Protein AF-A0A651I5I5-F1 (afdb_monomer)

pLDDT: mean 87.03, std 14.28, range [27.17, 98.88]

Radius of gyration: 25.23 Å; Cα contacts (8 Å, |Δi|>4): 1442; chains: 1; bounding box: 56×84×70 Å

Solvent-accessible surface area (backbone atoms only — not comparable to full-atom values): 28636 Å² total; per-residue (Å²): 108,66,67,58,49,50,50,58,52,54,73,71,49,80,84,72,81,80,72,78,75,54,71,68,60,30,55,72,47,46,43,66,74,49,54,73,90,77,51,68,95,52,66,62,60,86,76,62,66,43,42,27,32,42,32,29,16,33,82,76,9,19,38,38,35,28,38,54,90,81,66,43,77,73,48,77,45,76,47,84,31,33,46,69,39,75,24,24,18,21,82,50,47,35,38,41,36,25,10,43,55,8,28,35,21,34,30,37,60,30,40,68,72,58,42,70,29,20,35,28,39,75,33,60,26,20,65,21,43,22,31,28,13,12,81,95,33,57,37,48,24,27,42,37,36,13,52,30,45,28,29,39,36,41,22,35,45,79,56,53,48,77,75,48,78,44,67,40,48,88,47,96,87,55,67,77,32,43,64,26,45,41,41,45,29,55,70,65,41,26,36,38,34,33,24,13,66,72,10,33,34,35,39,29,38,65,54,88,81,56,48,80,48,71,44,85,68,51,52,41,34,41,40,45,33,59,34,91,80,69,38,41,36,40,32,24,10,70,79,16,34,35,37,32,33,33,47,72,80,69,40,72,75,49,71,37,76,45,100,50,36,52,23,49,46,32,37,63,50,71,32,83,87,71,40,35,29,39,38,30,38,8,54,87,35,31,42,33,40,35,24,26,50,31,60,88,87,38,56,90,47,33,66,33,73,76,45,75,44,84,49,91,40,33,14,16,53,35,45,33,68,41,94,76,40,65,43,34,38,41,27,10,41,63,29,91,52,78,59,51,5,19,22,35,34,40,23,40,53,78,44,56,87,79,40,65,49,78,39,62,51,47,65,70,53,70,64,79,94,72,76,57,28,21,40,46,60,31,52,44,70,81,29,53,39,35,37,28,34,33,28,25,49,87,93,44,81,25,37,36,36,32,28,31,59,90,77,73,40,85,71,49,66,51,72,52,92,83,44,38,30,46,76,44,67,40,30,39,32,58,38,20,65,76,16,30,39,78,93,65,63,91,85,52,84,53,46,21,59,55,46,35,54,76,73,40,16,56,43,24,17,92,79,28,61,17,69,8,88,43,33,90,78,47,97,60,87,56,65,46,51,26,41,47,21,50,76,42,87,66,41,68,57,56,73,60,53,49,44,60,72,54,16,57,89,40,93,58,99,61,68,62,90,76,42,28,74,54,13,85,79,42,39,57,51,101,81,51,47,77,69,30,55,50,53,29,50,52,50,51,50,33,35,50,54,40,48,59,70,49,46,48,78,77,127

Secondary structure (DSSP, 8-state):
-HHHHHHHHHTTSPPPPP----HHHHHHH-EESS-GGGS-SS-SSSS-STTEEEEEETTTTEEEEEETTT--EEEEEE-SS-EEEEEE-TTSSEEEEEETTSEEEEEETTSSS-EEEEEEE--SEEEEEEE--SGGGTTTEEEEEEEETTEEEEEETTT--EEEEEESSSSTTS----B---EE-TTTSEEEEEETTTTEEEEEESSSSPPEEEEE--TTB---EE-TTSSEEEEEBTTSEEEEEETTTTEEEEEEE-SS---TT-EEEEETTTEEEEEE--SS-SEEEEEE--TTT-TTTBTSEEEEEE-S-S----EE--TT-SEEEE--TT-SSTTTTT-EEEEETT-GGG-EEEE-HHHHTTPPSS-EEEEEEEE-TTSSEEEEEEEE-TTS--EEEEEETTT--EEEEE--TT-SSEEEEEEHHHHHHTTSSS---TT-SS-HHHHHHHHTHHHH-TTSSS--TTGGG-SS----GGGTTGGGTTS--HHHHHHHHH-SSS--SSS-TTS-TTHHHHT-STT--HHHHHHHHHHHHHHHHHHHHTPPP--

Structure (mmCIF, N/CA/C/O backbone):
data_AF-A0A651I5I5-F1
#
_entry.id   AF-A0A651I5I5-F1
#
loop_
_atom_site.group_PDB
_atom_site.id
_atom_site.type_symbol
_atom_site.label_atom_id
_atom_site.label_alt_id
_atom_site.label_comp_id
_atom_site.label_asym_id
_atom_site.label_entity_id
_atom_site.label_seq_id
_atom_site.pdbx_PDB_ins_code
_atom_site.Cartn_x
_atom_site.Cartn_y
_atom_site.Cartn_z
_atom_site.occupancy
_atom_site.B_iso_or_equiv
_atom_site.auth_seq_id
_atom_site.auth_comp_id
_atom_site.auth_asym_id
_atom_site.auth_atom_id
_atom_site.pdbx_PDB_model_num
ATOM 1 N N . PRO A 1 1 ? -11.342 37.974 -9.182 1.00 88.44 1 PRO A N 1
ATOM 2 C CA . PRO A 1 1 ? -11.133 39.191 -8.349 1.00 88.44 1 PRO A CA 1
ATOM 3 C C . PRO A 1 1 ? -11.972 39.191 -7.072 1.00 88.44 1 PRO A C 1
ATOM 5 O O . PRO A 1 1 ? -11.430 39.433 -6.002 1.00 88.44 1 PRO A O 1
ATOM 8 N N . GLU A 1 2 ? -13.267 38.886 -7.187 1.00 95.38 2 GLU A N 1
ATOM 9 C CA . GLU A 1 2 ? -14.175 38.775 -6.040 1.00 95.38 2 GLU A CA 1
ATOM 10 C C . GLU A 1 2 ? -13.770 37.646 -5.084 1.00 95.38 2 GLU A C 1
ATOM 12 O O . GLU A 1 2 ? -13.607 37.911 -3.902 1.00 95.38 2 GLU A O 1
ATOM 17 N N . ASP A 1 3 ? -13.451 36.447 -5.588 1.00 94.25 3 ASP A N 1
ATOM 18 C CA . ASP A 1 3 ? -12.967 35.338 -4.744 1.00 94.25 3 ASP A CA 1
ATOM 19 C C . ASP A 1 3 ? -11.672 35.671 -3.998 1.00 94.25 3 ASP A C 1
ATOM 21 O O . ASP A 1 3 ? -11.522 35.342 -2.826 1.00 94.25 3 ASP A O 1
ATOM 25 N N . ILE A 1 4 ? -10.749 36.386 -4.652 1.00 95.19 4 ILE A N 1
ATOM 26 C CA . ILE A 1 4 ? -9.499 36.851 -4.031 1.00 95.19 4 ILE A CA 1
ATOM 27 C C . ILE A 1 4 ? -9.814 37.824 -2.894 1.00 95.19 4 ILE A C 1
ATOM 29 O O . ILE A 1 4 ? -9.236 37.723 -1.816 1.00 95.19 4 ILE A O 1
ATOM 33 N N . ASN A 1 5 ? -10.743 38.754 -3.123 1.00 96.38 5 ASN A N 1
ATOM 34 C CA . ASN A 1 5 ? -11.174 39.700 -2.104 1.00 96.38 5 ASN A CA 1
ATOM 35 C C . ASN A 1 5 ? -11.906 38.991 -0.954 1.00 96.38 5 ASN A C 1
ATOM 37 O O . ASN A 1 5 ? -11.638 39.287 0.203 1.00 96.38 5 ASN A O 1
ATOM 41 N N . ASN A 1 6 ? -12.769 38.019 -1.251 1.00 95.19 6 ASN A N 1
ATOM 42 C CA . ASN A 1 6 ? -13.471 37.220 -0.249 1.00 95.19 6 ASN A CA 1
ATOM 43 C C . ASN A 1 6 ? -12.498 36.386 0.590 1.00 95.19 6 ASN A C 1
ATOM 45 O O . ASN A 1 6 ? -12.630 36.365 1.808 1.00 95.19 6 ASN A O 1
ATOM 49 N N . LEU A 1 7 ? -11.486 35.768 -0.026 1.00 94.56 7 LEU A N 1
ATOM 50 C CA . LEU A 1 7 ? -10.430 35.055 0.692 1.00 94.56 7 LEU A CA 1
ATOM 51 C C . LEU A 1 7 ? -9.600 36.015 1.555 1.00 94.56 7 LEU A C 1
ATOM 53 O O . LEU A 1 7 ? -9.348 35.730 2.721 1.00 94.56 7 LEU A O 1
ATOM 57 N N . ALA A 1 8 ? -9.221 37.178 1.020 1.00 95.38 8 ALA A N 1
ATOM 58 C CA . ALA A 1 8 ? -8.484 38.191 1.772 1.00 95.38 8 ALA A CA 1
ATOM 59 C C . ALA A 1 8 ? -9.290 38.739 2.960 1.00 95.38 8 ALA A C 1
ATOM 61 O O . ALA A 1 8 ? -8.716 39.003 4.014 1.00 95.38 8 ALA A O 1
ATOM 62 N N . LEU A 1 9 ? -10.607 38.906 2.810 1.00 95.44 9 LEU A N 1
ATOM 63 C CA . LEU A 1 9 ? -11.511 39.276 3.898 1.00 95.44 9 LEU A CA 1
ATOM 64 C C . LEU A 1 9 ? -11.644 38.138 4.911 1.00 95.44 9 LEU A C 1
ATOM 66 O O . LEU A 1 9 ? -11.508 38.378 6.105 1.00 95.44 9 LEU A O 1
ATOM 70 N N . PHE A 1 10 ? -11.837 36.902 4.450 1.00 90.69 10 PHE A N 1
ATOM 71 C CA . PHE A 1 10 ? -11.938 35.718 5.303 1.00 90.69 10 PHE A CA 1
ATOM 72 C C . PHE A 1 10 ? -10.706 35.548 6.200 1.00 90.69 10 PHE A C 1
ATOM 74 O O . PHE A 1 10 ? -10.855 35.368 7.404 1.00 90.69 10 PHE A O 1
ATOM 81 N N . LEU A 1 11 ? -9.498 35.698 5.645 1.00 92.62 11 LEU A N 1
ATOM 82 C CA . LEU A 1 11 ? -8.233 35.595 6.386 1.00 92.62 11 LEU A CA 1
ATOM 83 C C . LEU A 1 11 ? -8.044 36.688 7.459 1.00 92.62 11 LEU A C 1
ATOM 85 O O . LEU A 1 11 ? -7.141 36.573 8.283 1.00 92.62 11 LEU A O 1
ATOM 89 N N . GLN A 1 12 ? -8.870 37.743 7.464 1.00 94.38 12 GLN A N 1
ATOM 90 C CA . GLN A 1 12 ? -8.881 38.773 8.513 1.00 94.38 12 GLN A CA 1
ATOM 91 C C . GLN A 1 12 ? -9.812 38.425 9.685 1.00 94.38 12 GLN A C 1
ATOM 93 O O . GLN A 1 12 ? -9.748 39.081 10.727 1.00 94.38 12 GLN A O 1
ATOM 98 N N . HIS A 1 13 ? -10.686 37.424 9.541 1.00 92.94 13 HIS A N 1
ATOM 99 C CA . HIS A 1 13 ? -11.515 36.949 10.643 1.00 92.94 13 HIS A CA 1
ATOM 100 C C . HIS A 1 13 ? -10.697 36.069 11.602 1.00 92.94 13 HIS A C 1
ATOM 102 O O . HIS A 1 13 ? -9.757 35.393 11.179 1.00 92.94 13 HIS A O 1
ATOM 108 N N . PRO A 1 14 ? -11.059 36.024 12.898 1.00 88.75 14 PRO A N 1
ATOM 109 C CA . PRO A 1 14 ? -10.526 35.019 13.807 1.00 88.75 14 PRO A CA 1
ATOM 110 C C . PRO A 1 14 ? -10.772 33.612 13.256 1.00 88.75 14 PRO A C 1
ATOM 112 O O . PRO A 1 14 ? -11.863 33.328 12.754 1.00 88.75 14 PRO A O 1
ATOM 115 N N . VAL A 1 15 ? -9.780 32.730 13.390 1.00 81.38 15 VAL A N 1
ATOM 116 C CA . VAL A 1 15 ? -9.932 31.315 13.032 1.00 81.38 15 VAL A CA 1
ATOM 117 C C . VAL A 1 15 ? -11.074 30.731 13.877 1.00 81.38 15 VAL A C 1
ATOM 119 O O . VAL A 1 15 ? -11.026 30.848 15.107 1.00 81.38 15 VAL A O 1
ATOM 122 N N . PRO A 1 16 ? -12.128 30.159 13.263 1.00 79.38 16 PRO A N 1
ATOM 123 C CA . PRO A 1 16 ? -13.215 29.555 14.020 1.00 79.38 16 PRO A CA 1
ATOM 124 C C . PRO A 1 16 ? -12.693 28.365 14.840 1.00 79.38 16 PRO A C 1
ATOM 126 O O . PRO A 1 16 ? -11.691 27.754 14.460 1.00 79.38 16 PRO A O 1
ATOM 129 N N . PRO A 1 17 ? -13.363 27.997 15.947 1.00 75.88 17 PRO A N 1
ATOM 130 C CA . PRO A 1 17 ? -13.001 26.806 16.702 1.00 75.88 17 PRO A CA 1
ATOM 131 C C . PRO A 1 17 ? -12.969 25.575 15.799 1.00 75.88 17 PRO A C 1
ATOM 133 O O . PRO A 1 17 ? -13.830 25.410 14.929 1.00 75.88 17 PRO A O 1
ATOM 136 N N . ALA A 1 18 ? -11.990 24.708 16.034 1.00 72.69 18 ALA A N 1
ATOM 137 C CA . ALA A 1 18 ? -11.855 23.472 15.292 1.00 72.69 18 ALA A CA 1
ATOM 138 C C . ALA A 1 18 ? -13.122 22.613 15.411 1.00 72.69 18 ALA A C 1
ATOM 140 O O . ALA A 1 18 ? -13.629 22.383 16.511 1.00 72.69 18 ALA A O 1
ATOM 141 N N . ALA A 1 19 ? -13.636 22.131 14.277 1.00 78.69 19 ALA A N 1
ATOM 142 C CA . ALA A 1 19 ? -14.751 21.194 14.275 1.00 78.69 19 ALA A CA 1
ATOM 143 C C . ALA A 1 19 ? -14.288 19.847 14.852 1.00 78.69 19 ALA A C 1
ATOM 145 O O . ALA A 1 19 ? -13.552 19.110 14.199 1.00 78.69 19 ALA A O 1
ATOM 146 N N . ALA A 1 20 ? -14.722 19.535 16.071 1.00 84.62 20 ALA A N 1
ATOM 147 C CA . ALA A 1 20 ? -14.492 18.237 16.691 1.00 84.62 20 ALA A CA 1
ATOM 148 C C . ALA A 1 20 ? -15.469 17.181 16.149 1.00 84.62 20 ALA A C 1
ATOM 150 O O . ALA A 1 20 ? -16.553 17.502 15.655 1.00 84.62 20 ALA A O 1
ATOM 151 N N . MET A 1 21 ? -15.100 15.908 16.283 1.00 91.06 21 MET A N 1
ATOM 152 C CA . MET A 1 21 ? -15.973 14.776 15.991 1.00 91.06 21 MET A CA 1
ATOM 153 C C . MET A 1 21 ? -15.849 13.754 17.118 1.00 91.06 21 MET A C 1
ATOM 155 O O . MET A 1 21 ? -14.896 12.983 17.179 1.00 91.06 21 MET A O 1
ATOM 159 N N . ASP A 1 22 ? -16.808 13.784 18.039 1.00 92.88 22 ASP A N 1
ATOM 160 C CA . ASP A 1 22 ? -16.825 12.890 19.190 1.00 92.88 22 ASP A CA 1
ATOM 161 C C . ASP A 1 22 ? -17.286 11.466 18.825 1.00 92.88 22 ASP A C 1
ATOM 163 O O . ASP A 1 22 ? -17.812 11.197 17.740 1.00 92.88 22 ASP A O 1
ATOM 167 N N . MET A 1 23 ? -17.110 10.531 19.764 1.00 95.25 23 MET A N 1
ATOM 168 C CA . MET A 1 23 ? -17.514 9.132 19.575 1.00 95.25 23 MET A CA 1
ATOM 169 C C . MET A 1 23 ? -19.011 8.964 19.300 1.00 95.25 23 MET A C 1
ATOM 171 O O . MET A 1 23 ? -19.392 8.034 18.591 1.00 95.25 23 MET A O 1
ATOM 175 N N . ALA A 1 24 ? -19.863 9.845 19.831 1.00 96.50 24 ALA A N 1
ATOM 176 C CA . ALA A 1 24 ? -21.299 9.804 19.571 1.00 96.50 24 ALA A CA 1
ATOM 177 C C . ALA A 1 24 ? -21.605 10.136 18.102 1.00 96.50 24 ALA A C 1
ATOM 179 O O . ALA A 1 24 ? -22.373 9.422 17.456 1.00 96.50 24 ALA A O 1
ATOM 180 N N . THR A 1 25 ? -20.953 11.162 17.554 1.00 96.06 25 THR A N 1
ATOM 181 C CA . THR A 1 25 ? -21.064 11.556 16.144 1.00 96.06 25 THR A CA 1
ATOM 182 C C . THR A 1 25 ? -20.509 10.474 15.219 1.00 96.06 25 THR A C 1
ATOM 184 O O . THR A 1 25 ? -21.167 10.103 14.245 1.00 96.06 25 THR A O 1
ATOM 187 N N . ILE A 1 26 ? -19.338 9.916 15.550 1.00 97.69 26 ILE A N 1
ATOM 188 C CA . ILE A 1 26 ? -18.728 8.789 14.825 1.00 97.69 26 ILE A CA 1
ATOM 189 C C . ILE A 1 26 ? -19.693 7.599 14.793 1.00 97.69 26 ILE A C 1
ATOM 191 O O . ILE A 1 26 ? -20.063 7.129 13.715 1.00 97.69 26 ILE A O 1
ATOM 195 N N . ARG A 1 27 ? -20.169 7.144 15.960 1.00 98.19 27 ARG A N 1
ATOM 196 C CA . ARG A 1 27 ? -21.081 5.995 16.077 1.00 98.19 27 ARG A CA 1
ATOM 197 C C . ARG A 1 27 ? -22.421 6.253 15.385 1.00 98.19 27 ARG A C 1
ATOM 199 O O . ARG A 1 27 ? -22.962 5.339 14.779 1.00 98.19 27 ARG A O 1
ATOM 206 N N . GLY A 1 28 ? -22.923 7.488 15.394 1.00 98.25 28 GLY A N 1
ATOM 207 C CA . GLY A 1 28 ? -24.129 7.881 14.655 1.00 98.25 28 GLY A CA 1
ATOM 208 C C . GLY A 1 28 ? -23.982 7.834 13.128 1.00 98.25 28 GLY A C 1
ATOM 209 O O . GLY A 1 28 ? -24.985 7.796 12.420 1.00 98.25 28 GLY A O 1
ATOM 210 N N . SER A 1 29 ? -22.749 7.820 12.611 1.00 98.19 29 SER A N 1
ATOM 211 C CA . SER A 1 29 ? -22.460 7.662 11.179 1.00 98.19 29 SER A CA 1
ATOM 212 C C . SER A 1 29 ? -22.243 6.207 10.745 1.00 98.19 29 SER A C 1
ATOM 214 O O . SER A 1 29 ? -22.216 5.925 9.545 1.00 98.19 29 SER A O 1
ATOM 216 N N . TRP A 1 30 ? -22.062 5.295 11.704 1.00 98.62 30 TRP A N 1
ATOM 217 C CA . TRP A 1 30 ? -21.812 3.884 11.443 1.00 98.62 30 TRP A CA 1
ATOM 218 C C . TRP A 1 30 ? -23.058 3.218 10.864 1.00 98.62 30 TRP A C 1
ATOM 220 O O . TRP A 1 30 ? -24.165 3.350 11.380 1.00 98.62 30 TRP A O 1
ATOM 230 N N . THR A 1 31 ? -22.881 2.515 9.753 1.00 98.44 31 THR A N 1
ATOM 231 C CA . THR A 1 31 ? -23.941 1.781 9.070 1.00 98.44 31 THR A CA 1
ATOM 232 C C . THR A 1 31 ? -23.422 0.404 8.698 1.00 98.44 31 THR A C 1
ATOM 234 O O . THR A 1 31 ? -22.400 0.293 8.026 1.00 98.44 31 THR A O 1
ATOM 237 N N . VAL A 1 32 ? -24.165 -0.633 9.076 1.00 98.06 32 VAL A N 1
ATOM 238 C CA . VAL A 1 32 ? -23.950 -2.006 8.615 1.00 98.06 32 VAL A CA 1
ATOM 239 C C . VAL A 1 32 ? -25.004 -2.295 7.553 1.00 98.06 32 VAL A C 1
ATOM 241 O O . VAL A 1 32 ? -26.186 -2.403 7.872 1.00 98.06 32 VAL A O 1
ATOM 244 N N . GLN A 1 33 ? -24.596 -2.361 6.284 1.00 97.75 33 GLN A N 1
ATOM 245 C CA . GLN A 1 33 ? -25.504 -2.691 5.181 1.00 97.75 33 GLN A CA 1
ATOM 246 C C . GLN A 1 33 ? -25.806 -4.191 5.124 1.00 97.75 33 GLN A C 1
ATOM 248 O O . GLN A 1 33 ? -26.945 -4.563 4.855 1.00 97.75 33 GLN A O 1
ATOM 253 N N . ARG A 1 34 ? -24.811 -5.039 5.420 1.00 97.50 34 ARG A N 1
ATOM 254 C CA . ARG A 1 34 ? -24.972 -6.495 5.503 1.00 97.50 34 ARG A CA 1
ATOM 255 C C . ARG A 1 34 ? -24.354 -7.028 6.802 1.00 97.50 34 ARG A C 1
ATOM 257 O O . ARG A 1 34 ? -23.120 -7.027 6.936 1.00 97.50 34 ARG A O 1
ATOM 264 N N . PRO A 1 35 ? -25.181 -7.456 7.774 1.00 94.75 35 PRO A N 1
ATOM 265 C CA . PRO A 1 35 ? -24.714 -8.056 9.021 1.00 94.75 35 PRO A CA 1
ATOM 266 C C . PRO A 1 35 ? -23.822 -9.269 8.772 1.00 94.75 35 PRO A C 1
ATOM 268 O O . PRO A 1 35 ? -24.025 -9.992 7.802 1.00 94.75 35 PRO A O 1
ATOM 271 N N . LEU A 1 36 ? -22.860 -9.520 9.665 1.00 91.50 36 LEU A N 1
ATOM 272 C CA . LEU A 1 36 ? -21.905 -10.625 9.521 1.00 91.50 36 LEU A CA 1
ATOM 273 C C . LEU A 1 36 ? -22.594 -11.991 9.358 1.00 91.50 36 LEU A C 1
ATOM 275 O O . LEU A 1 36 ? -22.172 -12.783 8.523 1.00 91.50 36 LEU A O 1
ATOM 279 N N . ALA A 1 37 ? -23.682 -12.230 10.097 1.00 93.69 37 ALA A N 1
ATOM 280 C CA . ALA A 1 37 ? -24.461 -13.469 10.029 1.00 93.69 37 ALA A CA 1
ATOM 281 C C . ALA A 1 37 ? -25.106 -13.726 8.653 1.00 93.69 37 ALA A C 1
ATOM 283 O O . ALA A 1 37 ? -25.391 -14.874 8.325 1.00 93.69 37 ALA A O 1
ATOM 284 N N . ASP A 1 38 ? -25.306 -12.678 7.850 1.00 96.19 38 ASP A N 1
ATOM 285 C CA . ASP A 1 38 ? -25.933 -12.773 6.531 1.00 96.19 38 ASP A CA 1
ATOM 286 C C . ASP A 1 38 ? -24.901 -12.878 5.401 1.00 96.19 38 ASP A C 1
ATOM 288 O O . ASP A 1 38 ? -25.280 -12.954 4.230 1.00 96.19 38 ASP A O 1
ATOM 292 N N . ARG A 1 39 ? -23.597 -12.819 5.704 1.00 95.56 39 ARG A N 1
ATOM 293 C CA . ARG A 1 39 ? -22.527 -12.853 4.698 1.00 95.56 39 ARG A CA 1
ATOM 294 C C . ARG A 1 39 ? -22.180 -14.289 4.300 1.00 95.56 39 ARG A C 1
ATOM 296 O O . ARG A 1 39 ? -22.334 -15.199 5.114 1.00 95.56 39 ARG A O 1
ATOM 303 N N . PRO A 1 40 ? -21.672 -14.515 3.075 1.00 93.44 40 PRO A N 1
ATOM 304 C CA . PRO A 1 40 ? -21.204 -15.836 2.670 1.00 93.44 40 PRO A CA 1
ATOM 305 C C . PRO A 1 40 ? -20.096 -16.346 3.601 1.00 93.44 40 PRO A C 1
ATOM 307 O O . PRO A 1 40 ? -19.234 -15.581 4.037 1.00 93.44 40 PRO A O 1
ATOM 310 N N . THR A 1 41 ? -20.096 -17.640 3.907 1.00 89.88 41 THR A N 1
ATOM 311 C CA . THR A 1 41 ? -19.028 -18.281 4.696 1.00 89.88 41 THR A CA 1
ATOM 312 C C . THR A 1 41 ? -17.836 -18.713 3.838 1.00 89.88 41 THR A C 1
ATOM 314 O O . THR A 1 41 ? -16.780 -19.018 4.378 1.00 89.88 41 THR A O 1
ATOM 317 N N . ALA A 1 42 ? -18.002 -18.717 2.516 1.00 91.50 42 ALA A N 1
ATOM 318 C CA . ALA A 1 42 ? -16.997 -18.993 1.493 1.00 91.50 42 ALA A CA 1
ATOM 319 C C . ALA A 1 42 ? -17.273 -18.087 0.273 1.00 91.50 42 ALA A C 1
ATOM 321 O O . ALA A 1 42 ? -18.382 -17.538 0.197 1.00 91.50 42 ALA A O 1
ATOM 322 N N . PRO A 1 43 ? -16.322 -17.919 -0.666 1.00 95.44 43 PRO A N 1
ATOM 323 C CA . PRO A 1 43 ? -16.560 -17.161 -1.892 1.00 95.44 43 PRO A CA 1
ATOM 324 C C . PRO A 1 43 ? -17.828 -17.630 -2.623 1.00 95.44 43 PRO A C 1
ATOM 326 O O . PRO A 1 43 ? -18.017 -18.821 -2.864 1.00 95.44 43 PRO A O 1
ATOM 329 N N . ALA A 1 44 ? -18.719 -16.694 -2.959 1.00 96.56 44 ALA A N 1
ATOM 330 C CA . ALA A 1 44 ? -19.960 -16.947 -3.700 1.00 96.56 44 ALA A CA 1
ATOM 331 C C . ALA A 1 44 ? -19.783 -16.796 -5.227 1.00 96.56 44 ALA A C 1
ATOM 333 O O . ALA A 1 44 ? -20.751 -16.594 -5.963 1.00 96.56 44 ALA A O 1
ATOM 334 N N . HIS A 1 45 ? -18.540 -16.838 -5.693 1.00 95.44 45 HIS A N 1
ATOM 335 C CA . HIS A 1 45 ? -18.101 -16.688 -7.077 1.00 95.44 45 HIS A CA 1
ATOM 336 C C . HIS A 1 45 ? -16.924 -17.645 -7.332 1.00 95.44 45 HIS A C 1
ATOM 338 O O . HIS A 1 45 ? -16.471 -18.324 -6.410 1.00 95.44 45 HIS A O 1
ATOM 344 N N . GLU A 1 46 ? -16.477 -17.741 -8.585 1.00 92.81 46 GLU A N 1
ATOM 345 C CA . GLU A 1 46 ? -15.456 -18.715 -9.006 1.00 92.81 46 GLU A CA 1
ATOM 346 C C . GLU A 1 46 ? -14.061 -18.113 -9.230 1.00 92.81 46 GLU A C 1
ATOM 348 O O . GLU A 1 46 ? -13.115 -18.867 -9.454 1.00 92.81 46 GLU A O 1
ATOM 353 N N . TYR A 1 47 ? -13.904 -16.786 -9.199 1.00 92.44 47 TYR A N 1
ATOM 354 C CA . TYR A 1 47 ? -12.587 -16.179 -9.393 1.00 92.44 47 TYR A CA 1
ATOM 355 C C . TYR A 1 47 ? -11.762 -16.224 -8.103 1.00 92.44 47 TYR A C 1
ATOM 357 O O . TYR A 1 47 ? -12.273 -16.036 -6.997 1.00 92.44 47 TYR A O 1
ATOM 365 N N . ALA A 1 48 ? -10.460 -16.452 -8.259 1.00 93.62 48 ALA A N 1
ATOM 366 C CA . ALA A 1 48 ? -9.502 -16.388 -7.167 1.00 93.62 48 ALA A CA 1
ATOM 367 C C . ALA A 1 48 ? -9.365 -14.933 -6.680 1.00 93.62 48 ALA A C 1
ATOM 369 O O . ALA A 1 48 ? -9.395 -14.000 -7.488 1.00 93.62 48 ALA A O 1
ATOM 370 N N . LEU A 1 49 ? -9.259 -14.711 -5.366 1.00 94.94 49 LEU A N 1
ATOM 371 C CA . LEU A 1 49 ? -9.211 -13.345 -4.831 1.00 94.94 49 LEU A CA 1
ATOM 372 C C . LEU A 1 49 ? -7.903 -12.650 -5.191 1.00 94.94 49 LEU A C 1
ATOM 374 O O . LEU A 1 49 ? -7.913 -11.465 -5.502 1.00 94.94 49 LEU A O 1
ATOM 378 N N . GLU A 1 50 ? -6.801 -13.391 -5.189 1.00 93.50 50 GLU A N 1
ATOM 379 C CA . GLU A 1 50 ? -5.468 -12.948 -5.584 1.00 93.50 50 GLU A CA 1
ATOM 380 C C . GLU A 1 50 ? -5.434 -12.362 -7.004 1.00 93.50 50 GLU A C 1
ATOM 382 O O . GLU A 1 50 ? -4.699 -11.410 -7.262 1.00 93.50 50 GLU A O 1
ATOM 387 N N . ASP A 1 51 ? -6.284 -12.866 -7.899 1.00 96.00 51 ASP A N 1
ATOM 388 C CA . ASP A 1 51 ? -6.375 -12.441 -9.295 1.00 96.00 51 ASP A CA 1
ATOM 389 C C . ASP A 1 51 ? -7.176 -11.144 -9.487 1.00 96.00 51 ASP A C 1
ATOM 391 O O . ASP A 1 51 ? -7.289 -10.633 -10.605 1.00 96.00 51 ASP A O 1
ATOM 395 N N . LEU A 1 52 ? -7.750 -10.587 -8.420 1.00 97.88 52 LEU A N 1
ATOM 396 C CA . LEU A 1 52 ? -8.513 -9.350 -8.490 1.00 97.88 52 LEU A CA 1
ATOM 397 C C . LEU A 1 52 ? -7.608 -8.120 -8.476 1.00 97.88 52 LEU A C 1
ATOM 399 O O . LEU A 1 52 ? -6.663 -8.006 -7.696 1.00 97.88 52 LEU A O 1
ATOM 403 N N . PHE A 1 53 ? -7.994 -7.132 -9.275 1.00 98.44 53 PHE A N 1
ATOM 404 C CA . PHE A 1 53 ? -7.485 -5.772 -9.187 1.00 98.44 53 PHE A CA 1
ATOM 405 C C . PHE A 1 53 ? -8.554 -4.832 -8.642 1.00 98.44 53 PHE A C 1
ATOM 407 O O . PHE A 1 53 ? -9.742 -4.966 -8.939 1.00 98.44 53 PHE A O 1
ATOM 414 N N . VAL A 1 54 ? -8.113 -3.839 -7.874 1.00 98.31 54 VAL A N 1
ATOM 415 C CA . VAL A 1 54 ? -8.950 -2.778 -7.319 1.00 98.31 54 VAL A CA 1
ATOM 416 C C . VAL A 1 54 ? -8.441 -1.434 -7.817 1.00 98.31 54 VAL A C 1
ATOM 418 O O . VAL A 1 54 ? -7.319 -1.025 -7.510 1.00 98.31 54 VAL A O 1
ATOM 421 N N . VAL A 1 55 ? -9.282 -0.722 -8.560 1.00 98.50 55 VAL A N 1
ATOM 422 C CA . VAL A 1 55 ? -8.989 0.619 -9.073 1.00 98.50 55 VAL A CA 1
ATOM 423 C C . VAL A 1 55 ? -9.714 1.650 -8.219 1.00 98.50 55 VAL A C 1
ATOM 425 O O . VAL A 1 55 ? -10.937 1.617 -8.103 1.00 98.50 55 VAL A O 1
ATOM 428 N N . ALA A 1 56 ? -8.984 2.589 -7.627 1.00 97.88 56 ALA A N 1
ATOM 429 C CA . ALA A 1 56 ? -9.563 3.719 -6.914 1.00 97.88 56 ALA A CA 1
ATOM 430 C C . ALA A 1 56 ? -9.925 4.831 -7.908 1.00 97.88 56 ALA A C 1
ATOM 432 O O . ALA A 1 56 ? -9.042 5.447 -8.513 1.00 97.88 56 ALA A O 1
ATOM 433 N N . LEU A 1 57 ? -11.223 5.099 -8.048 1.00 97.75 57 LEU A N 1
ATOM 434 C CA . LEU A 1 57 ? -11.769 6.098 -8.962 1.00 97.75 57 LEU A CA 1
ATOM 435 C C . LEU A 1 57 ? -12.087 7.371 -8.181 1.00 97.75 57 LEU A C 1
ATOM 437 O O . LEU A 1 57 ? -13.008 7.392 -7.357 1.00 97.75 57 LEU A O 1
ATOM 441 N N . HIS A 1 58 ? -11.301 8.422 -8.410 1.00 95.19 58 HIS A N 1
ATOM 442 C CA . HIS A 1 58 ? -11.309 9.611 -7.561 1.00 95.19 58 HIS A CA 1
ATOM 443 C C . HIS A 1 58 ? -12.642 10.363 -7.608 1.00 95.19 58 HIS A C 1
ATOM 445 O O . HIS A 1 58 ? -13.315 10.491 -6.583 1.00 95.19 58 HIS A O 1
ATOM 451 N N . ASP A 1 59 ? -13.045 10.823 -8.788 1.00 94.31 59 ASP A N 1
ATOM 452 C CA . ASP A 1 59 ? -14.231 11.663 -8.953 1.00 94.31 59 ASP A CA 1
ATOM 453 C C . ASP A 1 59 ? -15.548 10.891 -8.784 1.00 94.31 59 ASP A C 1
ATOM 455 O O . ASP A 1 59 ? -16.458 11.418 -8.136 1.00 94.31 59 ASP A O 1
ATOM 459 N N . PRO A 1 60 ? -15.669 9.623 -9.236 1.00 96.25 60 PRO A N 1
ATOM 460 C CA . PRO A 1 60 ? -16.831 8.797 -8.908 1.00 96.25 60 PRO A CA 1
ATOM 461 C C . PRO A 1 60 ? -17.002 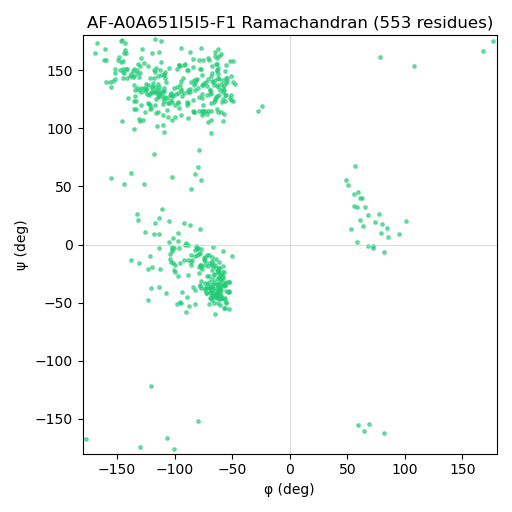8.515 -7.409 1.00 96.25 60 PRO A C 1
ATOM 463 O O . PRO A 1 60 ? -18.097 8.163 -6.968 1.00 96.25 60 PRO A O 1
ATOM 466 N N . GLY A 1 61 ? -15.935 8.624 -6.609 1.00 97.56 61 GLY A N 1
ATOM 467 C CA . GLY A 1 61 ? -15.971 8.268 -5.192 1.00 97.56 61 GLY A CA 1
ATOM 468 C C . GLY A 1 61 ? -16.266 6.782 -4.960 1.00 97.56 61 GLY A C 1
ATOM 469 O O . GLY A 1 61 ? -17.052 6.417 -4.072 1.00 97.56 61 GLY A O 1
ATOM 470 N N . ALA A 1 62 ? -15.667 5.933 -5.796 1.00 98.31 62 ALA A N 1
ATOM 471 C CA . ALA A 1 62 ? -15.921 4.501 -5.879 1.00 98.31 62 ALA A CA 1
ATOM 472 C C . ALA A 1 62 ? -14.629 3.717 -6.139 1.00 98.31 62 ALA A C 1
ATOM 474 O O . ALA A 1 62 ? -13.620 4.278 -6.561 1.00 98.31 62 ALA A O 1
ATOM 475 N N . VAL A 1 63 ? -14.678 2.407 -5.917 1.00 98.69 63 VAL A N 1
ATOM 476 C CA . VAL A 1 63 ? -13.654 1.477 -6.406 1.00 98.69 63 VAL A CA 1
ATOM 477 C C . VAL A 1 63 ? -14.228 0.612 -7.524 1.00 98.69 63 VAL A C 1
ATOM 479 O O . VAL A 1 63 ? -15.415 0.296 -7.490 1.00 98.69 63 VAL A O 1
ATOM 482 N N . LEU A 1 64 ? -13.410 0.239 -8.504 1.00 98.62 64 LEU A N 1
ATOM 483 C CA . LEU A 1 64 ? -13.760 -0.726 -9.548 1.00 98.62 64 LEU A CA 1
ATOM 484 C C . LEU A 1 64 ? -12.966 -2.012 -9.334 1.00 98.62 64 LEU A C 1
ATOM 486 O O . LEU A 1 64 ? -11.742 -1.965 -9.243 1.00 98.62 64 LEU A O 1
ATOM 490 N N . LEU A 1 65 ? -13.669 -3.138 -9.253 1.00 98.38 65 LEU A N 1
ATOM 491 C CA . LEU A 1 65 ? -13.073 -4.469 -9.190 1.00 98.38 65 LEU A CA 1
ATOM 492 C C . LEU A 1 65 ? -12.960 -5.019 -10.609 1.00 98.38 65 LEU A C 1
ATOM 494 O O . LEU A 1 65 ? -13.946 -4.999 -11.346 1.00 98.38 65 LEU A O 1
ATOM 498 N N . ILE A 1 66 ? -11.780 -5.511 -10.976 1.00 98.25 66 ILE A N 1
ATOM 499 C CA . ILE A 1 66 ? -11.494 -6.114 -12.282 1.00 98.25 66 ILE A CA 1
ATOM 500 C C . ILE A 1 66 ? -10.921 -7.509 -12.042 1.00 98.25 66 ILE A C 1
ATOM 502 O O . ILE A 1 66 ? -10.040 -7.678 -11.199 1.00 98.25 66 ILE A O 1
ATOM 506 N N . HIS A 1 67 ? -11.405 -8.504 -12.779 1.00 97.31 67 HIS A N 1
ATOM 507 C CA . HIS A 1 67 ? -10.798 -9.829 -12.789 1.00 97.31 67 HIS A CA 1
ATOM 508 C C . HIS A 1 67 ? -9.553 -9.805 -13.681 1.00 97.31 67 HIS A C 1
ATOM 510 O O . HIS A 1 67 ? -9.674 -9.597 -14.884 1.00 97.31 67 HIS A O 1
ATOM 516 N N . GLY A 1 68 ? -8.361 -10.002 -13.119 1.00 96.94 68 GLY A N 1
ATOM 517 C CA . GLY A 1 68 ? -7.090 -9.890 -13.841 1.00 96.94 68 GLY A CA 1
ATOM 518 C C . GLY A 1 68 ? -6.996 -10.800 -15.075 1.00 96.94 68 GLY A C 1
ATOM 519 O O . GLY A 1 68 ? -6.790 -10.283 -16.173 1.00 96.94 68 GLY A O 1
ATOM 520 N N . PRO A 1 69 ? -7.207 -12.126 -14.948 1.00 95.56 69 PRO A N 1
ATOM 521 C CA . PRO A 1 69 ? -7.084 -13.063 -16.065 1.00 95.56 69 PRO A CA 1
ATOM 522 C C . PRO A 1 69 ? -8.043 -12.814 -17.237 1.00 95.56 69 PRO A C 1
ATOM 524 O O . PRO A 1 69 ? -7.615 -12.892 -18.388 1.00 95.56 69 PRO A O 1
ATOM 527 N N . SER A 1 70 ? -9.331 -12.533 -16.977 1.00 95.38 70 SER A N 1
ATOM 528 C CA . SER A 1 70 ? -10.292 -12.232 -18.059 1.00 95.38 70 SER A CA 1
ATOM 529 C C . SER A 1 70 ? -10.293 -10.764 -18.473 1.00 95.38 70 SER A C 1
ATOM 531 O O . SER A 1 70 ? -10.801 -10.445 -19.544 1.00 95.38 70 SER A O 1
ATOM 533 N N . ARG A 1 71 ? -9.703 -9.890 -17.649 1.00 95.06 71 ARG A N 1
ATOM 534 C CA . ARG A 1 71 ? -9.645 -8.429 -17.809 1.00 95.06 71 ARG A CA 1
ATOM 535 C C . ARG A 1 71 ? -11.013 -7.748 -17.757 1.00 95.06 71 ARG A C 1
ATOM 537 O O . ARG A 1 71 ? -11.158 -6.585 -18.126 1.00 95.06 71 ARG A O 1
ATOM 544 N N . GLU A 1 72 ? -12.019 -8.462 -17.264 1.00 94.38 72 GLU A N 1
ATOM 545 C CA . GLU A 1 72 ? -13.394 -7.984 -17.208 1.00 94.38 72 GLU A CA 1
ATOM 546 C C . GLU A 1 72 ? -13.648 -7.182 -15.924 1.00 94.38 72 GLU A C 1
ATOM 548 O O . GLU A 1 72 ? -13.340 -7.653 -14.819 1.00 94.38 72 GLU A O 1
ATOM 553 N N . PRO A 1 73 ? -14.250 -5.985 -16.030 1.00 96.38 73 PRO A N 1
ATOM 554 C CA . PRO A 1 73 ? -14.801 -5.289 -14.878 1.00 96.38 73 PRO A CA 1
ATOM 555 C C . PRO A 1 73 ? -15.912 -6.124 -14.228 1.00 96.38 73 PRO A C 1
ATOM 557 O O . PRO A 1 73 ? -16.858 -6.544 -14.891 1.00 96.38 73 PRO A O 1
ATOM 560 N N . ILE A 1 74 ? -15.822 -6.337 -12.916 1.00 96.94 74 ILE A N 1
ATOM 561 C CA . ILE A 1 74 ? -16.815 -7.089 -12.138 1.00 96.94 74 ILE A CA 1
ATOM 562 C C . ILE A 1 74 ? -17.888 -6.141 -11.602 1.00 96.94 74 ILE A C 1
ATOM 564 O O . ILE A 1 74 ? -19.081 -6.333 -11.830 1.00 96.94 74 ILE A O 1
ATOM 568 N N . VAL A 1 75 ? -17.472 -5.135 -10.826 1.00 97.94 75 VAL A N 1
ATOM 569 C CA . VAL A 1 75 ? -18.396 -4.242 -10.118 1.00 97.94 75 VAL A CA 1
ATOM 570 C C . VAL A 1 75 ? -17.725 -2.930 -9.724 1.00 97.94 75 VAL A C 1
ATOM 572 O O . VAL A 1 75 ? -16.584 -2.908 -9.259 1.00 97.94 75 VAL A O 1
ATOM 575 N N . GLN A 1 76 ? -18.463 -1.828 -9.867 1.00 98.25 76 GLN A N 1
ATOM 576 C CA . GLN A 1 76 ? -18.104 -0.528 -9.306 1.00 98.25 76 GLN A CA 1
ATOM 577 C C . GLN A 1 76 ? -18.847 -0.319 -7.979 1.00 98.25 76 GLN A C 1
ATOM 579 O O . GLN A 1 76 ? -20.077 -0.336 -7.936 1.00 98.25 76 GLN A O 1
ATOM 584 N N . ILE A 1 77 ? -18.109 -0.106 -6.890 1.00 98.69 77 ILE A N 1
ATOM 585 C CA . ILE A 1 77 ? -18.648 -0.035 -5.527 1.00 98.69 77 ILE A CA 1
ATOM 586 C C . ILE A 1 77 ? -18.467 1.385 -4.973 1.00 98.69 77 ILE A C 1
ATOM 588 O O . ILE A 1 77 ? -17.333 1.809 -4.726 1.00 98.69 77 ILE A O 1
ATOM 592 N N . PRO A 1 78 ? -19.554 2.137 -4.714 1.00 98.31 78 PRO A N 1
ATOM 593 C CA . PRO A 1 78 ? -19.464 3.453 -4.089 1.00 98.31 78 PRO A CA 1
ATOM 594 C C . PRO A 1 78 ? -18.929 3.376 -2.653 1.00 98.31 78 PRO A C 1
ATOM 596 O O . PRO A 1 78 ? -19.527 2.734 -1.782 1.00 98.31 78 PRO A O 1
ATOM 599 N N . VAL A 1 79 ? -17.864 4.122 -2.356 1.00 97.75 79 VAL A N 1
ATOM 600 C CA . VAL A 1 79 ? -17.268 4.193 -1.003 1.00 97.75 79 VAL A CA 1
ATOM 601 C C . VAL A 1 79 ? -17.653 5.475 -0.255 1.00 97.75 79 VAL A C 1
ATOM 603 O O . VAL A 1 79 ? -17.425 5.612 0.944 1.00 97.75 79 VAL A O 1
ATOM 606 N N . GLY A 1 80 ? -18.357 6.386 -0.934 1.00 93.56 80 GLY A N 1
ATOM 607 C CA . GLY A 1 80 ? -19.015 7.546 -0.326 1.00 93.56 80 GLY A CA 1
ATOM 608 C C . GLY A 1 80 ? -18.200 8.841 -0.341 1.00 93.56 80 GLY A C 1
ATOM 609 O O . GLY A 1 80 ? -18.619 9.812 0.302 1.00 93.56 80 GLY A O 1
ATOM 610 N N . GLY A 1 81 ? -17.076 8.851 -1.055 1.00 95.44 81 GLY A N 1
ATOM 611 C CA . GLY A 1 81 ? -16.197 9.990 -1.310 1.00 95.44 81 GLY A CA 1
ATOM 612 C C . GLY A 1 81 ? -14.965 9.552 -2.110 1.00 95.44 81 GLY A C 1
ATOM 613 O O . GLY A 1 81 ? -14.804 8.350 -2.315 1.00 95.44 81 GLY A O 1
ATOM 614 N N . PRO A 1 82 ? -14.092 10.484 -2.532 1.00 96.75 82 PRO A N 1
ATOM 615 C CA . PRO A 1 82 ? -12.897 10.148 -3.301 1.00 96.75 82 PRO A CA 1
ATOM 616 C C . PRO A 1 82 ? -11.980 9.192 -2.521 1.00 96.75 82 PRO A C 1
ATOM 618 O O . PRO A 1 82 ? -11.469 9.596 -1.468 1.00 96.75 82 PRO A O 1
ATOM 621 N N . PRO A 1 83 ? -11.787 7.936 -2.964 1.00 97.00 83 PRO A N 1
ATOM 622 C CA . PRO A 1 83 ? -10.911 6.982 -2.289 1.00 97.00 83 PRO A CA 1
ATOM 623 C C . PRO A 1 83 ? -9.462 7.482 -2.275 1.00 97.00 83 PRO A C 1
ATOM 625 O O . PRO A 1 83 ? -9.010 8.152 -3.205 1.00 97.00 83 PRO A O 1
ATOM 628 N N . HIS A 1 84 ? -8.727 7.157 -1.213 1.00 93.75 84 HIS A N 1
ATOM 629 C CA . HIS A 1 84 ? -7.313 7.513 -1.093 1.00 93.75 84 HIS A CA 1
ATOM 630 C C . HIS A 1 84 ? -6.400 6.310 -0.870 1.00 93.75 84 HIS A C 1
ATOM 632 O O . HIS A 1 84 ? -5.379 6.194 -1.547 1.00 93.75 84 HIS A O 1
ATOM 638 N N . ARG A 1 85 ? -6.763 5.431 0.069 1.00 92.38 85 ARG A N 1
ATOM 639 C CA . ARG A 1 85 ? -5.995 4.237 0.427 1.00 92.38 85 ARG A CA 1
ATOM 640 C C . ARG A 1 85 ? -6.929 3.055 0.627 1.00 92.38 85 ARG A C 1
ATOM 642 O O . ARG A 1 85 ? -8.062 3.216 1.083 1.00 92.38 85 ARG A O 1
ATOM 649 N N . ILE A 1 86 ? -6.415 1.885 0.278 1.00 95.56 86 ILE A N 1
ATOM 650 C CA . ILE A 1 86 ? -7.065 0.595 0.455 1.00 95.56 86 ILE A CA 1
ATOM 651 C C . ILE A 1 86 ? -6.110 -0.271 1.269 1.00 95.56 86 ILE A C 1
ATOM 653 O O . ILE A 1 86 ? -4.928 -0.347 0.941 1.00 95.56 86 ILE A O 1
ATOM 657 N N . ALA A 1 87 ? -6.622 -0.878 2.332 1.00 93.75 87 ALA A N 1
ATOM 658 C CA . ALA A 1 87 ? -5.954 -1.944 3.063 1.00 93.75 87 ALA A CA 1
ATOM 659 C C . ALA A 1 87 ? -6.768 -3.229 2.892 1.00 93.75 87 ALA A C 1
ATOM 661 O O . ALA A 1 87 ? -7.997 -3.167 2.817 1.00 93.75 87 ALA A O 1
ATOM 662 N N . ALA A 1 88 ? -6.096 -4.373 2.810 1.00 93.19 88 ALA A N 1
ATOM 663 C CA . ALA A 1 88 ? -6.757 -5.664 2.932 1.00 93.19 88 ALA A CA 1
ATOM 664 C C . ALA A 1 88 ? -6.744 -6.116 4.394 1.00 93.19 88 ALA A C 1
ATOM 666 O O . ALA A 1 88 ? -5.874 -5.724 5.175 1.00 93.19 88 ALA A O 1
ATOM 667 N N . SER A 1 89 ? -7.714 -6.947 4.753 1.00 90.94 89 SER A N 1
ATOM 668 C CA . SER A 1 89 ? -7.642 -7.738 5.970 1.00 90.94 89 SER A CA 1
ATOM 669 C C . SER A 1 89 ? -6.602 -8.850 5.821 1.00 90.94 89 SER A C 1
ATOM 671 O O . SER A 1 89 ? -6.234 -9.222 4.705 1.00 90.94 89 SER A O 1
ATOM 673 N N . ALA A 1 90 ? -6.136 -9.390 6.942 1.00 85.62 90 ALA A N 1
ATOM 674 C CA . ALA A 1 90 ? -5.129 -10.444 6.972 1.00 85.62 90 ALA A CA 1
ATOM 675 C C . ALA A 1 90 ? -5.523 -11.709 6.194 1.00 85.62 90 ALA A C 1
ATOM 677 O O . ALA A 1 90 ? -4.677 -12.306 5.536 1.00 85.62 90 ALA A O 1
ATOM 678 N N . SER A 1 91 ? -6.805 -12.086 6.205 1.00 83.50 91 SER A N 1
ATOM 679 C CA . SER A 1 91 ? -7.314 -13.201 5.389 1.00 83.50 91 SER A CA 1
ATOM 680 C C . SER A 1 91 ? -7.445 -12.877 3.898 1.00 83.50 91 SER A C 1
ATOM 682 O O . SER A 1 91 ? -7.756 -13.753 3.096 1.00 83.50 91 SER A O 1
ATOM 684 N N . GLY A 1 92 ? -7.323 -11.602 3.526 1.00 89.19 92 GLY A N 1
ATOM 685 C CA . GLY A 1 92 ? -7.610 -11.106 2.187 1.00 89.19 92 GLY A CA 1
ATOM 686 C C . GLY A 1 92 ? -9.083 -11.038 1.807 1.00 89.19 92 GLY A C 1
ATOM 687 O O . GLY A 1 92 ? -9.404 -10.558 0.723 1.00 89.19 92 GLY A O 1
ATOM 688 N N . ARG A 1 93 ? -10.002 -11.450 2.686 1.00 93.44 93 ARG A N 1
ATOM 689 C CA . ARG A 1 93 ? -11.441 -11.407 2.411 1.00 93.44 93 ARG A CA 1
ATOM 690 C C . ARG A 1 93 ? -11.989 -9.986 2.332 1.00 93.44 93 ARG A C 1
A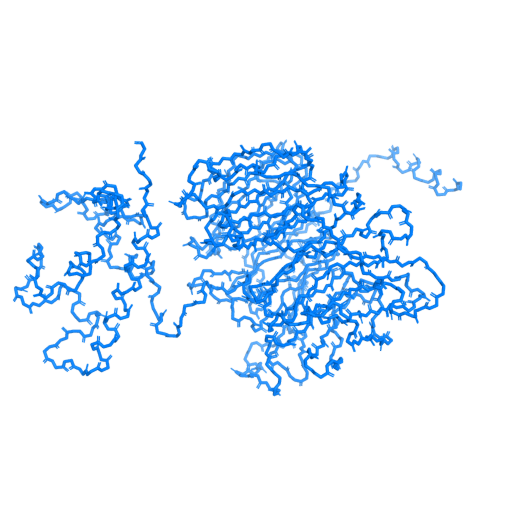TOM 692 O O . ARG A 1 93 ? -12.880 -9.716 1.525 1.00 93.44 93 ARG A O 1
ATOM 699 N N . TYR A 1 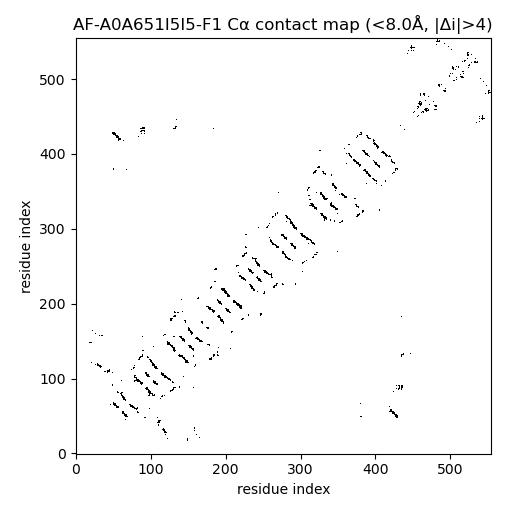94 ? -11.540 -9.101 3.217 1.00 97.19 94 TYR A N 1
ATOM 700 C CA . TYR A 1 94 ? -12.114 -7.768 3.340 1.00 97.19 94 TYR A CA 1
ATOM 701 C C . TYR A 1 94 ? -11.173 -6.697 2.811 1.00 97.19 94 TYR A C 1
ATOM 703 O O . TYR A 1 94 ? -9.968 -6.748 3.037 1.00 97.19 94 TYR A O 1
ATOM 711 N N . LEU A 1 95 ? -11.750 -5.679 2.171 1.00 98.25 95 LEU A N 1
ATOM 712 C CA . LEU A 1 95 ? -11.045 -4.441 1.852 1.00 98.25 95 LEU A CA 1
ATOM 713 C C . LEU A 1 95 ? -11.588 -3.291 2.697 1.00 98.25 95 LEU A C 1
ATOM 715 O O . LEU A 1 95 ? -12.800 -3.057 2.751 1.00 98.25 95 LEU A O 1
ATOM 719 N N . HIS A 1 96 ? -10.679 -2.530 3.296 1.00 98.12 96 HIS A N 1
ATOM 720 C CA . HIS A 1 96 ? -10.954 -1.304 4.034 1.00 98.12 96 HIS A CA 1
ATOM 721 C C . HIS A 1 96 ? -10.513 -0.113 3.193 1.00 98.12 96 HIS A C 1
ATOM 723 O O . HIS A 1 96 ? -9.323 0.118 2.976 1.00 98.12 96 HIS A O 1
ATOM 729 N N . VAL A 1 97 ? -11.482 0.654 2.698 1.00 98.44 97 VAL A N 1
ATOM 730 C CA . VAL A 1 97 ? -11.234 1.798 1.815 1.00 98.44 97 VAL A CA 1
ATOM 731 C C . VAL A 1 97 ? -11.461 3.085 2.588 1.00 98.44 97 VAL A C 1
ATOM 733 O O . VAL A 1 97 ? -12.595 3.375 2.971 1.00 98.44 97 VAL A O 1
ATOM 736 N N . VAL A 1 98 ? -10.409 3.882 2.783 1.00 97.88 98 VAL A N 1
ATOM 737 C CA . VAL A 1 98 ? -10.538 5.235 3.338 1.00 97.88 98 VAL A CA 1
ATOM 738 C C . VAL A 1 98 ? -10.659 6.256 2.213 1.00 97.88 98 VAL A C 1
ATOM 740 O O . VAL A 1 98 ? -9.852 6.306 1.280 1.00 97.88 98 VAL A O 1
ATOM 743 N N . ALA A 1 99 ? -11.694 7.081 2.308 1.00 97.44 99 ALA A N 1
ATOM 744 C CA . ALA A 1 99 ? -11.947 8.203 1.427 1.00 97.44 99 ALA A CA 1
ATOM 745 C C . ALA A 1 99 ? -11.450 9.509 2.048 1.00 97.44 99 ALA A C 1
ATOM 747 O O . ALA A 1 99 ? -11.479 9.706 3.265 1.00 97.44 99 ALA A O 1
ATOM 748 N N . ARG A 1 100 ? -11.070 10.455 1.183 1.00 94.88 100 ARG A N 1
ATOM 749 C CA . ARG A 1 100 ? -10.476 11.735 1.582 1.00 94.88 100 ARG A CA 1
ATOM 750 C C . ARG A 1 100 ? -11.352 12.560 2.523 1.00 94.88 100 ARG A C 1
ATOM 752 O O . ARG A 1 100 ? -10.825 13.334 3.312 1.00 94.88 100 ARG A O 1
ATOM 759 N N . ASN A 1 101 ? -12.669 12.376 2.448 1.00 95.06 101 ASN A N 1
ATOM 760 C CA . ASN A 1 101 ? -13.678 13.057 3.264 1.00 95.06 101 ASN A CA 1
ATOM 761 C C . ASN A 1 101 ? -13.959 12.370 4.618 1.00 95.06 101 ASN A C 1
ATOM 763 O O . ASN A 1 101 ? -15.026 12.578 5.209 1.00 95.06 101 ASN A O 1
ATOM 767 N N . GLY A 1 102 ? -13.062 11.480 5.053 1.00 95.50 102 GLY A N 1
ATOM 768 C CA . GLY A 1 102 ? -13.130 10.804 6.342 1.00 95.50 102 GLY A CA 1
ATOM 769 C C . GLY A 1 102 ? -14.090 9.622 6.415 1.00 95.50 102 GLY A C 1
ATOM 770 O O . GLY A 1 102 ? -14.343 9.132 7.511 1.00 95.50 102 GLY A O 1
ATOM 771 N N . LYS A 1 103 ? -14.653 9.147 5.298 1.00 98.06 103 LYS A N 1
ATOM 772 C CA . LYS A 1 103 ? -15.410 7.886 5.289 1.00 98.06 103 LYS A CA 1
ATOM 773 C C . LYS A 1 103 ? -14.484 6.683 5.155 1.00 98.06 103 LYS A C 1
ATOM 775 O O . LYS A 1 103 ? -13.544 6.717 4.371 1.00 98.06 103 LYS A O 1
ATOM 780 N N . VAL A 1 104 ? -14.816 5.611 5.860 1.00 98.62 104 VAL A N 1
ATOM 781 C CA . VAL A 1 104 ? -14.234 4.279 5.701 1.00 98.62 104 VAL A CA 1
ATOM 782 C C . VAL A 1 104 ? -15.340 3.334 5.243 1.00 98.62 104 VAL A C 1
ATOM 784 O O . VAL A 1 104 ? -16.427 3.323 5.824 1.00 98.62 104 VAL A O 1
ATOM 787 N N . ALA A 1 105 ? -15.078 2.570 4.188 1.00 98.75 105 ALA A N 1
ATOM 788 C CA . ALA A 1 105 ? -15.967 1.542 3.660 1.00 98.75 105 ALA A CA 1
ATOM 789 C C . ALA A 1 105 ? -15.330 0.158 3.829 1.00 98.75 105 ALA A C 1
ATOM 791 O O . ALA A 1 105 ? -14.139 -0.006 3.573 1.00 98.75 105 ALA A O 1
ATOM 792 N N . LEU A 1 106 ? -16.137 -0.822 4.232 1.00 98.81 106 LEU A N 1
ATOM 793 C CA . LEU A 1 106 ? -15.771 -2.234 4.313 1.00 98.81 106 LEU A CA 1
ATOM 794 C C . LEU A 1 106 ? -16.417 -2.976 3.147 1.00 98.81 106 LEU A C 1
ATOM 796 O O . LEU A 1 106 ? -17.645 -2.956 3.015 1.00 98.81 106 LEU A O 1
ATOM 800 N N . ILE A 1 107 ? -15.603 -3.627 2.326 1.00 98.81 107 ILE A N 1
ATOM 801 C CA . ILE A 1 107 ? -16.038 -4.419 1.173 1.00 98.81 107 ILE A CA 1
ATOM 802 C C . ILE A 1 107 ? -15.771 -5.894 1.469 1.00 98.81 107 ILE A C 1
ATOM 804 O O . ILE A 1 107 ? -14.662 -6.235 1.868 1.00 98.81 107 ILE A O 1
ATOM 808 N N . ASP A 1 108 ? -16.778 -6.752 1.288 1.00 98.50 108 ASP A N 1
ATOM 809 C CA . ASP A 1 108 ? -16.643 -8.211 1.402 1.00 98.50 108 ASP A CA 1
ATOM 810 C C . ASP A 1 108 ? -16.396 -8.810 0.015 1.00 98.50 108 ASP A C 1
ATOM 812 O O . ASP A 1 108 ? -17.290 -8.799 -0.837 1.00 98.50 108 ASP A O 1
ATOM 816 N N . LEU A 1 109 ? -15.186 -9.326 -0.215 1.00 98.25 109 LEU A N 1
ATOM 817 C CA . LEU A 1 109 ? -14.819 -9.942 -1.487 1.00 98.25 109 LEU A CA 1
ATOM 818 C C . LEU A 1 109 ? -15.442 -11.324 -1.685 1.00 98.25 109 LEU A C 1
ATOM 820 O O . LEU A 1 109 ? -15.438 -11.813 -2.809 1.00 98.25 109 LEU A O 1
ATOM 824 N N . TYR A 1 110 ? -16.008 -11.957 -0.651 1.00 97.50 110 TYR A N 1
ATOM 825 C CA . TYR A 1 110 ? -16.706 -13.240 -0.809 1.00 97.50 110 TYR A CA 1
ATOM 826 C C . TYR A 1 110 ? -18.117 -13.084 -1.389 1.00 97.50 110 TYR A C 1
ATOM 828 O O . TYR A 1 110 ? -18.689 -14.065 -1.864 1.00 97.50 110 TYR A O 1
ATOM 836 N N . ALA A 1 111 ? -18.705 -11.886 -1.354 1.00 97.75 111 ALA A N 1
ATOM 837 C CA . ALA A 1 111 ? -20.003 -11.635 -1.973 1.00 97.75 111 ALA A CA 1
ATOM 838 C C . ALA A 1 111 ? -19.924 -11.724 -3.509 1.00 97.75 111 ALA A C 1
ATOM 840 O O . ALA A 1 111 ? -18.870 -11.502 -4.101 1.00 97.75 111 ALA A O 1
ATOM 841 N N . SER A 1 112 ? -21.048 -12.047 -4.158 1.00 96.56 112 SER A N 1
ATOM 842 C CA . SER A 1 112 ? -21.147 -12.160 -5.618 1.00 96.56 112 SER A CA 1
ATOM 843 C C . SER A 1 112 ? -22.312 -11.309 -6.153 1.00 96.56 112 SER A C 1
ATOM 845 O O . 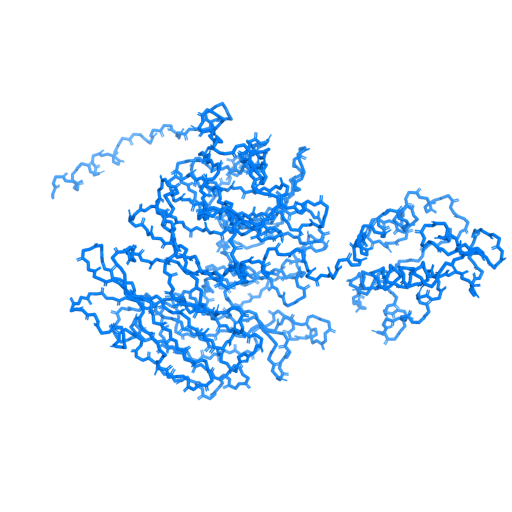SER A 1 112 ? -23.473 -11.673 -5.933 1.00 96.56 112 SER A O 1
ATOM 847 N N . PRO A 1 113 ? -22.029 -10.165 -6.812 1.00 97.06 113 PRO A N 1
ATOM 848 C CA . PRO A 1 113 ? -20.705 -9.536 -6.899 1.00 97.06 113 PRO A CA 1
ATOM 849 C C . PRO A 1 113 ? -20.205 -9.042 -5.519 1.00 97.06 113 PRO A C 1
ATOM 851 O O . PRO A 1 113 ? -21.011 -8.934 -4.587 1.00 97.06 113 PRO A O 1
ATOM 854 N N . PRO A 1 114 ? -18.904 -8.715 -5.370 1.00 98.25 114 PRO A N 1
ATOM 855 C CA . PRO A 1 114 ? -18.360 -8.112 -4.160 1.00 98.25 114 PRO A CA 1
ATOM 856 C C . PRO A 1 114 ? -19.113 -6.828 -3.820 1.00 98.25 114 PRO A C 1
ATOM 858 O O . PRO A 1 114 ? -19.509 -6.073 -4.710 1.00 98.25 114 PRO A O 1
ATOM 861 N N . GLU A 1 115 ? -19.322 -6.556 -2.534 1.00 98.19 115 GLU A N 1
ATOM 862 C CA . GLU A 1 115 ? -20.175 -5.440 -2.123 1.00 98.19 115 GLU A CA 1
ATOM 863 C C . GLU A 1 115 ? -19.685 -4.739 -0.857 1.00 98.19 115 GLU A C 1
ATOM 865 O O . GLU A 1 115 ? -18.979 -5.311 -0.024 1.00 98.19 115 GLU A O 1
ATOM 870 N N . ARG A 1 116 ? -20.108 -3.482 -0.685 1.00 98.56 116 ARG A N 1
ATOM 871 C CA . ARG A 1 116 ? -19.890 -2.738 0.558 1.00 98.56 116 ARG A CA 1
ATOM 872 C C . ARG A 1 116 ? -20.865 -3.220 1.633 1.00 98.56 116 ARG A C 1
ATOM 874 O O . ARG A 1 116 ? -22.065 -2.969 1.531 1.00 98.56 116 ARG A O 1
ATOM 881 N N . VAL A 1 117 ? -20.336 -3.817 2.696 1.00 98.62 117 VAL A N 1
ATOM 882 C CA . VAL A 1 117 ? -21.117 -4.414 3.793 1.00 98.62 117 VAL A CA 1
ATOM 883 C C . VAL A 1 117 ? -21.205 -3.536 5.043 1.00 98.62 117 VAL A C 1
ATOM 885 O O . VAL A 1 117 ? -22.135 -3.706 5.834 1.00 98.62 117 VAL A O 1
ATOM 888 N N . ALA A 1 118 ? -20.270 -2.600 5.229 1.00 98.75 118 ALA A N 1
ATOM 889 C CA . ALA A 1 118 ? -20.334 -1.589 6.284 1.00 98.75 118 ALA A CA 1
ATOM 890 C C . ALA A 1 118 ? -19.679 -0.266 5.854 1.00 98.75 118 ALA A C 1
ATOM 892 O O . ALA A 1 118 ? -18.866 -0.211 4.927 1.00 98.75 118 ALA A O 1
ATOM 893 N N . SER A 1 119 ? -20.013 0.817 6.553 1.00 98.69 119 SER A N 1
ATOM 894 C CA . SER A 1 119 ? -19.344 2.111 6.416 1.00 98.69 119 SER A CA 1
ATOM 895 C C . SER A 1 119 ? -19.405 2.925 7.704 1.00 98.69 119 SER A C 1
ATOM 897 O O . SER A 1 119 ? -20.392 2.847 8.433 1.00 98.69 119 SER A O 1
ATOM 899 N N . ILE A 1 120 ? -18.411 3.777 7.936 1.00 98.69 120 ILE A N 1
ATOM 900 C CA . ILE A 1 120 ? -18.371 4.721 9.059 1.00 98.69 120 ILE A CA 1
ATOM 901 C C . ILE A 1 120 ? -17.663 6.013 8.642 1.00 98.69 120 ILE A C 1
ATOM 903 O O . ILE A 1 120 ? -16.889 6.017 7.686 1.00 98.69 120 ILE A O 1
ATOM 907 N N . ARG A 1 121 ? -17.920 7.128 9.328 1.00 98.06 121 ARG A N 1
ATOM 908 C CA . ARG A 1 121 ? -17.111 8.345 9.227 1.00 98.06 121 ARG A CA 1
ATOM 909 C C . ARG A 1 121 ? -16.199 8.465 10.447 1.00 98.06 121 ARG A C 1
ATOM 911 O O . ARG A 1 121 ? -16.677 8.474 11.576 1.00 98.06 121 ARG A O 1
ATOM 918 N N . VAL A 1 122 ? -14.901 8.589 10.187 1.00 95.69 122 VAL A N 1
ATOM 919 C CA . VAL A 1 122 ? -13.834 8.688 11.195 1.00 95.69 122 VAL A CA 1
ATOM 920 C C . VAL A 1 122 ? -13.301 10.112 11.354 1.00 95.69 122 VAL A C 1
ATOM 922 O O . VAL A 1 122 ? -12.602 10.399 12.312 1.00 95.69 122 VAL A O 1
ATOM 925 N N . GLY A 1 123 ? -13.646 11.014 10.435 1.00 93.94 123 GLY A N 1
ATOM 926 C CA . GLY A 1 123 ? -13.263 12.422 10.468 1.00 93.94 123 GLY A CA 1
ATOM 927 C C . GLY A 1 123 ? -13.877 13.199 9.305 1.00 93.94 123 GLY A C 1
ATOM 928 O O . GLY A 1 123 ? -14.772 12.712 8.610 1.00 93.94 123 GLY A O 1
ATOM 929 N N . PHE A 1 124 ? -13.397 14.415 9.089 1.00 92.19 124 PHE A N 1
ATOM 930 C CA . PHE A 1 124 ? -13.702 15.246 7.922 1.00 92.19 124 PHE A CA 1
ATOM 931 C C . PHE A 1 124 ? -12.613 15.144 6.852 1.00 92.19 124 PHE A C 1
ATOM 933 O O . PHE A 1 124 ? -12.915 15.272 5.666 1.00 92.19 124 PHE A O 1
ATOM 940 N N . GLU A 1 125 ? -11.381 14.847 7.267 1.00 90.94 125 GLU A N 1
ATOM 941 C CA . GLU A 1 125 ? -10.250 14.588 6.386 1.00 90.94 125 GLU A CA 1
ATOM 942 C C . GLU A 1 125 ? -9.467 13.367 6.873 1.00 90.94 125 GLU A C 1
ATOM 944 O O . GLU A 1 125 ? -9.050 13.332 8.025 1.00 90.94 125 GLU A O 1
ATOM 949 N N . ALA A 1 126 ? -9.299 12.350 6.024 1.00 92.06 126 ALA A N 1
ATOM 950 C CA . ALA A 1 126 ? -8.564 11.131 6.373 1.00 92.06 126 ALA A CA 1
ATOM 951 C C . ALA A 1 126 ? -7.790 10.566 5.183 1.00 92.06 126 ALA A C 1
ATOM 953 O O . ALA A 1 126 ? -8.222 10.690 4.030 1.00 92.06 126 ALA A O 1
ATOM 954 N N . ARG A 1 127 ? -6.649 9.936 5.464 1.00 91.00 127 ARG A N 1
ATOM 955 C CA . ARG A 1 127 ? -5.755 9.333 4.459 1.00 91.00 127 ARG A CA 1
ATOM 956 C C . ARG A 1 127 ? -5.216 7.961 4.874 1.00 91.00 127 ARG A C 1
ATOM 958 O O . ARG A 1 127 ? -4.696 7.234 4.025 1.00 91.00 127 ARG A O 1
ATOM 965 N N . ALA A 1 128 ? -5.365 7.599 6.147 1.00 90.81 128 ALA A N 1
ATOM 966 C CA . ALA A 1 128 ? -4.699 6.456 6.746 1.00 90.81 128 ALA A CA 1
ATOM 967 C C . ALA A 1 128 ? -5.707 5.379 7.169 1.00 90.81 128 ALA A C 1
ATOM 969 O O . ALA A 1 128 ? -6.708 5.668 7.828 1.00 90.81 128 ALA A O 1
ATOM 970 N N . VAL A 1 129 ? -5.439 4.137 6.767 1.00 95.44 129 VAL A N 1
ATOM 971 C CA . VAL A 1 129 ? -6.187 2.939 7.159 1.00 95.44 129 VAL A CA 1
ATOM 972 C C . VAL A 1 129 ? -5.262 1.729 7.075 1.00 95.44 129 VAL A C 1
ATOM 974 O O . VAL A 1 129 ? -4.458 1.657 6.143 1.00 95.44 129 VAL A O 1
ATOM 977 N N . GLY A 1 130 ? -5.373 0.807 8.029 1.00 93.75 130 GLY A N 1
ATOM 978 C CA . GLY A 1 130 ? -4.650 -0.465 8.036 1.00 93.75 130 GLY A CA 1
ATOM 979 C C . GLY A 1 130 ? -5.380 -1.509 8.880 1.00 93.75 130 GLY A C 1
ATOM 980 O O . GLY A 1 130 ? -5.946 -1.174 9.921 1.00 93.75 130 GLY A O 1
ATOM 981 N N . GLY A 1 131 ? -5.409 -2.752 8.399 1.00 92.88 131 GLY A N 1
ATOM 982 C CA . GLY A 1 131 ? -5.964 -3.902 9.116 1.00 92.88 131 GLY A CA 1
ATOM 983 C C . GLY A 1 131 ? -4.904 -4.581 9.981 1.00 92.88 131 GLY A C 1
ATOM 984 O O . GLY A 1 131 ? -3.721 -4.522 9.651 1.00 92.88 131 GLY A O 1
ATOM 985 N N . SER A 1 132 ? -5.319 -5.196 11.086 1.00 90.56 132 SER A N 1
ATOM 986 C CA . SER A 1 132 ? -4.429 -5.970 11.954 1.00 90.56 132 SER A CA 1
ATOM 987 C C . SER A 1 132 ? -3.810 -7.159 11.216 1.00 90.56 132 SER A C 1
ATOM 989 O O . SER A 1 132 ? -4.471 -7.800 10.393 1.00 90.56 132 SER A O 1
ATOM 991 N N . ARG A 1 133 ? -2.539 -7.451 11.522 1.00 80.69 133 ARG A N 1
ATOM 992 C CA . ARG A 1 133 ? -1.748 -8.516 10.864 1.00 80.69 133 ARG A CA 1
ATOM 993 C C . ARG A 1 133 ? -1.225 -9.583 11.813 1.00 80.69 133 ARG A C 1
ATOM 995 O O . ARG A 1 133 ? -0.702 -10.593 11.352 1.00 80.69 133 ARG A O 1
ATOM 1002 N N . HIS A 1 134 ? -1.329 -9.373 13.120 1.00 82.12 134 HIS A N 1
ATOM 1003 C CA . HIS A 1 134 ? -0.858 -10.358 14.080 1.00 82.12 134 HIS A CA 1
ATOM 1004 C C . HIS A 1 134 ? -1.736 -11.618 14.043 1.00 82.12 134 HIS A C 1
ATOM 1006 O O . HIS A 1 134 ? -2.951 -11.543 13.843 1.00 82.12 134 HIS A O 1
ATOM 1012 N N . ALA A 1 135 ? -1.127 -12.788 14.250 1.00 73.69 135 ALA A N 1
ATOM 1013 C CA . ALA A 1 135 ? -1.812 -14.079 14.134 1.00 73.69 135 ALA A CA 1
ATOM 1014 C C . ALA A 1 135 ? -3.050 -14.184 15.052 1.00 73.69 135 ALA A C 1
ATOM 1016 O O . ALA A 1 135 ? -4.081 -14.725 14.664 1.00 73.69 135 ALA A O 1
ATOM 1017 N N . ASP A 1 136 ? -2.987 -13.579 16.241 1.00 75.88 136 ASP A N 1
ATOM 1018 C CA . ASP A 1 136 ? -4.090 -13.588 17.217 1.00 75.88 136 ASP A CA 1
ATOM 1019 C C . ASP A 1 136 ? -5.203 -12.552 16.926 1.00 75.88 136 ASP A C 1
ATOM 1021 O O . ASP A 1 136 ? -6.202 -12.467 17.653 1.00 75.88 136 ASP A O 1
ATOM 1025 N N . SER A 1 137 ? -5.039 -11.722 15.892 1.00 79.88 137 SER A N 1
ATOM 1026 C CA . SER A 1 137 ? -5.943 -10.619 15.544 1.00 79.88 137 SER A CA 1
ATOM 1027 C C . SER A 1 137 ? -6.320 -10.594 14.059 1.00 79.88 137 SER A C 1
ATOM 1029 O O . SER A 1 137 ? -6.788 -9.562 13.573 1.00 79.88 137 SER A O 1
ATOM 1031 N N . VAL A 1 138 ? -6.185 -11.716 13.343 1.00 82.12 138 VAL A N 1
ATOM 1032 C CA . VAL A 1 138 ? -6.582 -11.841 11.928 1.00 82.12 138 VAL A CA 1
ATOM 1033 C C . VAL A 1 138 ? -8.005 -11.315 11.723 1.00 82.12 138 VAL A C 1
ATOM 1035 O O . VAL A 1 138 ? -8.944 -11.735 12.399 1.00 82.12 138 VAL A O 1
ATOM 1038 N N . ASP A 1 139 ? -8.140 -10.348 10.811 1.00 86.56 139 ASP A N 1
ATOM 1039 C CA . ASP A 1 139 ? -9.376 -9.631 10.447 1.00 86.56 139 ASP A CA 1
ATOM 1040 C C . ASP A 1 139 ? -10.095 -8.887 11.586 1.00 86.56 139 ASP A C 1
ATOM 1042 O O . ASP A 1 139 ? -11.159 -8.296 11.375 1.00 86.56 139 ASP A O 1
ATOM 1046 N N . ARG A 1 140 ? -9.543 -8.900 12.799 1.00 90.38 140 ARG A N 1
ATOM 1047 C CA . ARG A 1 140 ? -10.257 -8.479 14.001 1.00 90.38 140 ARG A CA 1
ATOM 1048 C C . ARG A 1 140 ? -10.334 -6.969 14.140 1.00 90.38 140 ARG A C 1
ATOM 1050 O O . ARG A 1 140 ? -11.347 -6.460 14.616 1.00 90.38 140 ARG A O 1
ATOM 1057 N N . TYR A 1 141 ? -9.295 -6.251 13.726 1.00 96.06 141 TYR A N 1
ATOM 1058 C CA . TYR A 1 141 ? -9.195 -4.819 13.960 1.00 96.06 141 TYR A CA 1
ATOM 1059 C C . TYR A 1 141 ? -8.742 -4.052 12.727 1.00 96.06 141 TYR A C 1
ATOM 1061 O O . TYR A 1 141 ? -8.008 -4.546 11.875 1.00 96.06 141 TYR A O 1
ATOM 1069 N N . VAL A 1 142 ? -9.179 -2.801 12.658 1.00 97.56 142 VAL A N 1
ATOM 1070 C CA . VAL A 1 142 ? -8.724 -1.816 11.680 1.00 97.56 142 VAL A CA 1
ATOM 1071 C C . VAL A 1 142 ? -8.448 -0.526 12.417 1.00 97.56 142 VAL A C 1
ATOM 1073 O O . VAL A 1 142 ? -9.289 -0.062 13.187 1.00 97.56 142 VAL A O 1
ATOM 1076 N N . LEU A 1 143 ? -7.303 0.084 12.147 1.00 97.69 143 LEU A N 1
ATOM 1077 C CA . LEU A 1 143 ? -7.012 1.430 12.606 1.00 97.69 143 LEU A CA 1
ATOM 1078 C C . LEU A 1 143 ? -7.200 2.406 11.447 1.00 97.69 143 LEU A C 1
ATOM 1080 O O . LEU A 1 143 ? -6.655 2.217 10.358 1.00 97.69 143 LEU A O 1
ATOM 1084 N N . ALA A 1 144 ? -7.981 3.455 11.686 1.00 96.88 144 ALA A N 1
ATOM 1085 C CA . ALA A 1 144 ? -8.185 4.552 10.751 1.00 96.88 144 ALA A CA 1
ATOM 1086 C C . ALA A 1 144 ? -7.733 5.872 11.380 1.00 96.88 144 ALA A C 1
ATOM 1088 O O . ALA A 1 144 ? -8.031 6.149 12.542 1.00 96.88 144 ALA A O 1
ATOM 1089 N N . GLY A 1 145 ? -7.029 6.687 10.599 1.00 92.06 145 GLY A N 1
ATOM 1090 C CA . GLY A 1 145 ? -6.519 7.985 11.028 1.00 92.06 145 GLY A CA 1
ATOM 1091 C C . GLY A 1 145 ? -7.148 9.128 10.245 1.00 92.06 145 GLY A C 1
ATOM 1092 O O . GLY A 1 145 ? -7.199 9.082 9.011 1.00 92.06 145 GLY A O 1
ATOM 1093 N N . SER A 1 146 ? -7.605 10.158 10.955 1.00 90.56 146 SER A N 1
ATOM 1094 C CA . SER A 1 146 ? -8.014 11.426 10.356 1.00 90.56 146 SER A CA 1
ATOM 1095 C C . SER A 1 146 ? -7.008 12.525 10.655 1.00 90.56 146 SER A C 1
ATOM 1097 O O . SER A 1 146 ? -6.519 12.635 11.775 1.00 90.56 146 SER A O 1
ATOM 1099 N N . ASP A 1 147 ? -6.755 13.356 9.648 1.00 86.06 147 ASP A N 1
ATOM 1100 C CA . ASP A 1 147 ? -5.998 14.599 9.783 1.00 86.06 147 ASP A CA 1
ATOM 1101 C C . ASP A 1 147 ? -6.875 15.679 10.430 1.00 86.06 147 ASP A C 1
ATOM 1103 O O . ASP A 1 147 ? -6.383 16.528 11.172 1.00 86.06 147 ASP A O 1
ATOM 1107 N N . TRP A 1 148 ? -8.197 15.628 10.186 1.00 86.88 148 TRP A N 1
ATOM 1108 C CA . TRP A 1 148 ? -9.144 16.554 10.803 1.00 86.88 148 TRP A CA 1
ATOM 1109 C C . TRP A 1 148 ? -10.480 15.922 11.245 1.00 86.88 148 TRP A C 1
ATOM 1111 O O . TRP A 1 148 ? -11.183 15.352 10.403 1.00 86.88 148 TRP A O 1
ATOM 1121 N N . PRO A 1 149 ? -10.892 16.086 12.521 1.00 88.19 149 PRO A N 1
ATOM 1122 C CA . PRO A 1 149 ? -9.995 16.450 13.624 1.00 88.19 149 PRO A CA 1
ATOM 1123 C C . PRO A 1 149 ? -8.835 15.437 13.692 1.00 88.19 149 PRO A C 1
ATOM 1125 O O . PRO A 1 149 ? -9.012 14.313 13.210 1.00 88.19 149 PRO A O 1
ATOM 1128 N N . PRO A 1 150 ? -7.661 15.790 14.232 1.00 86.81 150 PRO A N 1
ATOM 1129 C CA . PRO A 1 150 ? -6.575 14.832 14.303 1.00 86.81 150 PRO A CA 1
ATOM 1130 C C . PRO A 1 150 ? -6.906 13.783 15.374 1.00 86.81 150 PRO A C 1
ATOM 1132 O O . PRO A 1 150 ? -7.066 14.086 16.557 1.00 86.81 150 PRO A O 1
ATOM 1135 N N . GLN A 1 151 ? -7.146 12.551 14.931 1.00 89.69 151 GLN A N 1
ATOM 1136 C CA . GLN A 1 151 ? -7.531 11.439 15.799 1.00 89.69 151 GLN A CA 1
ATOM 1137 C C . GLN A 1 151 ? -7.295 10.092 15.117 1.00 89.69 151 GLN A C 1
ATOM 1139 O O . GLN A 1 151 ? -7.258 9.969 13.891 1.00 89.69 151 GLN A O 1
ATOM 1144 N N . LEU A 1 152 ? -7.190 9.063 15.948 1.00 93.69 152 LEU A N 1
ATOM 1145 C CA . LEU A 1 152 ? -7.083 7.664 15.569 1.00 93.69 152 LEU A CA 1
ATOM 1146 C C . LEU A 1 152 ? -8.294 6.902 16.099 1.00 93.69 152 LEU A C 1
ATOM 1148 O O . LEU A 1 152 ? -8.703 7.084 17.250 1.00 93.69 152 LEU A O 1
ATOM 1152 N N . LEU A 1 153 ? -8.872 6.048 15.263 1.00 96.50 153 LEU A N 1
ATOM 1153 C CA . LEU A 1 153 ? -10.017 5.219 15.609 1.00 96.50 153 LEU A CA 1
ATOM 1154 C C . LEU A 1 153 ? -9.678 3.749 15.400 1.00 96.50 153 LEU A C 1
ATOM 1156 O O . LEU A 1 153 ? -9.397 3.333 14.276 1.00 96.50 153 LEU A O 1
ATOM 1160 N N . LEU A 1 154 ? -9.780 2.972 16.477 1.00 98.00 154 LEU A N 1
ATOM 1161 C CA . LEU A 1 154 ? -9.807 1.520 16.404 1.00 98.00 154 LEU A CA 1
ATOM 1162 C C . LEU A 1 154 ? -11.233 1.070 16.108 1.00 98.00 154 LEU A C 1
ATOM 1164 O O . LEU A 1 154 ? -12.174 1.402 16.839 1.00 98.00 154 LEU A O 1
ATOM 1168 N N . LEU A 1 155 ? -11.373 0.305 15.038 1.00 98.56 155 LEU A N 1
ATOM 1169 C CA . LEU A 1 155 ? -12.625 -0.238 14.547 1.00 98.56 155 LEU A CA 1
ATOM 1170 C C . LEU A 1 155 ? -12.571 -1.765 14.589 1.00 98.56 155 LEU A C 1
ATOM 1172 O O . LEU A 1 155 ? -11.509 -2.361 14.403 1.00 98.56 155 LEU A O 1
ATOM 1176 N N . ASP A 1 156 ? -13.723 -2.399 14.773 1.00 97.94 156 ASP A N 1
ATOM 1177 C CA . ASP A 1 156 ? -13.872 -3.827 14.496 1.00 97.94 156 ASP A CA 1
ATOM 1178 C C . ASP A 1 156 ? -13.671 -4.083 12.992 1.00 97.94 156 ASP A C 1
ATOM 1180 O O . ASP A 1 156 ? -14.308 -3.447 12.147 1.00 97.94 156 ASP A O 1
ATOM 1184 N N . GLY A 1 157 ? -12.774 -5.002 12.640 1.00 95.88 157 GLY A N 1
ATOM 1185 C CA . GLY A 1 157 ? -12.344 -5.210 11.255 1.00 95.88 157 GLY A CA 1
ATOM 1186 C C . GLY A 1 157 ? -13.405 -5.844 10.354 1.00 95.88 157 GLY A C 1
ATOM 1187 O O . GLY A 1 157 ? -13.347 -5.681 9.132 1.00 95.88 157 GLY A O 1
ATOM 1188 N N . MET A 1 158 ? -14.418 -6.485 10.945 1.00 94.25 158 MET A N 1
ATOM 1189 C CA . MET A 1 158 ? -15.495 -7.167 10.227 1.00 94.25 158 MET A CA 1
ATOM 1190 C C . MET A 1 158 ? -16.793 -6.353 10.181 1.00 94.25 158 MET A C 1
ATOM 1192 O O . MET A 1 158 ? -17.688 -6.660 9.393 1.00 94.25 158 MET A O 1
ATOM 1196 N N . THR A 1 159 ? -16.954 -5.324 11.004 1.00 97.25 159 THR A N 1
ATOM 1197 C CA . THR A 1 159 ? -18.212 -4.562 11.096 1.00 97.25 159 THR A CA 1
ATOM 1198 C C . THR A 1 159 ? -18.022 -3.055 11.028 1.00 97.25 159 THR A C 1
ATOM 1200 O O . THR A 1 159 ? -18.990 -2.346 10.752 1.00 97.25 159 THR A O 1
ATOM 1203 N N . LEU A 1 160 ? -16.798 -2.564 11.226 1.00 98.62 160 LEU A N 1
ATOM 1204 C CA . LEU A 1 160 ? -16.455 -1.161 11.452 1.00 98.62 160 LEU A CA 1
ATOM 1205 C C . LEU A 1 160 ? -17.100 -0.549 12.705 1.00 98.62 160 LEU A C 1
ATOM 1207 O O . LEU A 1 160 ? -17.205 0.676 12.783 1.00 98.62 160 LEU A O 1
ATOM 1211 N N . GLU A 1 161 ? -17.537 -1.357 13.683 1.00 98.38 161 GLU A N 1
ATOM 1212 C CA . GLU A 1 161 ? -17.977 -0.806 14.968 1.00 98.38 161 GLU A CA 1
ATOM 1213 C C . GLU A 1 161 ? -16.840 0.032 15.579 1.00 98.38 161 GLU A C 1
ATOM 1215 O O . GLU A 1 161 ? -15.720 -0.468 15.694 1.00 98.38 161 GLU A O 1
ATOM 1220 N N . PRO A 1 162 ? -17.085 1.292 15.987 1.00 98.31 162 PRO A N 1
ATOM 1221 C CA . PRO A 1 162 ? -16.052 2.106 16.608 1.00 98.31 162 PRO A CA 1
ATOM 1222 C C . PRO A 1 162 ? -15.827 1.658 18.057 1.00 98.31 162 PRO A C 1
ATOM 1224 O O . PRO A 1 162 ? -16.686 1.866 18.926 1.00 98.31 162 PRO A O 1
ATOM 1227 N N . LEU A 1 163 ? -14.657 1.065 18.306 1.00 97.75 163 LEU A N 1
ATOM 1228 C CA . LEU A 1 163 ? -14.273 0.463 19.585 1.00 97.75 163 LEU A CA 1
ATOM 1229 C C . LEU A 1 163 ? -13.597 1.479 20.505 1.00 97.75 163 LEU A C 1
ATOM 1231 O O . LEU A 1 163 ? -13.935 1.579 21.683 1.00 97.75 163 LEU A O 1
ATOM 1235 N N . GLN A 1 164 ? -12.663 2.260 19.963 1.00 96.62 164 GLN A N 1
ATOM 1236 C CA . GLN A 1 164 ? -11.899 3.241 20.727 1.00 96.62 164 GLN A CA 1
ATOM 1237 C C . GLN A 1 164 ? -11.459 4.407 19.845 1.00 96.62 164 GLN A C 1
ATOM 1239 O O . GLN A 1 164 ? -11.164 4.231 18.666 1.00 96.62 164 GLN A O 1
ATOM 1244 N N . ARG A 1 165 ? -11.383 5.597 20.445 1.00 94.50 165 ARG A N 1
ATOM 1245 C CA . ARG A 1 165 ? -10.853 6.819 19.833 1.00 94.50 165 ARG A CA 1
ATOM 1246 C C . ARG A 1 165 ? -9.716 7.359 20.683 1.00 94.50 165 ARG A C 1
ATOM 1248 O O . ARG A 1 165 ? -9.842 7.403 21.906 1.00 94.50 165 ARG A O 1
ATOM 1255 N N . LEU A 1 166 ? -8.653 7.792 20.023 1.00 91.31 166 LEU A N 1
ATOM 1256 C CA . LEU A 1 166 ? -7.544 8.534 20.607 1.00 91.31 166 LEU A CA 1
ATOM 1257 C C . LEU A 1 166 ? -7.427 9.867 19.872 1.00 91.31 166 LEU A C 1
ATOM 1259 O O . LEU A 1 166 ? -7.422 9.885 18.644 1.00 91.31 166 LEU A O 1
ATOM 1263 N N . ASP A 1 167 ? -7.344 10.971 20.606 1.00 86.25 167 ASP A N 1
ATOM 1264 C CA . ASP A 1 167 ? -7.029 12.269 20.010 1.00 86.25 167 ASP A CA 1
ATOM 1265 C C . ASP A 1 167 ? -5.535 12.320 19.664 1.00 86.25 167 ASP A C 1
ATOM 1267 O O . ASP A 1 167 ? -4.698 11.845 20.435 1.00 86.25 167 ASP A O 1
ATOM 1271 N N . THR A 1 168 ? -5.200 12.886 18.506 1.00 77.31 168 THR A N 1
ATOM 1272 C CA . THR A 1 168 ? -3.820 13.216 18.144 1.00 77.31 168 THR A CA 1
ATOM 1273 C C . THR A 1 168 ? -3.678 14.738 17.986 1.00 77.31 168 THR A C 1
ATOM 1275 O O . THR A 1 168 ? -4.651 15.425 17.683 1.00 77.31 168 THR A O 1
ATOM 1278 N N . PRO A 1 169 ? -2.488 15.312 18.213 1.00 69.69 169 PRO A N 1
ATOM 1279 C CA . PRO A 1 169 ? -1.363 14.689 18.898 1.00 69.69 169 PRO A CA 1
ATOM 1280 C C . PRO A 1 169 ? -1.715 14.339 20.351 1.00 69.69 169 PRO A C 1
ATOM 1282 O O . PRO A 1 169 ? -2.555 14.973 20.979 1.00 69.69 169 PRO A O 1
ATOM 1285 N N . LEU A 1 170 ? -1.054 13.311 20.883 1.00 62.66 170 LEU A N 1
ATOM 1286 C CA . LEU A 1 170 ? -1.254 12.861 22.267 1.00 62.66 170 LEU A CA 1
ATOM 1287 C C . LEU A 1 170 ? -0.763 13.899 23.297 1.00 62.66 170 LEU A C 1
ATOM 1289 O O . LEU A 1 170 ? -1.089 13.807 24.478 1.00 62.66 170 LEU A O 1
ATOM 1293 N N . GLU A 1 171 ? 0.014 14.887 22.847 1.00 61.38 171 GLU A N 1
ATOM 1294 C CA . GLU A 1 171 ? 0.585 15.966 23.650 1.00 61.38 171 GLU A CA 1
ATOM 1295 C C . GLU A 1 171 ? 0.095 17.326 23.139 1.00 61.38 171 GLU A C 1
ATOM 1297 O O . GLU A 1 171 ? 0.105 17.589 21.938 1.00 61.38 171 GLU A O 1
ATOM 1302 N N . ALA A 1 172 ? -0.304 18.204 24.065 1.00 53.97 172 ALA A N 1
ATOM 1303 C CA . ALA A 1 172 ? -1.011 19.454 23.771 1.00 53.97 172 ALA A CA 1
ATOM 1304 C C . ALA A 1 172 ? -0.202 20.500 22.972 1.00 53.97 172 ALA A C 1
ATOM 1306 O O . ALA A 1 172 ? -0.802 21.406 22.395 1.00 53.97 172 ALA A O 1
ATOM 1307 N N . ASP A 1 173 ? 1.129 20.374 22.923 1.00 56.84 173 ASP A N 1
ATOM 1308 C CA . ASP A 1 173 ? 2.037 21.383 22.352 1.00 56.84 173 ASP A CA 1
ATOM 1309 C C . ASP A 1 173 ? 2.599 21.000 20.968 1.00 56.84 173 ASP A C 1
ATOM 1311 O O . ASP A 1 173 ? 3.408 21.730 20.388 1.00 56.84 173 ASP A O 1
ATOM 1315 N N . VAL A 1 174 ? 2.187 19.856 20.417 1.00 58.22 174 VAL A N 1
ATOM 1316 C CA . VAL A 1 174 ? 2.640 19.387 19.103 1.00 58.22 174 VAL A CA 1
ATOM 1317 C C . VAL A 1 174 ? 1.708 19.962 18.020 1.00 58.22 174 VAL A C 1
ATOM 1319 O O . VAL A 1 174 ? 0.490 19.903 18.169 1.00 58.22 174 VAL A O 1
ATOM 1322 N N . PRO A 1 175 ? 2.228 20.552 16.927 1.00 55.09 175 PRO A N 1
ATOM 1323 C CA . PRO A 1 175 ? 1.384 21.038 15.835 1.00 55.09 175 PRO A CA 1
ATOM 1324 C C . PRO A 1 175 ? 0.647 19.882 15.141 1.00 55.09 175 PRO A C 1
ATOM 1326 O O . PRO A 1 175 ? 1.150 18.761 15.162 1.00 55.09 175 PRO A O 1
ATOM 1329 N N . ASP A 1 176 ? -0.493 20.180 14.498 1.00 61.12 176 ASP A N 1
ATOM 1330 C CA . ASP A 1 176 ? -1.393 19.234 13.807 1.00 61.12 176 ASP A CA 1
ATOM 1331 C C . ASP A 1 176 ? -0.711 17.932 13.351 1.00 61.12 176 ASP A C 1
ATOM 1333 O O . ASP A 1 176 ? 0.232 17.936 12.550 1.00 61.12 176 ASP A O 1
ATOM 1337 N N . ALA A 1 177 ? -1.189 16.806 13.872 1.00 66.12 177 ALA A N 1
ATOM 1338 C CA . ALA A 1 177 ? -0.636 15.491 13.592 1.00 66.12 177 ALA A CA 1
ATOM 1339 C C . ALA A 1 177 ? -1.120 14.987 12.223 1.00 66.12 177 ALA A C 1
ATOM 1341 O O . ALA A 1 177 ? -2.055 14.198 12.157 1.00 66.12 177 ALA A O 1
ATOM 1342 N N . GLU A 1 178 ? -0.489 15.435 11.133 1.00 78.81 178 GLU A N 1
ATOM 1343 C CA . GLU A 1 178 ? -0.676 14.790 9.824 1.00 78.81 178 GLU A CA 1
ATOM 1344 C C . GLU A 1 178 ? -0.148 13.353 9.919 1.00 78.81 178 GLU A C 1
ATOM 1346 O O . GLU A 1 178 ? 1.039 13.123 10.203 1.00 78.81 178 GLU A O 1
ATOM 1351 N N . LEU A 1 179 ? -1.055 12.393 9.751 1.00 84.06 179 LEU A N 1
ATOM 1352 C CA . LEU A 1 179 ? -0.769 10.977 9.932 1.00 84.06 179 LEU A CA 1
ATOM 1353 C C . LEU A 1 179 ? -0.218 10.397 8.628 1.00 84.06 179 LEU A C 1
ATOM 1355 O O . LEU A 1 179 ? -0.762 10.618 7.546 1.00 84.06 179 LEU A O 1
ATOM 1359 N N . GLY A 1 180 ? 0.863 9.632 8.732 1.00 84.12 180 GLY A N 1
ATOM 1360 C CA . GLY A 1 180 ? 1.323 8.782 7.646 1.00 84.12 180 GLY A CA 1
ATOM 1361 C C . GLY A 1 180 ? 0.520 7.484 7.569 1.00 84.12 180 GLY A C 1
ATOM 1362 O O . GLY A 1 180 ? -0.655 7.410 7.932 1.00 84.12 180 GLY A O 1
ATOM 1363 N N . ASP A 1 181 ? 1.164 6.438 7.072 1.00 87.06 181 ASP A N 1
ATOM 1364 C CA . ASP A 1 181 ? 0.519 5.145 6.854 1.00 87.06 181 ASP A CA 1
ATOM 1365 C C . ASP A 1 181 ? 0.226 4.440 8.174 1.00 87.06 181 ASP A C 1
ATOM 1367 O O . ASP A 1 181 ? 1.048 4.450 9.082 1.00 87.06 181 ASP A O 1
ATOM 1371 N N . VAL A 1 182 ? -0.915 3.758 8.256 1.00 92.12 182 VAL A N 1
ATOM 1372 C CA . VAL A 1 182 ? -1.117 2.748 9.295 1.00 92.12 182 VAL A CA 1
ATOM 1373 C C . VAL A 1 182 ? -0.477 1.461 8.801 1.00 92.12 182 VAL A C 1
ATOM 1375 O O . VAL A 1 182 ? -0.937 0.878 7.818 1.00 92.12 182 VAL A O 1
ATOM 1378 N N . ILE A 1 183 ? 0.574 1.030 9.485 1.00 90.88 183 ILE A N 1
ATOM 1379 C CA . ILE A 1 183 ? 1.261 -0.237 9.240 1.00 90.88 183 ILE A CA 1
ATOM 1380 C C . ILE A 1 183 ? 0.936 -1.155 10.410 1.00 90.88 183 ILE A C 1
ATOM 1382 O O . ILE A 1 183 ? 0.981 -0.720 11.551 1.00 90.88 183 ILE A O 1
ATOM 1386 N N . ALA A 1 184 ? 0.589 -2.407 10.156 1.00 89.00 184 ALA A N 1
ATOM 1387 C CA . ALA A 1 184 ? 0.367 -3.385 11.216 1.00 89.00 184 ALA A CA 1
ATOM 1388 C C . ALA A 1 184 ? 1.573 -4.322 11.311 1.00 89.00 184 ALA A C 1
ATOM 1390 O O . ALA A 1 184 ? 2.028 -4.862 10.301 1.00 89.00 184 ALA A O 1
ATOM 1391 N N . SER A 1 185 ? 2.101 -4.477 12.523 1.00 86.19 185 SER A N 1
ATOM 1392 C CA . SER A 1 185 ? 3.223 -5.360 12.823 1.00 86.19 185 SER A CA 1
ATOM 1393 C C . SER A 1 185 ? 2.733 -6.806 12.925 1.00 86.19 185 SER A C 1
ATOM 1395 O O . SER A 1 185 ? 1.841 -7.082 13.734 1.00 86.19 185 SER A O 1
ATOM 1397 N N . PRO A 1 186 ? 3.334 -7.757 12.188 1.00 77.19 186 PRO A N 1
ATOM 1398 C CA . PRO A 1 186 ? 3.035 -9.173 12.377 1.00 77.19 186 PRO A CA 1
ATOM 1399 C C . PRO A 1 186 ? 3.614 -9.732 13.692 1.00 77.19 186 PRO A C 1
ATOM 1401 O O . PRO A 1 186 ? 3.280 -10.853 14.061 1.00 77.19 186 PRO A O 1
ATOM 1404 N N . TRP A 1 187 ? 4.453 -8.974 14.415 1.00 78.94 187 TRP A N 1
ATOM 1405 C CA . TRP A 1 187 ? 5.239 -9.472 15.554 1.00 78.94 187 TRP A CA 1
ATOM 1406 C C . TRP A 1 187 ? 4.599 -9.250 16.923 1.00 78.94 187 TRP A C 1
ATOM 1408 O O . TRP A 1 187 ? 4.565 -10.166 17.734 1.00 78.94 187 TRP A O 1
ATOM 1418 N N . GLN A 1 188 ? 4.147 -8.025 17.206 1.00 79.25 188 GLN A N 1
ATOM 1419 C CA . GLN A 1 188 ? 3.772 -7.605 18.567 1.00 79.25 188 GLN A CA 1
ATOM 1420 C C . GLN A 1 188 ? 2.292 -7.213 18.703 1.00 79.25 188 GLN A C 1
ATOM 1422 O O . GLN A 1 188 ? 1.897 -6.656 19.727 1.00 79.25 188 GLN A O 1
ATOM 1427 N N . GLY A 1 189 ? 1.465 -7.452 17.676 1.00 84.31 189 GLY A N 1
ATOM 1428 C CA . GLY A 1 189 ? 0.061 -7.024 17.692 1.00 84.31 189 GLY A CA 1
ATOM 1429 C C . GLY A 1 189 ? -0.065 -5.514 17.864 1.00 84.31 189 GLY A C 1
ATOM 1430 O O . GLY A 1 189 ? -0.844 -5.041 18.697 1.00 84.31 189 GLY A O 1
A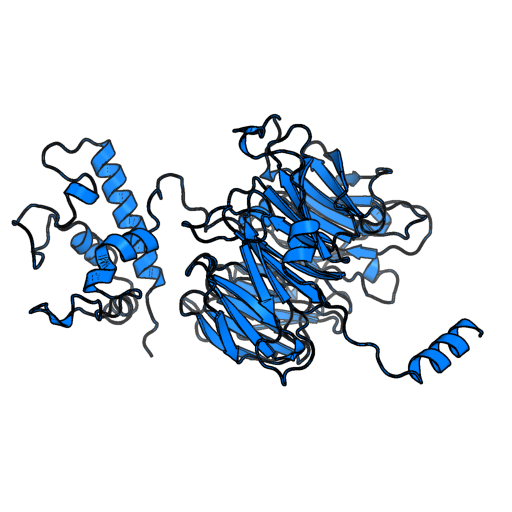TOM 1431 N N . THR A 1 190 ? 0.742 -4.762 17.115 1.00 91.62 190 THR A N 1
ATOM 1432 C CA . THR A 1 190 ? 0.798 -3.301 17.166 1.00 91.62 190 THR A CA 1
ATOM 1433 C C . THR A 1 190 ? 0.575 -2.678 15.794 1.00 91.62 190 THR A C 1
ATOM 1435 O O . THR A 1 190 ? 1.143 -3.106 14.790 1.00 91.62 190 THR A O 1
ATOM 1438 N N . PHE A 1 191 ? -0.202 -1.601 15.760 1.00 94.62 191 PHE A N 1
ATOM 1439 C CA . PHE A 1 191 ? -0.179 -0.644 14.667 1.00 94.62 191 PHE A CA 1
ATOM 1440 C C . PHE A 1 191 ? 0.968 0.349 14.867 1.00 94.62 191 PHE A C 1
ATOM 1442 O O . PHE A 1 191 ? 1.203 0.849 15.965 1.00 94.62 191 PHE A O 1
ATOM 1449 N N . VAL A 1 192 ? 1.643 0.677 13.778 1.00 94.06 192 VAL A N 1
ATOM 1450 C CA . VAL A 1 192 ? 2.760 1.607 13.691 1.00 94.06 192 VAL A CA 1
ATOM 1451 C C . VAL A 1 192 ? 2.332 2.759 12.798 1.00 94.06 192 VAL A C 1
ATOM 1453 O O . VAL A 1 192 ? 1.964 2.549 11.640 1.00 94.06 192 VAL A O 1
ATOM 1456 N N . VAL A 1 193 ? 2.336 3.975 13.345 1.00 92.81 193 VAL A N 1
ATOM 1457 C CA . VAL A 1 193 ? 1.824 5.168 12.659 1.00 92.81 193 VAL A CA 1
ATOM 1458 C C . VAL A 1 193 ? 2.860 6.292 12.729 1.00 92.81 193 VAL A C 1
ATOM 1460 O O . VAL A 1 193 ? 3.032 6.900 13.789 1.00 92.81 193 VAL A O 1
ATOM 1463 N N . PRO A 1 194 ? 3.558 6.614 11.627 1.00 90.31 194 PRO A N 1
ATOM 1464 C CA . PRO A 1 194 ? 4.435 7.771 11.582 1.00 90.31 194 PRO A CA 1
ATOM 1465 C C . PRO A 1 194 ? 3.605 9.058 11.616 1.00 90.31 194 PRO A C 1
ATOM 1467 O O . PRO A 1 194 ? 2.639 9.213 10.871 1.00 90.31 194 PRO A O 1
ATOM 1470 N N . VAL A 1 195 ? 3.995 10.008 12.463 1.00 88.00 195 VAL A N 1
ATOM 1471 C CA . VAL A 1 195 ? 3.330 11.308 12.604 1.00 88.00 195 VAL A CA 1
ATOM 1472 C C . VAL A 1 195 ? 4.240 12.385 12.043 1.00 88.00 195 VAL A C 1
ATOM 1474 O O . VAL A 1 195 ? 5.201 12.825 12.684 1.00 88.00 195 VAL A O 1
ATOM 1477 N N . ARG A 1 196 ? 3.905 12.837 10.834 1.00 84.19 196 ARG A N 1
ATOM 1478 C CA . ARG A 1 196 ? 4.777 13.618 9.955 1.00 84.19 196 ARG A CA 1
ATOM 1479 C C . ARG A 1 196 ? 5.366 14.849 10.635 1.00 84.19 196 ARG A C 1
ATOM 1481 O O . ARG A 1 196 ? 6.582 15.000 10.662 1.00 84.19 196 ARG A O 1
ATOM 1488 N N . ARG A 1 197 ? 4.541 15.739 11.195 1.00 79.75 197 ARG A N 1
ATOM 1489 C CA . ARG A 1 197 ? 5.024 17.023 11.749 1.00 79.75 197 ARG A CA 1
ATOM 1490 C C . ARG A 1 197 ? 5.778 16.883 13.068 1.00 79.75 197 ARG A C 1
ATOM 1492 O O . ARG A 1 197 ? 6.696 17.660 13.307 1.00 79.75 197 ARG A O 1
ATOM 1499 N N . SER A 1 198 ? 5.400 15.912 13.896 1.00 82.19 198 SER A N 1
ATOM 1500 C CA . SER A 1 198 ? 6.034 15.682 15.201 1.00 82.19 198 SER A CA 1
ATOM 1501 C C . SER A 1 198 ? 7.365 14.940 15.099 1.00 82.19 198 SER A C 1
ATOM 1503 O O . SER A 1 198 ? 8.204 15.065 15.982 1.00 82.19 198 SER A O 1
ATOM 1505 N N . GLY A 1 199 ? 7.552 14.166 14.026 1.00 86.88 199 GLY A N 1
ATOM 1506 C CA . GLY A 1 199 ? 8.699 13.282 13.876 1.00 86.88 199 GLY A CA 1
ATOM 1507 C C . GLY A 1 199 ? 8.710 12.106 14.844 1.00 86.88 199 GLY A C 1
ATOM 1508 O O . GLY A 1 199 ? 9.774 11.584 15.161 1.00 86.88 199 GLY A O 1
ATOM 1509 N N . ARG A 1 200 ? 7.533 11.696 15.322 1.00 90.00 200 ARG A N 1
ATOM 1510 C CA . ARG A 1 200 ? 7.354 10.513 16.162 1.00 90.00 200 ARG A CA 1
ATOM 1511 C C . ARG A 1 200 ? 6.738 9.373 15.370 1.00 90.00 200 ARG A C 1
ATOM 1513 O O . ARG A 1 200 ? 5.965 9.600 14.438 1.00 90.00 200 ARG A O 1
ATOM 1520 N N . VAL A 1 201 ? 7.044 8.153 15.782 1.00 93.00 201 VAL A N 1
ATOM 1521 C CA . VAL A 1 201 ? 6.379 6.937 15.306 1.00 93.00 201 VAL A CA 1
ATOM 1522 C C . VAL A 1 201 ? 5.543 6.393 16.454 1.00 93.00 201 VAL A C 1
ATOM 1524 O O . VAL A 1 201 ? 6.099 5.976 17.464 1.00 93.00 201 VAL A O 1
ATOM 1527 N N . LEU A 1 202 ? 4.218 6.444 16.327 1.00 93.31 202 LEU A N 1
ATOM 1528 C CA . LEU A 1 202 ? 3.310 5.892 17.330 1.00 93.31 202 LEU A CA 1
ATOM 1529 C C . LEU A 1 202 ? 3.286 4.370 17.217 1.00 93.31 202 LEU A C 1
ATOM 1531 O O . LEU A 1 202 ? 3.188 3.839 16.111 1.00 93.31 202 LEU A O 1
ATOM 1535 N N . LEU A 1 203 ? 3.313 3.703 18.363 1.00 94.56 203 LEU A N 1
ATOM 1536 C CA . LEU A 1 203 ? 3.160 2.265 18.521 1.00 94.56 203 LEU A CA 1
ATOM 1537 C C . LEU A 1 203 ? 1.883 2.028 19.328 1.00 94.56 203 LEU A C 1
ATOM 1539 O O . LEU A 1 203 ? 1.775 2.429 20.487 1.00 94.56 203 LEU A O 1
ATOM 1543 N N . LEU A 1 204 ? 0.879 1.439 18.692 1.00 94.62 204 LEU A N 1
ATOM 1544 C CA . LEU A 1 204 ? -0.473 1.341 19.229 1.00 94.62 204 LEU A CA 1
ATOM 1545 C C . LEU A 1 204 ? -0.862 -0.127 19.323 1.00 94.62 204 LEU A C 1
ATOM 1547 O O . LEU A 1 204 ? -0.897 -0.808 18.303 1.00 94.62 204 LEU A O 1
ATOM 1551 N N . GLY A 1 205 ? -1.175 -0.627 20.516 1.00 93.12 205 GLY A N 1
ATOM 1552 C CA . GLY A 1 205 ? -1.671 -1.997 20.662 1.00 93.12 205 GLY A CA 1
ATOM 1553 C C . GLY A 1 205 ? -2.971 -2.203 19.881 1.00 93.12 205 GLY A C 1
ATOM 1554 O O . GLY A 1 205 ? -3.850 -1.347 19.906 1.00 93.12 205 GLY A O 1
ATOM 1555 N N . GLU A 1 206 ? -3.123 -3.340 19.205 1.00 89.25 206 GLU A N 1
ATOM 1556 C CA . GLU A 1 206 ? -4.303 -3.625 18.372 1.00 89.25 206 GLU A CA 1
ATOM 1557 C C . GLU A 1 206 ? -5.565 -3.948 19.196 1.00 89.25 206 GLU A C 1
ATOM 1559 O O . GLU A 1 206 ? -6.679 -3.888 18.681 1.00 89.25 206 GLU A O 1
ATOM 1564 N N . THR A 1 207 ? -5.421 -4.289 20.482 1.00 87.12 207 THR A N 1
ATOM 1565 C CA . THR A 1 207 ? -6.541 -4.688 21.352 1.00 87.12 207 THR A CA 1
ATOM 1566 C C . THR A 1 207 ? -7.032 -3.521 22.214 1.00 87.12 207 THR A C 1
ATOM 1568 O O . THR A 1 207 ? -6.211 -2.838 22.820 1.00 87.12 207 THR A O 1
ATOM 1571 N N . PRO A 1 208 ? -8.356 -3.304 22.350 1.00 87.56 208 PRO A N 1
ATOM 1572 C CA . PRO A 1 208 ? -8.896 -2.289 23.247 1.00 87.56 208 PRO A CA 1
ATOM 1573 C C . PRO A 1 208 ? -8.836 -2.729 24.733 1.00 87.56 208 PRO A C 1
ATOM 1575 O O . PRO A 1 208 ? -9.227 -3.857 25.044 1.00 87.56 208 PRO A O 1
ATOM 1578 N N . PRO A 1 209 ? -8.442 -1.847 25.676 1.00 93.75 209 PRO A N 1
ATOM 1579 C CA . PRO A 1 209 ? -7.953 -0.495 25.433 1.00 93.75 209 PRO A CA 1
ATOM 1580 C C . PRO A 1 209 ? -6.550 -0.510 24.807 1.00 93.75 209 PRO A C 1
ATOM 1582 O O . PRO A 1 209 ? -5.646 -1.140 25.351 1.00 93.75 209 PRO A O 1
ATOM 1585 N N . MET A 1 210 ? -6.373 0.219 23.701 1.00 93.50 210 MET A N 1
ATOM 1586 C CA . MET A 1 210 ? -5.094 0.333 23.006 1.00 93.50 210 MET A CA 1
ATOM 1587 C C . MET A 1 210 ? -4.040 0.877 23.963 1.00 93.50 210 MET A C 1
ATOM 1589 O O . MET A 1 210 ? -4.220 1.953 24.547 1.00 93.50 210 MET A O 1
ATOM 1593 N N . THR A 1 211 ? -2.937 0.148 24.096 1.00 93.06 211 THR A N 1
ATOM 1594 C CA . THR A 1 211 ? -1.698 0.709 24.625 1.00 93.06 211 THR A CA 1
ATOM 1595 C C . THR A 1 211 ? -1.160 1.728 23.631 1.00 93.06 211 THR A C 1
ATOM 1597 O O . THR A 1 211 ? -1.373 1.605 22.425 1.00 93.06 211 THR A O 1
ATOM 1600 N N . VAL A 1 212 ? -0.501 2.760 24.146 1.00 92.00 212 VAL A N 1
ATOM 1601 C CA . VAL A 1 212 ? 0.040 3.848 23.337 1.00 92.00 212 VAL A CA 1
ATOM 1602 C C . VAL A 1 212 ? 1.462 4.100 23.793 1.00 92.00 212 VAL A C 1
ATOM 1604 O O . VAL A 1 212 ? 1.681 4.489 24.938 1.00 92.00 212 VAL A O 1
ATOM 1607 N N . ASP A 1 213 ? 2.398 3.881 22.886 1.00 92.69 213 ASP A N 1
ATOM 1608 C CA . ASP A 1 213 ? 3.796 4.256 23.024 1.00 92.69 213 ASP A CA 1
ATOM 1609 C C . ASP A 1 213 ? 4.230 5.043 21.780 1.00 92.69 213 ASP A C 1
ATOM 1611 O O . ASP A 1 213 ? 3.491 5.141 20.792 1.00 92.69 213 ASP A O 1
ATOM 1615 N N . ALA A 1 214 ? 5.396 5.674 21.828 1.00 91.75 214 ALA A N 1
ATOM 1616 C CA . ALA A 1 214 ? 5.905 6.439 20.707 1.00 91.75 214 ALA A CA 1
ATOM 1617 C C . ALA A 1 214 ? 7.426 6.564 20.722 1.00 91.75 214 ALA A C 1
ATOM 1619 O O . ALA A 1 214 ? 8.033 6.939 21.724 1.00 91.75 214 ALA A O 1
ATOM 1620 N N . LEU A 1 215 ? 8.015 6.360 19.548 1.00 93.00 215 LEU A N 1
ATOM 1621 C CA . LEU A 1 215 ? 9.444 6.488 19.307 1.00 93.00 215 LEU A CA 1
ATOM 1622 C C . LEU A 1 215 ? 9.776 7.875 18.768 1.00 93.00 215 LEU A C 1
ATOM 1624 O O . LEU A 1 215 ? 9.108 8.369 17.855 1.00 93.00 215 LEU A O 1
ATOM 1628 N N . ASP A 1 216 ? 10.853 8.465 19.280 1.00 91.69 216 ASP A N 1
ATOM 1629 C CA . ASP A 1 216 ? 11.450 9.659 18.688 1.00 91.69 216 ASP A CA 1
ATOM 1630 C C . ASP A 1 216 ? 12.231 9.277 17.422 1.00 91.69 216 ASP A C 1
ATOM 1632 O O . ASP A 1 216 ? 13.186 8.490 17.446 1.00 91.69 216 ASP A O 1
ATOM 1636 N N . ALA A 1 217 ? 11.823 9.848 16.292 1.00 92.25 217 ALA A N 1
ATOM 1637 C CA . ALA A 1 217 ? 12.385 9.570 14.979 1.00 92.25 217 ALA A CA 1
ATOM 1638 C C . ALA A 1 217 ? 12.942 10.860 14.356 1.00 92.25 217 ALA A C 1
ATOM 1640 O O . ALA A 1 217 ? 13.830 11.489 14.928 1.00 92.25 217 ALA A O 1
ATOM 1641 N N . GLU A 1 218 ? 12.450 11.236 13.180 1.00 90.50 218 GLU A N 1
ATOM 1642 C CA . GLU A 1 218 ? 12.858 12.419 12.427 1.00 90.50 218 GLU A CA 1
ATOM 1643 C C . GLU A 1 218 ? 11.604 13.191 12.009 1.00 90.50 218 GLU A C 1
ATOM 1645 O O . GLU A 1 218 ? 10.603 12.562 11.678 1.00 90.50 218 GLU A O 1
ATOM 1650 N N . PRO A 1 219 ? 11.599 14.532 11.980 1.00 87.88 219 PRO A N 1
ATOM 1651 C CA . PRO A 1 219 ? 10.460 15.281 11.467 1.00 87.88 219 PRO A CA 1
ATOM 1652 C C . PRO A 1 219 ? 10.240 14.993 9.978 1.00 87.88 219 PRO A C 1
ATOM 1654 O O . PRO A 1 219 ? 11.148 14.599 9.249 1.00 87.88 219 PRO A O 1
ATOM 1657 N N . THR A 1 220 ? 9.037 15.282 9.490 1.00 87.31 220 THR A N 1
ATOM 1658 C CA . THR A 1 220 ? 8.613 15.123 8.088 1.00 87.31 220 THR A CA 1
ATOM 1659 C C . THR A 1 220 ? 8.565 13.678 7.579 1.00 87.31 220 THR A C 1
ATOM 1661 O O . THR A 1 220 ? 8.780 13.442 6.390 1.00 87.31 220 THR A O 1
ATOM 1664 N N . LEU A 1 221 ? 8.253 12.719 8.462 1.00 88.31 221 LEU A N 1
ATOM 1665 C CA . LEU A 1 221 ? 8.049 11.309 8.098 1.00 88.31 221 LEU A CA 1
ATOM 1666 C C . LEU A 1 221 ? 7.006 11.141 6.991 1.00 88.31 221 LEU A C 1
ATOM 1668 O O . LEU A 1 221 ? 5.973 11.817 6.965 1.00 88.31 221 LEU A O 1
ATOM 1672 N N . ARG A 1 222 ? 7.267 10.182 6.110 1.00 84.88 222 ARG A N 1
ATOM 1673 C CA . ARG A 1 222 ? 6.353 9.712 5.073 1.00 84.88 222 ARG A CA 1
ATOM 1674 C C . ARG A 1 222 ? 5.993 8.243 5.282 1.00 84.88 222 ARG A C 1
ATOM 1676 O O . ARG A 1 222 ? 6.471 7.579 6.196 1.00 84.88 222 ARG A O 1
ATOM 1683 N N . SER A 1 223 ? 5.117 7.766 4.406 1.00 80.81 223 SER A N 1
ATOM 1684 C CA . SER A 1 223 ? 4.871 6.354 4.138 1.00 80.81 223 SER A CA 1
ATOM 1685 C C . SER A 1 223 ? 6.181 5.604 3.897 1.00 80.81 223 SER A C 1
ATOM 1687 O O . SER A 1 223 ? 7.061 6.128 3.220 1.00 80.81 223 SER A O 1
ATOM 1689 N N . GLY A 1 224 ? 6.287 4.387 4.418 1.00 85.12 224 GLY A N 1
ATOM 1690 C CA . GLY A 1 224 ? 7.471 3.542 4.280 1.00 85.12 224 GLY A CA 1
ATOM 1691 C C . GLY A 1 224 ? 7.146 2.131 3.815 1.00 85.12 224 GLY A C 1
ATOM 1692 O O . GLY A 1 224 ? 5.990 1.834 3.513 1.00 85.12 224 GLY A O 1
ATOM 1693 N N . ALA A 1 225 ? 8.161 1.272 3.790 1.00 88.50 225 ALA A N 1
ATOM 1694 C CA . ALA A 1 225 ? 8.035 -0.141 3.441 1.00 88.50 225 ALA A CA 1
ATOM 1695 C C . ALA A 1 225 ? 8.710 -1.034 4.484 1.00 88.50 225 ALA A C 1
ATOM 1697 O O . ALA A 1 225 ? 9.718 -0.654 5.084 1.00 88.50 225 ALA A O 1
ATOM 1698 N N . LEU A 1 226 ? 8.144 -2.224 4.676 1.00 89.50 226 LEU A N 1
ATOM 1699 C CA . LEU A 1 226 ? 8.803 -3.311 5.392 1.00 89.50 226 LEU A CA 1
ATOM 1700 C C . LEU A 1 226 ? 9.934 -3.870 4.530 1.00 89.50 226 LEU A C 1
ATOM 1702 O O . LEU A 1 226 ? 9.751 -4.058 3.327 1.00 89.50 226 LEU A O 1
ATOM 1706 N N . ALA A 1 227 ? 11.084 -4.124 5.147 1.00 89.88 227 ALA A N 1
ATOM 1707 C CA . ALA A 1 227 ? 12.153 -4.923 4.570 1.00 89.88 227 ALA A CA 1
ATOM 1708 C C . ALA A 1 227 ? 11.676 -6.366 4.315 1.00 89.88 227 ALA A C 1
ATOM 1710 O O . ALA A 1 227 ? 10.628 -6.784 4.800 1.00 89.88 227 ALA A O 1
ATOM 1711 N N . GLU A 1 228 ? 12.464 -7.144 3.568 1.00 85.56 228 GLU A N 1
ATOM 1712 C CA . GLU A 1 228 ? 12.120 -8.526 3.184 1.00 85.56 228 GLU A CA 1
ATOM 1713 C C . GLU A 1 228 ? 11.957 -9.459 4.397 1.00 85.56 228 GLU A C 1
ATOM 1715 O O . GLU A 1 228 ? 11.321 -10.501 4.298 1.00 85.56 228 GLU A O 1
ATOM 1720 N N . ASP A 1 229 ? 12.517 -9.083 5.548 1.00 81.44 229 ASP A N 1
ATOM 1721 C CA . ASP A 1 229 ? 12.385 -9.822 6.803 1.00 81.44 229 ASP A CA 1
ATOM 1722 C C . ASP A 1 229 ? 11.077 -9.548 7.566 1.00 81.44 229 ASP A C 1
ATOM 1724 O O . ASP A 1 229 ? 10.880 -10.109 8.645 1.00 81.44 229 ASP A O 1
ATOM 1728 N N . ASP A 1 230 ? 10.212 -8.667 7.044 1.00 82.12 230 ASP A N 1
ATOM 1729 C CA . ASP A 1 230 ? 8.967 -8.195 7.665 1.00 82.12 230 ASP A CA 1
ATOM 1730 C C . ASP A 1 230 ? 9.132 -7.638 9.095 1.00 82.12 230 ASP A C 1
ATOM 1732 O O . ASP A 1 230 ? 8.153 -7.417 9.814 1.00 82.12 230 ASP A O 1
ATOM 1736 N N . ARG A 1 231 ? 10.370 -7.375 9.529 1.00 87.88 231 ARG A N 1
ATOM 1737 C CA . ARG A 1 231 ? 10.731 -6.892 10.867 1.00 87.88 231 ARG A CA 1
ATOM 1738 C C . ARG A 1 231 ? 11.153 -5.440 10.838 1.00 87.88 231 ARG A C 1
ATOM 1740 O O . ARG A 1 231 ? 10.767 -4.690 11.731 1.00 87.88 231 ARG A O 1
ATOM 1747 N N . HIS A 1 232 ? 11.934 -5.035 9.846 1.00 92.56 232 HIS A N 1
ATOM 1748 C CA . HIS A 1 232 ? 12.453 -3.675 9.790 1.00 92.56 232 HIS A CA 1
ATOM 1749 C C . HIS A 1 232 ? 11.597 -2.796 8.886 1.00 92.56 232 HIS A C 1
ATOM 1751 O O . HIS A 1 232 ? 11.421 -3.068 7.703 1.00 92.56 232 HIS A O 1
ATOM 1757 N N . LEU A 1 233 ? 11.084 -1.702 9.436 1.00 94.19 233 LEU A N 1
ATOM 1758 C CA . LEU A 1 233 ? 10.297 -0.713 8.713 1.00 94.19 233 LEU A CA 1
ATOM 1759 C C . LEU A 1 233 ? 11.171 0.490 8.341 1.00 94.19 233 LEU A C 1
ATOM 1761 O O . LEU A 1 233 ? 11.689 1.174 9.225 1.00 94.19 233 LEU A O 1
ATOM 1765 N N . LEU A 1 234 ? 11.292 0.778 7.043 1.00 94.94 234 LEU A N 1
ATOM 1766 C CA . LEU A 1 234 ? 12.026 1.929 6.516 1.00 94.94 234 LEU A CA 1
ATOM 1767 C C . LEU A 1 234 ? 11.074 3.100 6.249 1.00 94.94 234 LEU A C 1
ATOM 1769 O O . LEU A 1 234 ? 10.197 3.009 5.393 1.00 94.94 234 LEU A O 1
ATOM 1773 N N . LEU A 1 235 ? 11.268 4.215 6.952 1.00 93.94 235 LEU A N 1
ATOM 1774 C CA . LEU A 1 235 ? 10.437 5.420 6.901 1.00 93.94 235 LEU A CA 1
ATOM 1775 C C . LEU A 1 235 ? 11.233 6.613 6.339 1.00 93.94 235 LEU A C 1
ATOM 1777 O O . LEU A 1 235 ? 12.027 7.216 7.070 1.00 93.94 235 LEU A O 1
ATOM 1781 N N . PRO A 1 236 ? 11.050 6.988 5.060 1.00 92.94 236 PRO A N 1
ATOM 1782 C CA . PRO A 1 236 ? 11.691 8.171 4.496 1.00 92.94 236 PRO A CA 1
ATOM 1783 C C . PRO A 1 236 ? 11.113 9.479 5.052 1.00 92.94 236 PRO A C 1
ATOM 1785 O O . PRO A 1 236 ? 9.973 9.538 5.520 1.00 92.94 236 PRO A O 1
ATOM 1788 N N . THR A 1 237 ? 11.888 10.558 4.940 1.00 92.00 237 THR A N 1
ATOM 1789 C CA . THR A 1 237 ? 11.490 11.914 5.342 1.00 92.00 237 THR A CA 1
ATOM 1790 C C . THR A 1 237 ? 11.721 12.947 4.237 1.00 92.00 237 THR A C 1
ATOM 1792 O O . THR A 1 237 ? 12.557 12.765 3.345 1.00 92.00 237 THR A O 1
ATOM 1795 N N . ASP A 1 238 ? 11.042 14.097 4.328 1.00 89.06 238 ASP A N 1
ATOM 1796 C CA . ASP A 1 238 ? 11.339 15.246 3.454 1.00 89.06 238 ASP A CA 1
ATOM 1797 C C . ASP A 1 238 ? 12.710 15.874 3.733 1.00 89.06 238 ASP A C 1
ATOM 1799 O O . ASP A 1 238 ? 13.294 16.519 2.860 1.00 89.06 238 ASP A O 1
ATOM 1803 N N . SER A 1 239 ? 13.260 15.655 4.929 1.00 91.00 239 SER A N 1
ATOM 1804 C CA . SER A 1 239 ? 14.606 16.080 5.327 1.00 91.00 239 SER A CA 1
ATOM 1805 C C . SER A 1 239 ? 15.731 15.194 4.773 1.00 91.00 239 SER A C 1
ATOM 1807 O O . SER A 1 239 ? 16.880 15.345 5.188 1.00 91.00 239 SER A O 1
ATOM 1809 N N . ARG A 1 240 ? 15.437 14.316 3.800 1.00 94.62 240 ARG A N 1
ATOM 1810 C CA . ARG A 1 240 ? 16.401 13.388 3.178 1.00 94.62 240 ARG A CA 1
ATOM 1811 C C . ARG A 1 240 ? 17.000 12.408 4.188 1.00 94.62 240 ARG A C 1
ATOM 1813 O O . ARG A 1 240 ? 18.197 12.119 4.159 1.00 94.62 240 ARG A O 1
ATOM 1820 N N . ARG A 1 241 ? 16.174 11.909 5.105 1.00 95.31 241 ARG A N 1
ATOM 1821 C CA . ARG A 1 241 ? 16.521 10.806 6.003 1.00 95.31 241 ARG A CA 1
ATOM 1822 C C . ARG A 1 241 ? 15.692 9.575 5.654 1.00 95.31 241 ARG A C 1
ATOM 1824 O O . ARG A 1 241 ? 14.616 9.690 5.071 1.00 95.31 241 ARG A O 1
ATOM 1831 N N . VAL A 1 242 ? 16.193 8.410 6.037 1.00 95.88 242 VAL A N 1
ATOM 1832 C CA . VAL A 1 242 ? 15.404 7.186 6.202 1.00 95.88 242 VAL A CA 1
ATOM 1833 C C . VAL A 1 242 ? 15.589 6.702 7.631 1.00 95.88 242 VAL A C 1
ATOM 1835 O O . VAL A 1 242 ? 16.721 6.503 8.068 1.00 95.88 242 VAL A O 1
ATOM 1838 N N . VAL A 1 243 ? 14.491 6.584 8.372 1.00 96.38 243 VAL A N 1
ATOM 1839 C CA . VAL A 1 243 ? 14.461 6.043 9.734 1.00 96.38 243 VAL A CA 1
ATOM 1840 C C . VAL A 1 243 ? 14.130 4.561 9.653 1.00 96.38 243 VAL A C 1
ATOM 1842 O O . VAL A 1 243 ? 13.204 4.186 8.943 1.00 96.38 243 VAL A O 1
ATOM 1845 N N . VAL A 1 244 ? 14.865 3.729 10.383 1.00 97.12 244 VAL A N 1
ATOM 1846 C CA . VAL A 1 244 ? 14.627 2.286 10.465 1.00 97.12 244 VAL A CA 1
ATOM 1847 C C . VAL A 1 244 ? 14.090 1.952 11.849 1.00 97.12 244 VAL A C 1
ATOM 1849 O O . VAL A 1 244 ? 14.725 2.274 12.857 1.00 97.12 244 VAL A O 1
ATOM 1852 N N . VAL A 1 245 ? 12.920 1.321 11.889 1.00 96.06 245 VAL A N 1
ATOM 1853 C CA . VAL A 1 245 ? 12.258 0.863 13.117 1.00 96.06 245 VAL A CA 1
ATOM 1854 C C . VAL A 1 245 ? 12.217 -0.661 13.119 1.00 96.06 245 VAL A C 1
ATOM 1856 O O . VAL A 1 245 ? 11.770 -1.259 12.145 1.00 96.06 245 VAL A O 1
ATOM 1859 N N . ASP A 1 246 ? 12.666 -1.281 14.204 1.00 93.44 246 ASP A N 1
ATOM 1860 C CA . ASP A 1 246 ? 12.511 -2.713 14.451 1.00 93.44 246 ASP A CA 1
ATOM 1861 C C . ASP A 1 246 ? 11.131 -2.957 15.066 1.00 93.44 246 ASP A C 1
ATOM 1863 O O . ASP A 1 246 ? 10.832 -2.483 16.163 1.00 93.44 246 ASP A O 1
ATOM 1867 N N . LEU A 1 247 ? 10.269 -3.675 14.348 1.00 89.62 247 LEU A N 1
ATOM 1868 C CA . LEU A 1 247 ? 8.898 -3.944 14.774 1.00 89.62 247 LEU A CA 1
ATOM 1869 C C . LEU A 1 247 ? 8.778 -5.034 15.842 1.00 89.62 247 LEU A C 1
ATOM 1871 O O . LEU A 1 247 ? 7.732 -5.124 16.492 1.00 89.62 247 LEU A O 1
ATOM 1875 N N . LEU A 1 248 ? 9.815 -5.855 16.019 1.00 86.12 248 LEU A N 1
ATOM 1876 C CA . LEU A 1 248 ? 9.864 -6.885 17.049 1.00 86.12 248 LEU A CA 1
ATOM 1877 C C . LEU A 1 248 ? 10.296 -6.285 18.386 1.00 86.12 248 LEU A C 1
ATOM 1879 O O . LEU A 1 248 ? 9.617 -6.490 19.392 1.00 86.12 248 LEU A O 1
ATOM 1883 N N . GLU A 1 249 ? 11.398 -5.538 18.386 1.00 86.81 249 GLU A N 1
ATOM 1884 C CA . GLU A 1 249 ? 11.923 -4.879 19.591 1.00 86.81 249 GLU A CA 1
ATOM 1885 C C . GLU A 1 249 ? 11.206 -3.548 19.880 1.00 86.81 249 GLU A C 1
ATOM 1887 O O . GLU A 1 249 ? 11.363 -2.991 20.963 1.00 86.81 249 GLU A O 1
ATOM 1892 N N . GLN A 1 250 ? 10.386 -3.063 18.938 1.00 91.19 250 GLN A N 1
ATOM 1893 C CA . GLN A 1 250 ? 9.657 -1.797 19.025 1.00 91.19 250 GLN A CA 1
ATOM 1894 C C . GLN A 1 250 ? 10.580 -0.599 19.278 1.00 91.19 250 GLN A C 1
ATOM 1896 O O . GLN A 1 250 ? 10.270 0.285 20.071 1.00 91.19 250 GLN A O 1
ATOM 1901 N N . GLU A 1 251 ? 11.717 -0.542 18.584 1.00 94.88 251 GLU A N 1
ATOM 1902 C CA . GLU A 1 251 ? 12.710 0.519 18.761 1.00 94.88 251 GLU A CA 1
ATOM 1903 C C . GLU A 1 251 ? 13.171 1.119 17.433 1.00 94.88 251 GLU A C 1
ATOM 1905 O O . GLU A 1 251 ? 13.138 0.489 16.374 1.00 94.88 251 GLU A O 1
ATOM 1910 N N . ARG A 1 252 ? 13.643 2.367 17.481 1.00 96.12 252 ARG A N 1
ATOM 1911 C CA . ARG A 1 252 ? 14.372 2.955 16.358 1.00 96.12 252 ARG A CA 1
ATOM 1912 C C . ARG A 1 252 ? 15.773 2.356 16.337 1.00 96.12 252 ARG A C 1
ATOM 1914 O O . ARG A 1 252 ? 16.589 2.671 17.199 1.00 96.12 252 ARG A O 1
ATOM 1921 N N . VAL A 1 253 ? 16.067 1.581 15.301 1.00 95.62 253 VAL A N 1
ATOM 1922 C CA . VAL A 1 253 ? 17.396 1.003 15.070 1.00 95.62 253 VAL A CA 1
ATOM 1923 C C . VAL A 1 253 ? 18.372 2.101 14.684 1.00 95.62 253 VAL A C 1
ATOM 1925 O O . VAL A 1 253 ? 19.470 2.224 15.229 1.00 95.62 253 VAL A O 1
ATOM 1928 N N . THR A 1 254 ? 17.994 2.907 13.690 1.00 95.56 254 THR A N 1
ATOM 1929 C CA . THR A 1 254 ? 18.903 3.900 13.132 1.00 95.56 254 THR A CA 1
ATOM 1930 C C . THR A 1 254 ? 18.197 4.900 12.230 1.00 95.56 254 THR A C 1
ATOM 1932 O O . THR A 1 254 ? 17.015 4.766 11.928 1.00 95.56 254 THR A O 1
ATOM 1935 N N . ASP A 1 255 ? 18.927 5.914 11.782 1.00 94.81 255 ASP A N 1
ATOM 1936 C CA . ASP A 1 255 ? 18.538 6.721 10.635 1.00 94.81 255 ASP A CA 1
ATOM 1937 C C . ASP A 1 255 ? 19.754 7.099 9.776 1.00 94.81 255 ASP A C 1
ATOM 1939 O O . ASP A 1 255 ? 20.902 7.164 10.241 1.00 94.81 255 ASP A O 1
ATOM 1943 N N . ARG A 1 256 ? 19.524 7.277 8.476 1.00 95.81 256 ARG A N 1
ATOM 1944 C CA . ARG A 1 256 ? 20.586 7.445 7.474 1.00 95.81 256 ARG A CA 1
ATOM 1945 C C . ARG A 1 256 ? 20.245 8.562 6.503 1.00 95.81 256 ARG A C 1
ATOM 1947 O O . ARG A 1 256 ? 19.077 8.842 6.256 1.00 95.81 256 ARG A O 1
ATOM 1954 N N . THR A 1 257 ? 21.274 9.232 5.983 1.00 96.44 257 THR A N 1
ATOM 1955 C CA . THR A 1 257 ? 21.098 10.282 4.971 1.00 96.44 257 THR A CA 1
ATOM 1956 C C . THR A 1 257 ? 20.804 9.641 3.624 1.00 96.44 257 THR A C 1
ATOM 1958 O O . THR A 1 257 ? 21.563 8.790 3.172 1.00 96.44 257 THR A O 1
ATOM 1961 N N . LEU A 1 258 ? 19.752 10.113 2.968 1.00 96.38 258 LEU A N 1
ATOM 1962 C CA . LEU A 1 258 ? 19.473 9.862 1.563 1.00 96.38 258 LEU A CA 1
ATOM 1963 C C . LEU A 1 258 ? 20.004 11.024 0.703 1.00 96.38 258 LEU A C 1
ATOM 1965 O O . LEU A 1 258 ? 20.072 12.164 1.174 1.00 96.38 258 LEU A O 1
ATOM 1969 N N . PRO A 1 259 ? 20.344 10.785 -0.574 1.00 96.00 259 PRO A N 1
ATOM 1970 C CA . PRO A 1 259 ? 20.734 11.858 -1.496 1.00 96.00 259 PRO A CA 1
ATOM 1971 C C . PRO A 1 259 ? 19.605 12.885 -1.726 1.00 96.00 259 PRO A C 1
ATOM 1973 O O . PRO A 1 259 ? 19.863 14.073 -1.945 1.00 96.00 259 PRO A O 1
ATOM 1976 N N . PHE A 1 260 ? 18.346 12.455 -1.599 1.00 95.00 260 PHE A N 1
ATOM 1977 C CA . PHE A 1 260 ? 17.135 13.247 -1.818 1.00 95.00 260 PHE A CA 1
ATOM 1978 C C . PHE A 1 260 ? 16.004 12.836 -0.856 1.00 95.00 260 PHE A C 1
ATOM 1980 O O . PHE A 1 260 ? 16.141 11.898 -0.074 1.00 95.00 260 PHE A O 1
ATOM 1987 N N . ALA A 1 261 ? 14.875 13.549 -0.901 1.00 92.06 261 ALA A N 1
ATOM 1988 C CA . ALA A 1 261 ? 13.669 13.176 -0.160 1.00 92.06 261 ALA A CA 1
ATOM 1989 C C . ALA A 1 261 ? 12.978 11.993 -0.855 1.00 92.06 261 ALA A C 1
ATOM 1991 O O . ALA A 1 261 ? 12.530 12.139 -1.998 1.00 92.06 261 ALA A O 1
ATOM 1992 N N . GLY A 1 262 ? 12.926 10.839 -0.186 1.00 85.25 262 GLY A N 1
ATOM 1993 C CA . GLY A 1 262 ? 12.292 9.631 -0.717 1.00 85.25 262 GLY A CA 1
ATOM 1994 C C . GLY A 1 262 ? 10.794 9.830 -0.961 1.00 85.25 262 GLY A C 1
ATOM 1995 O O . GLY A 1 262 ? 10.113 10.527 -0.203 1.00 85.25 262 GLY A O 1
ATOM 1996 N N . ALA A 1 263 ? 10.281 9.234 -2.034 1.00 76.56 263 ALA A N 1
ATOM 1997 C CA . ALA A 1 263 ? 8.873 9.286 -2.414 1.00 76.56 263 ALA A CA 1
ATOM 1998 C C . ALA A 1 263 ? 8.195 7.914 -2.297 1.00 76.56 263 ALA A C 1
ATOM 2000 O O . ALA A 1 263 ? 8.816 6.869 -2.501 1.00 76.56 263 ALA A O 1
ATOM 2001 N N . GLY A 1 264 ? 6.891 7.940 -2.003 1.00 76.94 264 GLY A N 1
ATOM 2002 C CA . GLY A 1 264 ? 6.081 6.730 -1.858 1.00 76.94 264 GLY A CA 1
ATOM 2003 C C . GLY A 1 264 ? 6.601 5.799 -0.759 1.00 76.94 264 GLY A C 1
ATOM 2004 O O . GLY A 1 264 ? 7.265 6.242 0.171 1.00 76.94 264 GLY A O 1
ATOM 2005 N N . GLN A 1 265 ? 6.284 4.509 -0.876 1.00 86.38 265 GLN A N 1
ATOM 2006 C CA . GLN A 1 265 ? 6.818 3.463 0.005 1.00 86.38 265 GLN A CA 1
ATOM 2007 C C . GLN A 1 265 ? 8.181 2.929 -0.479 1.00 86.38 265 GLN A C 1
ATOM 2009 O O . GLN A 1 265 ? 8.847 2.195 0.242 1.00 86.38 265 GLN A O 1
ATOM 2014 N N . GLY A 1 266 ? 8.623 3.303 -1.686 1.00 90.81 266 GLY A N 1
ATOM 2015 C CA . GLY A 1 266 ? 9.709 2.610 -2.383 1.00 90.81 266 GLY A CA 1
ATOM 2016 C C . GLY A 1 266 ? 9.325 1.172 -2.745 1.00 90.81 266 GLY A C 1
ATOM 2017 O O . GLY A 1 266 ? 8.143 0.832 -2.796 1.00 90.81 266 GLY A O 1
ATOM 2018 N N . VAL A 1 267 ? 10.322 0.336 -3.010 1.00 93.25 267 VAL A N 1
ATOM 2019 C CA . VAL A 1 267 ? 10.143 -1.088 -3.303 1.00 93.25 267 VAL A CA 1
ATOM 2020 C C . VAL A 1 267 ? 11.252 -1.902 -2.653 1.00 93.25 267 VAL A C 1
ATOM 2022 O O . VAL A 1 267 ? 12.398 -1.457 -2.604 1.00 93.25 267 VAL A O 1
ATOM 2025 N N . VAL A 1 268 ? 10.914 -3.089 -2.159 1.00 93.19 268 VAL A N 1
ATOM 2026 C CA . VAL A 1 268 ? 11.865 -4.028 -1.558 1.00 93.19 268 VAL A CA 1
ATOM 2027 C C . VAL A 1 268 ? 11.981 -5.267 -2.430 1.00 93.19 268 VAL A C 1
ATOM 2029 O O . VAL A 1 268 ? 10.974 -5.777 -2.922 1.00 93.19 268 VAL A O 1
ATOM 2032 N N . TYR A 1 269 ? 13.209 -5.729 -2.650 1.00 93.38 269 TYR A N 1
ATOM 2033 C CA . TYR A 1 269 ? 13.499 -7.005 -3.301 1.00 93.38 269 TYR A CA 1
ATOM 2034 C C . TYR A 1 269 ? 14.923 -7.464 -2.986 1.00 93.38 269 TYR A C 1
ATOM 2036 O O . TYR A 1 269 ? 15.750 -6.694 -2.499 1.00 93.38 269 TYR A O 1
ATOM 2044 N N . ARG A 1 270 ? 15.224 -8.717 -3.326 1.00 93.56 270 ARG A N 1
ATOM 2045 C CA . ARG A 1 270 ? 16.567 -9.284 -3.233 1.00 93.56 270 ARG A CA 1
ATOM 2046 C C . ARG A 1 270 ? 17.355 -9.032 -4.517 1.00 93.56 270 ARG A C 1
ATOM 2048 O O . ARG A 1 270 ? 17.063 -9.649 -5.541 1.00 93.56 270 ARG A O 1
ATOM 2055 N N . HIS A 1 271 ? 18.347 -8.150 -4.451 1.00 94.00 271 HIS A N 1
ATOM 2056 C CA . HIS A 1 271 ? 19.334 -7.927 -5.506 1.00 94.00 271 HIS A CA 1
ATOM 2057 C C . HIS A 1 271 ? 20.325 -9.096 -5.566 1.00 94.00 271 HIS A C 1
ATOM 2059 O O . HIS A 1 271 ? 20.769 -9.593 -4.529 1.00 94.00 271 HIS A O 1
ATOM 2065 N N . ALA A 1 272 ? 20.714 -9.518 -6.770 1.00 91.94 272 ALA A N 1
ATOM 2066 C CA . ALA A 1 272 ? 21.626 -10.650 -6.958 1.00 91.94 272 ALA A CA 1
ATOM 2067 C C . ALA A 1 272 ? 23.012 -10.446 -6.313 1.00 91.94 272 ALA A C 1
ATOM 2069 O O . ALA A 1 272 ? 23.605 -11.408 -5.830 1.00 91.94 272 ALA A O 1
ATOM 2070 N N . GLU A 1 273 ? 23.522 -9.210 -6.307 1.00 90.88 273 GLU A N 1
ATOM 2071 C CA . GLU A 1 273 ? 24.828 -8.865 -5.718 1.00 90.88 273 GLU A CA 1
ATOM 2072 C C . GLU A 1 273 ? 24.730 -8.384 -4.264 1.00 90.88 273 GLU A C 1
ATOM 2074 O O . GLU A 1 273 ? 25.553 -8.767 -3.440 1.00 90.88 273 GLU A O 1
ATOM 2079 N N . TYR A 1 274 ? 23.722 -7.569 -3.941 1.00 90.81 274 TYR A N 1
ATOM 2080 C CA . TYR A 1 274 ? 23.659 -6.828 -2.674 1.00 90.81 274 TYR A CA 1
ATOM 2081 C C . TYR A 1 274 ? 22.741 -7.482 -1.638 1.00 90.81 274 TYR A C 1
ATOM 2083 O O . TYR A 1 274 ? 22.621 -6.986 -0.523 1.00 90.81 274 TYR A O 1
ATOM 2091 N N . GLY A 1 275 ? 22.065 -8.577 -2.000 1.00 92.12 275 GLY A N 1
ATOM 2092 C CA . GLY A 1 275 ? 21.033 -9.167 -1.158 1.00 92.12 275 GLY A CA 1
ATOM 2093 C C . GLY A 1 275 ? 19.786 -8.273 -1.063 1.00 92.12 275 GLY A C 1
ATOM 2094 O O . GLY A 1 275 ? 19.485 -7.535 -2.002 1.00 92.12 275 GLY A O 1
ATOM 2095 N N . PRO A 1 276 ? 19.004 -8.380 0.022 1.00 94.62 276 PRO A N 1
ATOM 2096 C CA . PRO A 1 276 ? 17.854 -7.527 0.299 1.00 94.62 276 PRO A CA 1
ATOM 2097 C C . PRO A 1 276 ? 18.193 -6.039 0.196 1.00 94.62 276 PRO A C 1
ATOM 2099 O O . PRO A 1 276 ? 19.086 -5.533 0.878 1.00 94.62 276 PRO A O 1
ATOM 2102 N N . VAL A 1 277 ? 17.442 -5.323 -0.637 1.00 96.38 277 VAL A N 1
ATOM 2103 C CA . VAL A 1 277 ? 17.560 -3.876 -0.816 1.00 96.38 277 VAL A CA 1
ATOM 2104 C C . VAL A 1 277 ? 16.194 -3.210 -0.768 1.00 96.38 277 VAL A C 1
ATOM 2106 O O . VAL A 1 277 ? 15.184 -3.776 -1.189 1.00 96.38 277 VAL A O 1
ATOM 2109 N N . TRP A 1 278 ? 16.179 -1.963 -0.310 1.00 97.06 278 TRP A N 1
ATOM 2110 C CA . TRP A 1 278 ? 15.072 -1.036 -0.499 1.00 97.06 278 TRP A CA 1
ATOM 2111 C C . TRP A 1 278 ? 15.477 0.034 -1.509 1.00 97.06 278 TRP A C 1
ATOM 2113 O O . TRP A 1 278 ? 16.512 0.685 -1.361 1.00 97.06 278 TRP A O 1
ATOM 2123 N N . VAL A 1 279 ? 14.661 0.225 -2.543 1.00 96.44 279 VAL A N 1
ATOM 2124 C CA . VAL A 1 279 ? 14.886 1.230 -3.584 1.00 96.44 279 VAL A CA 1
ATOM 2125 C C . VAL A 1 279 ? 13.798 2.289 -3.523 1.00 96.44 279 VAL A C 1
ATOM 2127 O O . VAL A 1 279 ? 12.607 1.981 -3.465 1.00 96.44 279 VAL A O 1
ATOM 2130 N N . THR A 1 280 ? 14.202 3.554 -3.575 1.00 94.75 280 THR A N 1
ATOM 2131 C CA . THR A 1 280 ? 13.282 4.695 -3.584 1.00 94.75 280 THR A CA 1
ATOM 2132 C C . THR A 1 280 ? 13.655 5.703 -4.667 1.00 94.75 280 THR A C 1
ATOM 2134 O O . THR A 1 280 ? 14.830 5.873 -4.996 1.00 94.75 280 THR A O 1
ATOM 2137 N N . GLY A 1 281 ? 12.639 6.365 -5.221 1.00 93.50 281 GLY A N 1
ATOM 2138 C CA . GLY A 1 281 ? 12.779 7.531 -6.093 1.00 93.50 281 GLY A CA 1
ATOM 2139 C C . GLY A 1 281 ? 12.375 8.819 -5.377 1.00 93.50 281 GLY A C 1
ATOM 2140 O O . GLY A 1 281 ? 12.205 8.844 -4.156 1.00 93.50 281 GLY A O 1
ATOM 2141 N N . SER A 1 282 ? 12.186 9.905 -6.130 1.00 91.50 282 SER A N 1
ATOM 2142 C CA . SER A 1 282 ? 11.828 11.205 -5.558 1.00 91.50 282 SER A CA 1
ATOM 2143 C C . SER A 1 282 ? 10.834 11.999 -6.401 1.00 91.50 282 SER A C 1
ATOM 2145 O O . SER A 1 282 ? 10.831 11.969 -7.630 1.00 91.50 282 SER A O 1
ATOM 2147 N N . MET A 1 283 ? 10.044 12.828 -5.717 1.00 90.62 283 MET A N 1
ATOM 2148 C CA . MET A 1 283 ? 9.248 13.869 -6.370 1.00 90.62 283 MET A CA 1
ATOM 2149 C C . MET A 1 283 ? 10.098 15.078 -6.789 1.00 90.62 283 MET A C 1
ATOM 2151 O O . MET A 1 283 ? 9.675 15.850 -7.642 1.00 90.62 283 MET A O 1
ATOM 2155 N N . VAL A 1 284 ? 11.274 15.268 -6.178 1.00 90.31 284 VAL A N 1
ATOM 2156 C CA . VAL A 1 284 ? 12.105 16.485 -6.306 1.00 90.31 284 VAL A CA 1
ATOM 2157 C C . VAL A 1 284 ? 13.544 16.195 -6.742 1.00 90.31 284 VAL A C 1
ATOM 2159 O O . VAL A 1 284 ? 14.403 17.071 -6.684 1.00 90.31 284 VAL A O 1
ATOM 2162 N N . SER A 1 285 ? 13.822 14.966 -7.156 1.00 93.06 285 SER A N 1
ATOM 2163 C CA . SER A 1 285 ? 15.078 14.543 -7.768 1.00 93.06 285 SER A CA 1
ATOM 2164 C C . SER A 1 285 ? 14.752 13.503 -8.830 1.00 93.06 285 SER A C 1
ATOM 2166 O O . SER A 1 285 ? 13.770 12.777 -8.705 1.00 93.06 285 SER A O 1
ATOM 2168 N N . ASP A 1 286 ? 15.547 13.485 -9.885 1.00 92.50 286 ASP A N 1
ATOM 2169 C CA . ASP A 1 286 ? 15.534 12.472 -10.930 1.00 92.50 286 ASP A CA 1
ATOM 2170 C C . ASP A 1 286 ? 16.326 11.220 -10.550 1.00 92.50 286 ASP A C 1
ATOM 2172 O O . ASP A 1 286 ? 16.304 10.262 -11.304 1.00 92.50 286 ASP A O 1
ATOM 2176 N N . GLN A 1 287 ? 17.003 11.189 -9.402 1.00 96.06 287 GLN A N 1
ATOM 2177 C CA . GLN A 1 287 ? 17.817 10.051 -8.991 1.00 96.06 287 GLN A CA 1
ATOM 2178 C C . GLN A 1 287 ? 17.001 8.951 -8.294 1.00 96.06 287 GLN A C 1
ATOM 2180 O O . GLN A 1 287 ? 15.926 9.186 -7.735 1.00 96.06 287 GLN A O 1
ATOM 2185 N N . LEU A 1 288 ? 17.573 7.748 -8.273 1.00 97.00 288 LEU A N 1
ATOM 2186 C CA . LEU A 1 288 ? 17.158 6.616 -7.448 1.00 97.00 288 LEU A CA 1
ATOM 2187 C C . LEU A 1 288 ? 18.222 6.331 -6.388 1.00 97.00 288 LEU A C 1
ATOM 2189 O O . LEU A 1 288 ? 19.416 6.483 -6.645 1.00 97.00 288 LEU A O 1
ATOM 2193 N N . ALA A 1 289 ? 17.795 5.888 -5.210 1.00 97.00 289 ALA A N 1
ATOM 2194 C CA . ALA A 1 289 ? 18.680 5.461 -4.133 1.00 97.00 289 ALA A CA 1
ATOM 2195 C C . ALA A 1 289 ? 18.413 3.991 -3.812 1.00 97.00 289 ALA A C 1
ATOM 2197 O O . ALA A 1 289 ? 17.259 3.602 -3.628 1.00 97.00 289 ALA A O 1
ATOM 2198 N N . VAL A 1 290 ? 19.484 3.204 -3.733 1.00 97.25 290 VAL A N 1
ATOM 2199 C CA . VAL A 1 290 ? 19.466 1.801 -3.312 1.00 97.25 290 VAL A CA 1
ATOM 2200 C C . VAL A 1 290 ? 20.047 1.736 -1.910 1.00 97.25 290 VAL A C 1
ATOM 2202 O O . VAL A 1 290 ? 21.179 2.170 -1.684 1.00 97.25 290 VAL A O 1
ATOM 2205 N N . VAL A 1 291 ? 19.263 1.222 -0.972 1.00 97.50 291 VAL A N 1
ATOM 2206 C CA . VAL A 1 291 ? 19.631 1.079 0.435 1.00 97.50 291 VAL A CA 1
ATOM 2207 C C . VAL A 1 291 ? 19.733 -0.405 0.767 1.00 97.50 291 VAL A C 1
ATOM 2209 O O . VAL A 1 291 ? 18.788 -1.146 0.499 1.00 97.50 291 VAL A O 1
ATOM 2212 N N . GLY A 1 292 ? 20.853 -0.841 1.347 1.00 97.12 292 GLY A N 1
ATOM 2213 C CA . GLY A 1 292 ? 21.000 -2.214 1.839 1.00 97.12 292 GLY A CA 1
ATOM 2214 C C . GLY A 1 292 ? 20.008 -2.493 2.971 1.00 97.12 292 GLY A C 1
ATOM 2215 O O . GLY A 1 292 ? 19.802 -1.641 3.834 1.00 97.12 292 GLY A O 1
ATOM 2216 N N . ALA A 1 293 ? 19.368 -3.659 2.979 1.00 94.44 293 ALA A N 1
ATOM 2217 C CA . ALA A 1 293 ? 18.320 -4.010 3.943 1.00 94.44 293 ALA A CA 1
ATOM 2218 C C . ALA A 1 293 ? 18.523 -5.408 4.558 1.00 94.44 293 ALA A C 1
ATOM 2220 O O . ALA A 1 293 ? 17.553 -6.047 4.959 1.00 94.44 293 ALA A O 1
ATOM 2221 N N . ASP A 1 294 ? 19.772 -5.888 4.617 1.00 88.88 294 ASP A N 1
ATOM 2222 C CA . ASP A 1 294 ? 20.136 -7.201 5.167 1.00 88.88 294 ASP A CA 1
ATOM 2223 C C . ASP A 1 294 ? 21.067 -7.066 6.381 1.00 88.88 294 ASP A C 1
ATOM 2225 O O . ASP A 1 294 ? 22.281 -7.248 6.262 1.00 88.88 294 ASP A O 1
ATOM 2229 N N . PRO A 1 295 ? 20.526 -6.723 7.563 1.00 88.19 295 PRO A N 1
ATOM 2230 C CA . PRO A 1 295 ? 21.332 -6.589 8.771 1.00 88.19 295 PRO A CA 1
ATOM 2231 C C . PRO A 1 295 ? 22.025 -7.893 9.170 1.00 88.19 295 PRO A C 1
ATOM 2233 O O . PRO A 1 295 ? 23.095 -7.822 9.746 1.00 88.19 295 PRO A O 1
ATOM 2236 N N . ALA A 1 296 ? 21.464 -9.065 8.853 1.00 81.00 296 ALA A N 1
ATOM 2237 C CA . ALA A 1 296 ? 21.987 -10.344 9.330 1.00 81.00 296 ALA A CA 1
ATOM 2238 C C . ALA A 1 296 ? 23.155 -10.880 8.489 1.00 81.00 296 ALA A C 1
ATOM 2240 O O . ALA A 1 296 ? 24.079 -11.482 9.039 1.00 81.00 296 ALA A O 1
ATOM 2241 N N . ALA A 1 297 ? 23.100 -10.725 7.162 1.00 81.56 297 ALA A N 1
ATOM 2242 C CA . ALA A 1 297 ? 24.138 -11.238 6.266 1.00 81.56 297 ALA A CA 1
ATOM 2243 C C . ALA A 1 297 ? 25.140 -10.167 5.809 1.00 81.56 297 ALA A C 1
ATOM 2245 O O . ALA A 1 297 ? 26.263 -10.526 5.454 1.00 81.56 297 ALA A O 1
ATOM 2246 N N . ALA A 1 298 ? 24.754 -8.886 5.822 1.00 88.88 298 ALA A N 1
ATOM 2247 C CA . ALA A 1 298 ? 25.588 -7.757 5.403 1.00 88.88 298 ALA A CA 1
ATOM 2248 C C . ALA A 1 298 ? 25.450 -6.556 6.372 1.00 88.88 298 ALA A C 1
ATOM 2250 O O . ALA A 1 298 ? 25.009 -5.474 5.966 1.00 88.88 298 ALA A O 1
ATOM 2251 N N . PRO A 1 299 ? 25.814 -6.714 7.661 1.00 88.75 299 PRO A N 1
ATOM 2252 C CA . PRO A 1 299 ? 25.606 -5.693 8.693 1.00 88.75 299 PRO A CA 1
ATOM 2253 C C . PRO A 1 299 ? 26.321 -4.366 8.397 1.00 88.75 299 PRO A C 1
ATOM 2255 O O . PRO A 1 299 ? 25.843 -3.302 8.794 1.00 88.75 299 PRO A O 1
ATOM 2258 N N . GLU A 1 300 ? 27.453 -4.399 7.691 1.00 89.31 300 GLU A N 1
ATOM 2259 C CA . GLU A 1 300 ? 28.173 -3.199 7.269 1.00 89.31 300 GLU A CA 1
ATOM 2260 C C . GLU A 1 300 ? 27.406 -2.364 6.238 1.00 89.31 300 GLU A C 1
ATOM 2262 O O . GLU A 1 300 ? 27.476 -1.138 6.299 1.00 89.31 300 GLU A O 1
ATOM 2267 N N . ASP A 1 301 ? 26.644 -2.994 5.346 1.00 92.94 301 ASP A N 1
ATOM 2268 C CA . ASP A 1 301 ? 25.890 -2.324 4.280 1.00 92.94 301 ASP A CA 1
ATOM 2269 C C . ASP A 1 301 ? 24.434 -2.054 4.684 1.00 92.94 301 ASP A C 1
ATOM 2271 O O . ASP A 1 301 ? 23.748 -1.218 4.084 1.00 92.94 301 ASP A O 1
ATOM 2275 N N . ALA A 1 302 ? 23.962 -2.718 5.740 1.00 93.75 302 ALA A N 1
ATOM 2276 C CA . ALA A 1 302 ? 22.613 -2.573 6.246 1.00 93.75 302 ALA A CA 1
ATOM 2277 C C . ALA A 1 302 ? 22.271 -1.112 6.570 1.00 93.75 302 ALA A C 1
ATOM 2279 O O . ALA A 1 302 ? 22.975 -0.384 7.284 1.00 93.75 302 ALA A O 1
ATOM 2280 N N . TRP A 1 303 ? 21.133 -0.691 6.026 1.00 95.81 303 TRP A N 1
ATOM 2281 C CA . TRP A 1 303 ? 20.544 0.640 6.123 1.00 95.81 303 TRP A CA 1
ATOM 2282 C C . TRP A 1 303 ? 21.332 1.740 5.398 1.00 95.81 303 TRP A C 1
ATOM 2284 O O . TRP A 1 303 ? 20.893 2.890 5.384 1.00 95.81 303 TRP A O 1
ATOM 2294 N N . GLN A 1 304 ? 22.475 1.433 4.777 1.00 95.94 304 GLN A N 1
ATOM 2295 C CA . GLN A 1 304 ? 23.294 2.416 4.068 1.00 95.94 304 GLN A CA 1
ATOM 2296 C C . GLN A 1 304 ? 22.875 2.564 2.607 1.00 95.94 304 GLN A C 1
ATOM 2298 O O . GLN A 1 304 ? 22.420 1.613 1.977 1.00 95.94 304 GLN A O 1
ATOM 2303 N N . VAL A 1 305 ? 23.065 3.765 2.051 1.00 97.19 305 VAL A N 1
ATOM 2304 C CA . VAL A 1 305 ? 22.944 3.984 0.604 1.00 97.19 305 VAL A CA 1
ATOM 2305 C C . VAL A 1 305 ? 24.139 3.318 -0.073 1.00 97.19 305 VAL A C 1
ATOM 2307 O O . VAL A 1 305 ? 25.251 3.840 -0.009 1.00 97.19 305 VAL A O 1
ATOM 2310 N N . ILE A 1 306 ? 23.898 2.181 -0.716 1.00 95.75 306 ILE A N 1
ATOM 2311 C CA . ILE A 1 306 ? 24.921 1.397 -1.420 1.00 95.75 306 ILE A CA 1
ATOM 2312 C C . ILE A 1 306 ? 25.085 1.842 -2.87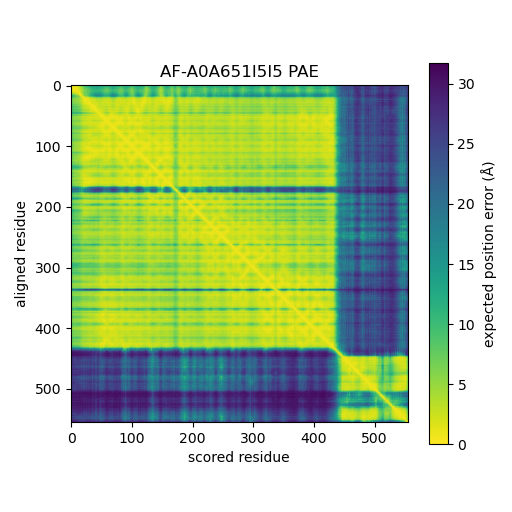7 1.00 95.75 306 ILE A C 1
ATOM 2314 O O . ILE A 1 306 ? 26.171 1.733 -3.439 1.00 95.75 306 ILE A O 1
ATOM 2318 N N . ALA A 1 307 ? 24.036 2.416 -3.478 1.00 95.00 307 ALA A N 1
ATOM 2319 C CA . ALA A 1 307 ? 24.106 3.011 -4.807 1.00 95.00 307 ALA A CA 1
ATOM 2320 C C . ALA A 1 307 ? 23.163 4.212 -4.950 1.00 95.00 307 ALA A C 1
ATOM 2322 O O . ALA A 1 307 ? 22.103 4.296 -4.326 1.00 95.00 307 ALA A O 1
ATOM 2323 N N . THR A 1 308 ? 23.553 5.159 -5.801 1.00 96.69 308 THR A N 1
ATOM 2324 C CA . THR A 1 308 ? 22.697 6.245 -6.291 1.00 96.69 308 THR A CA 1
ATOM 2325 C C . THR A 1 308 ? 22.809 6.274 -7.806 1.00 96.69 308 THR A C 1
ATOM 2327 O O . THR A 1 308 ? 23.915 6.214 -8.338 1.00 96.69 308 THR A O 1
ATOM 2330 N N . LEU A 1 309 ? 21.670 6.325 -8.484 1.00 95.31 309 LEU A N 1
ATOM 2331 C CA . LEU A 1 309 ? 21.562 6.115 -9.924 1.00 95.31 309 LEU A CA 1
ATOM 2332 C C . LEU A 1 309 ? 20.756 7.241 -10.556 1.00 95.31 309 LEU A C 1
ATOM 2334 O O . LEU A 1 309 ? 19.886 7.819 -9.903 1.00 95.31 309 LEU A O 1
ATOM 2338 N N . ASP A 1 310 ? 20.997 7.505 -11.834 1.00 94.25 310 ASP A N 1
ATOM 2339 C CA . ASP A 1 310 ? 20.160 8.416 -12.608 1.00 94.25 310 ASP A CA 1
ATOM 2340 C C . ASP A 1 310 ? 18.847 7.711 -12.988 1.00 94.25 310 ASP A C 1
ATOM 2342 O O . ASP A 1 310 ? 18.839 6.611 -13.546 1.00 94.25 310 ASP A O 1
ATOM 2346 N N . GLY A 1 311 ? 17.723 8.338 -12.657 1.00 92.38 311 GLY A N 1
ATOM 2347 C CA . GLY A 1 311 ? 16.378 7.918 -13.037 1.00 92.38 311 GLY A CA 1
ATOM 2348 C C . GLY A 1 311 ? 15.825 8.726 -14.217 1.00 92.38 311 GLY A C 1
ATOM 2349 O O . GLY A 1 311 ? 16.529 9.543 -14.812 1.00 92.38 311 GLY A O 1
ATOM 2350 N N . PRO A 1 312 ? 14.559 8.488 -14.605 1.00 90.75 312 PRO A N 1
ATOM 2351 C CA . PRO A 1 312 ? 13.992 9.089 -15.811 1.00 90.75 312 PRO A CA 1
ATOM 2352 C C . PRO A 1 312 ? 13.717 10.588 -15.704 1.00 90.75 312 PRO A C 1
ATOM 2354 O O . PRO A 1 312 ? 13.933 11.322 -16.668 1.00 90.75 312 PRO A O 1
ATOM 2357 N N . ALA A 1 313 ? 13.185 11.035 -14.566 1.00 92.25 313 ALA A N 1
ATOM 2358 C CA . ALA A 1 313 ? 12.838 12.424 -14.303 1.00 92.25 313 ALA A CA 1
ATOM 2359 C C . ALA A 1 313 ? 12.496 12.629 -12.823 1.00 92.25 313 ALA A C 1
ATOM 2361 O O . ALA A 1 313 ? 12.189 11.688 -12.091 1.00 92.25 313 ALA A O 1
ATOM 2362 N N . MET A 1 314 ? 12.472 13.894 -12.403 1.00 92.31 314 MET A N 1
ATOM 2363 C CA . MET A 1 314 ? 11.816 14.288 -11.160 1.00 92.31 314 MET A CA 1
ATOM 2364 C C . MET A 1 314 ? 10.314 14.014 -11.240 1.00 92.31 314 MET A C 1
ATOM 2366 O O . MET A 1 314 ? 9.696 14.157 -12.298 1.00 92.31 314 MET A O 1
ATOM 2370 N N . GLY A 1 315 ? 9.707 13.728 -10.092 1.00 91.25 315 GLY A N 1
ATOM 2371 C CA . GLY A 1 315 ? 8.257 13.571 -10.002 1.00 91.25 315 GLY A CA 1
ATOM 2372 C C . GLY A 1 315 ? 7.784 12.121 -9.972 1.00 91.25 315 GLY A C 1
ATOM 2373 O O . GLY A 1 315 ? 6.614 11.870 -10.272 1.00 91.25 315 GLY A O 1
ATOM 2374 N N . SER A 1 316 ? 8.673 11.190 -9.620 1.00 92.81 316 SER A N 1
ATOM 2375 C CA . SER A 1 316 ? 8.328 9.793 -9.365 1.00 92.81 316 SER A CA 1
ATOM 2376 C C . SER A 1 316 ? 7.458 9.666 -8.120 1.00 92.81 316 SER A C 1
ATOM 2378 O O . SER A 1 316 ? 7.674 10.364 -7.122 1.00 92.81 316 SER A O 1
ATOM 2380 N N . LEU A 1 317 ? 6.463 8.781 -8.188 1.00 91.81 317 LEU A N 1
ATOM 2381 C CA . LEU A 1 317 ? 5.571 8.469 -7.075 1.00 91.81 317 LEU A CA 1
ATOM 2382 C C . LEU A 1 317 ? 5.627 6.992 -6.694 1.00 91.81 317 LEU A C 1
ATOM 2384 O O . LEU A 1 317 ? 5.540 6.681 -5.503 1.00 91.81 317 LEU A O 1
ATOM 2388 N N . PHE A 1 318 ? 5.755 6.102 -7.680 1.00 93.81 318 PHE A N 1
ATOM 2389 C CA . PHE A 1 318 ? 5.667 4.663 -7.482 1.00 93.81 318 PHE A CA 1
ATOM 2390 C C . PHE A 1 318 ? 6.769 3.913 -8.220 1.00 93.81 318 PHE A C 1
ATOM 2392 O O . PHE A 1 318 ? 7.082 4.169 -9.385 1.00 93.81 318 PHE A O 1
ATOM 2399 N N . LEU A 1 319 ? 7.322 2.940 -7.503 1.00 96.12 319 LEU A N 1
ATOM 2400 C CA . LEU A 1 319 ? 8.234 1.941 -8.027 1.00 96.12 319 LEU A CA 1
ATOM 2401 C C . LEU A 1 319 ? 7.582 0.569 -7.864 1.00 96.12 319 LEU A C 1
ATOM 2403 O O . LEU A 1 319 ? 6.841 0.351 -6.904 1.00 96.12 319 LEU A O 1
ATOM 2407 N N . ALA A 1 320 ? 7.871 -0.353 -8.777 1.00 96.25 320 ALA A N 1
ATOM 2408 C CA . ALA A 1 320 ? 7.378 -1.721 -8.678 1.00 96.25 320 ALA A CA 1
ATOM 2409 C C . ALA A 1 320 ? 8.381 -2.748 -9.204 1.00 96.25 320 ALA A C 1
ATOM 2411 O O . ALA A 1 320 ? 9.048 -2.552 -10.219 1.00 96.25 320 ALA A O 1
ATOM 2412 N N . THR A 1 321 ? 8.427 -3.891 -8.533 1.00 96.38 321 THR A N 1
ATOM 2413 C CA . THR A 1 321 ? 9.066 -5.124 -8.996 1.00 96.38 321 THR A CA 1
ATOM 2414 C C . THR A 1 321 ? 8.260 -6.305 -8.460 1.00 96.38 321 THR A C 1
ATOM 2416 O O . THR A 1 321 ? 7.309 -6.125 -7.699 1.00 96.38 321 THR A O 1
ATOM 2419 N N . HIS A 1 322 ? 8.631 -7.511 -8.863 1.00 94.12 322 HIS A N 1
ATOM 2420 C CA . HIS A 1 322 ? 8.006 -8.740 -8.405 1.00 94.12 322 HIS A CA 1
ATOM 2421 C C . HIS A 1 322 ? 9.056 -9.843 -8.286 1.00 94.12 322 HIS A C 1
ATOM 2423 O O . HIS A 1 322 ? 10.022 -9.849 -9.048 1.00 94.12 322 HIS A O 1
ATOM 2429 N N . ALA A 1 323 ? 8.874 -10.809 -7.382 1.00 90.19 323 ALA A N 1
ATOM 2430 C CA . ALA A 1 323 ? 9.827 -11.907 -7.178 1.00 90.19 323 ALA A CA 1
ATOM 2431 C C . ALA A 1 323 ? 10.175 -12.646 -8.489 1.00 90.19 323 ALA A C 1
ATOM 2433 O O . ALA A 1 323 ? 11.346 -12.918 -8.753 1.00 90.19 323 ALA A O 1
ATOM 2434 N N . ASN A 1 324 ? 9.165 -12.855 -9.342 1.00 91.44 324 ASN A N 1
ATOM 2435 C CA . ASN A 1 324 ? 9.280 -13.500 -10.660 1.00 91.44 324 ASN A CA 1
ATOM 2436 C C . ASN A 1 324 ? 9.786 -12.584 -11.794 1.00 91.44 324 ASN A C 1
ATOM 2438 O O . ASN A 1 324 ? 10.062 -13.076 -12.887 1.00 91.44 324 ASN A O 1
ATOM 2442 N N . SER A 1 325 ? 9.903 -11.277 -11.556 1.00 95.62 325 SER A N 1
ATOM 2443 C CA . SER A 1 325 ? 10.341 -10.308 -12.562 1.00 95.62 325 SER A CA 1
ATOM 2444 C C . SER A 1 325 ? 11.854 -10.102 -12.534 1.00 95.62 325 SER A C 1
ATOM 2446 O O . SER A 1 325 ? 12.508 -10.272 -11.508 1.00 95.62 325 SER A O 1
ATOM 2448 N N . LYS A 1 326 ? 12.419 -9.675 -13.665 1.00 96.75 326 LYS A N 1
ATOM 2449 C CA . LYS A 1 326 ? 13.800 -9.165 -13.762 1.00 96.75 326 LYS A CA 1
ATOM 2450 C C . LYS A 1 326 ? 13.861 -7.639 -13.810 1.00 96.75 326 LYS A C 1
ATOM 2452 O O . LYS A 1 326 ? 14.936 -7.077 -14.028 1.00 96.75 326 LYS A O 1
ATOM 2457 N N . HIS A 1 327 ? 12.725 -6.975 -13.639 1.00 98.50 327 HIS A N 1
ATOM 2458 C CA . HIS A 1 327 ? 12.563 -5.565 -13.928 1.00 98.50 327 HIS A CA 1
ATOM 2459 C C . HIS A 1 327 ? 12.195 -4.754 -12.692 1.00 98.50 327 HIS A C 1
ATOM 2461 O O . HIS A 1 327 ? 11.426 -5.184 -11.828 1.00 98.50 327 HIS A O 1
ATOM 2467 N N . LEU A 1 328 ? 12.745 -3.546 -12.640 1.00 98.12 328 LEU A N 1
ATOM 2468 C CA . LEU A 1 328 ? 12.318 -2.488 -11.739 1.00 98.12 328 LEU A CA 1
ATOM 2469 C C . LEU A 1 328 ? 11.654 -1.396 -12.579 1.00 98.12 328 LEU A C 1
ATOM 2471 O O . LEU A 1 328 ? 12.280 -0.825 -13.471 1.00 98.12 328 LEU A O 1
ATOM 2475 N N . TRP A 1 329 ? 10.391 -1.115 -12.283 1.00 98.25 329 TRP A N 1
ATOM 2476 C CA . TRP A 1 329 ? 9.569 -0.132 -12.979 1.00 98.25 329 TRP A CA 1
ATOM 2477 C C . TRP A 1 329 ? 9.507 1.152 -12.166 1.00 98.25 329 TRP A C 1
ATOM 2479 O O . TRP A 1 329 ? 9.283 1.095 -10.957 1.00 98.25 329 TRP A O 1
ATOM 2489 N N . VAL A 1 330 ? 9.683 2.295 -12.824 1.00 97.31 330 VAL A N 1
ATOM 2490 C CA . VAL A 1 330 ? 9.720 3.613 -12.183 1.00 97.31 330 VAL A CA 1
ATOM 2491 C C . VAL A 1 330 ? 8.871 4.588 -12.986 1.00 97.31 330 VAL A C 1
ATOM 2493 O O . VAL A 1 330 ? 9.169 4.876 -14.148 1.00 97.31 330 VAL A O 1
ATOM 2496 N N . ASP A 1 331 ? 7.810 5.102 -12.364 1.00 95.94 331 ASP A N 1
ATOM 2497 C CA . ASP A 1 331 ? 6.978 6.143 -12.965 1.00 95.94 331 ASP A CA 1
ATOM 2498 C C . ASP A 1 331 ? 7.526 7.553 -12.694 1.00 95.94 331 ASP A C 1
ATOM 2500 O O . ASP A 1 331 ? 8.412 7.757 -11.860 1.00 95.94 331 ASP A O 1
ATOM 2504 N N . SER A 1 332 ? 7.029 8.551 -13.427 1.00 94.62 332 SER A N 1
ATOM 2505 C CA . SER A 1 332 ? 7.312 9.975 -13.176 1.00 94.62 332 SER A CA 1
ATOM 2506 C C . SER A 1 332 ? 6.098 10.864 -13.459 1.00 94.62 332 SER A C 1
ATOM 2508 O O . SER A 1 332 ? 6.191 11.848 -14.201 1.00 94.62 332 SER A O 1
ATOM 2510 N N . PRO A 1 333 ? 4.925 10.552 -12.876 1.00 93.31 333 PRO A N 1
ATOM 2511 C CA . PRO A 1 333 ? 3.680 11.210 -13.227 1.00 93.31 333 PRO A CA 1
ATOM 2512 C C . PRO A 1 333 ? 3.694 12.696 -12.926 1.00 93.31 333 PRO A C 1
ATOM 2514 O O . PRO A 1 333 ? 2.921 13.393 -13.560 1.00 93.31 333 PRO A O 1
ATOM 2517 N N . LEU A 1 334 ? 4.516 13.211 -12.004 1.00 92.44 334 LEU A N 1
ATOM 2518 C CA . LEU A 1 334 ? 4.567 14.645 -11.690 1.00 92.44 334 LEU A CA 1
ATOM 2519 C C . LEU A 1 334 ? 5.569 15.438 -12.539 1.00 92.44 334 LEU A C 1
ATOM 2521 O O . LEU A 1 334 ? 5.672 16.649 -12.355 1.00 92.44 334 LEU A O 1
ATOM 2525 N N . ALA A 1 335 ? 6.271 14.801 -13.480 1.00 91.69 335 ALA A N 1
ATOM 2526 C CA . ALA A 1 335 ? 7.173 15.508 -14.379 1.00 91.69 335 ALA A CA 1
ATOM 2527 C C . ALA A 1 335 ? 6.427 16.614 -15.159 1.00 91.69 335 ALA A C 1
ATOM 2529 O O . ALA A 1 335 ? 5.303 16.416 -15.642 1.00 91.69 335 ALA A O 1
ATOM 2530 N N . GLU A 1 336 ? 7.052 17.791 -15.276 1.00 79.19 336 GLU A N 1
ATOM 2531 C CA . GLU A 1 336 ? 6.475 18.962 -15.958 1.00 79.19 336 GLU A CA 1
ATOM 2532 C C . GLU A 1 336 ? 6.423 18.789 -17.487 1.00 79.19 336 GLU A C 1
ATOM 2534 O O . GLU A 1 336 ? 5.547 19.352 -18.144 1.00 79.19 336 GLU A O 1
ATOM 2539 N N . PHE A 1 337 ? 7.329 17.986 -18.061 1.00 63.41 337 PHE A N 1
ATOM 2540 C CA . PHE A 1 337 ? 7.437 17.766 -19.506 1.00 63.41 337 PHE A CA 1
ATOM 2541 C C . PHE A 1 337 ? 6.723 16.480 -19.947 1.00 63.41 337 PHE A C 1
ATOM 2543 O O . PHE A 1 337 ? 6.929 15.402 -19.387 1.00 63.41 337 PHE A O 1
ATOM 2550 N N . GLY A 1 338 ? 5.890 16.605 -20.985 1.00 64.75 338 GLY A N 1
ATOM 2551 C CA . GLY A 1 338 ? 4.889 15.616 -21.403 1.00 64.75 338 GLY A CA 1
ATOM 2552 C C . GLY A 1 338 ? 5.396 14.275 -21.940 1.00 64.75 338 GLY A C 1
ATOM 2553 O O . GLY A 1 338 ? 4.564 13.433 -22.229 1.00 64.75 338 GLY A O 1
ATOM 2554 N N . HIS A 1 339 ? 6.707 14.042 -22.054 1.00 78.94 339 HIS A N 1
ATOM 2555 C CA . HIS A 1 339 ? 7.233 12.703 -22.358 1.00 78.94 339 HIS A CA 1
ATOM 2556 C C . HIS A 1 339 ? 7.439 11.884 -21.078 1.00 78.94 339 HIS A C 1
ATOM 2558 O O . HIS A 1 339 ? 6.859 10.817 -20.938 1.00 78.94 339 HIS A O 1
ATOM 2564 N N . ALA A 1 340 ? 8.158 12.414 -20.083 1.00 87.19 340 ALA A N 1
ATOM 2565 C CA . ALA A 1 340 ? 8.467 11.664 -18.860 1.00 87.19 340 ALA A CA 1
ATOM 2566 C C . ALA A 1 340 ? 7.228 11.336 -18.008 1.00 87.19 340 ALA A C 1
ATOM 2568 O O . ALA A 1 340 ? 7.168 10.284 -17.386 1.00 87.19 340 ALA A O 1
ATOM 2569 N N . SER A 1 341 ? 6.212 12.205 -18.008 1.00 93.81 341 SER A N 1
ATOM 2570 C CA . SER A 1 341 ? 4.942 11.923 -17.320 1.00 93.81 341 SER A CA 1
ATOM 2571 C C . SER A 1 341 ? 4.020 10.972 -18.089 1.00 93.81 341 SER A C 1
ATOM 2573 O O . SER A 1 341 ? 2.999 10.560 -17.545 1.00 93.81 341 SER A O 1
ATOM 2575 N N . GLN A 1 342 ? 4.357 10.624 -19.333 1.00 95.44 342 GLN A N 1
ATOM 2576 C CA . GLN A 1 342 ? 3.579 9.750 -20.222 1.00 95.44 342 GLN A CA 1
ATOM 2577 C C . GLN A 1 342 ? 4.279 8.418 -20.529 1.00 95.44 342 GLN A C 1
ATOM 2579 O O . GLN A 1 342 ? 3.720 7.549 -21.204 1.00 95.44 342 GLN A O 1
ATOM 2584 N N . GLU A 1 343 ? 5.493 8.251 -20.025 1.00 95.81 343 GLU A N 1
ATOM 2585 C CA . GLU A 1 343 ? 6.327 7.075 -20.199 1.00 95.81 343 GLU A CA 1
ATOM 2586 C C . GLU A 1 343 ? 6.640 6.451 -18.837 1.00 95.81 343 GLU A C 1
ATOM 2588 O O . GLU A 1 343 ? 6.442 7.068 -17.790 1.00 95.81 343 GLU A O 1
ATOM 2593 N N . VAL A 1 344 ? 7.127 5.211 -18.849 1.00 97.56 344 VAL A N 1
ATOM 2594 C CA . VAL A 1 344 ? 7.620 4.533 -17.644 1.00 97.56 344 VAL A CA 1
ATOM 2595 C C . VAL A 1 344 ? 8.985 3.933 -17.922 1.00 97.56 344 VAL A C 1
ATOM 2597 O O . VAL A 1 344 ? 9.194 3.294 -18.956 1.00 97.56 344 VAL A O 1
ATOM 2600 N N . ALA A 1 345 ? 9.912 4.158 -16.995 1.00 97.25 345 ALA A N 1
ATOM 2601 C CA . ALA A 1 345 ? 11.255 3.613 -17.060 1.00 97.25 345 ALA A CA 1
ATOM 2602 C C . ALA A 1 345 ? 11.286 2.186 -16.519 1.00 97.25 345 ALA A C 1
ATOM 2604 O O . ALA A 1 345 ? 10.707 1.893 -15.473 1.00 97.25 345 ALA A O 1
ATOM 2605 N N . VAL A 1 346 ? 12.005 1.318 -17.222 1.00 98.50 346 VAL A N 1
ATOM 2606 C CA . VAL A 1 346 ? 12.201 -0.081 -16.856 1.00 98.50 346 VAL A CA 1
ATOM 2607 C C . VAL A 1 346 ? 13.691 -0.381 -16.803 1.00 98.50 346 VAL A C 1
ATOM 2609 O O . VAL A 1 346 ? 14.381 -0.349 -17.825 1.00 98.50 346 VAL A O 1
ATOM 2612 N N . PHE A 1 347 ? 14.179 -0.668 -15.604 1.00 98.50 347 PHE A N 1
ATOM 2613 C CA . PHE A 1 347 ? 15.553 -1.078 -15.336 1.00 98.50 347 PHE A CA 1
ATOM 2614 C C . PHE A 1 347 ? 15.643 -2.599 -15.273 1.00 98.50 347 PHE A C 1
ATOM 2616 O O . PHE A 1 347 ? 14.686 -3.277 -14.889 1.00 98.50 347 PHE A O 1
ATOM 2623 N N . ARG A 1 348 ? 16.827 -3.141 -15.560 1.00 97.94 348 ARG A N 1
ATOM 2624 C CA . ARG A 1 348 ? 17.184 -4.496 -15.129 1.00 97.94 348 ARG A CA 1
ATOM 2625 C C . ARG A 1 348 ? 17.459 -4.440 -13.632 1.00 97.94 348 ARG A C 1
ATOM 2627 O O . ARG A 1 348 ? 18.398 -3.771 -13.222 1.00 97.94 348 ARG A O 1
ATOM 2634 N N . ARG A 1 349 ? 16.650 -5.116 -12.815 1.00 95.88 349 ARG A N 1
ATOM 2635 C CA . ARG A 1 349 ? 16.702 -4.921 -11.357 1.00 95.88 349 ARG A CA 1
ATOM 2636 C C . ARG A 1 349 ? 18.041 -5.318 -10.729 1.00 95.88 349 ARG A C 1
ATOM 2638 O O . ARG A 1 349 ? 18.418 -4.726 -9.740 1.00 95.88 349 ARG A O 1
ATOM 2645 N N . ASP A 1 350 ? 18.740 -6.289 -11.319 1.00 95.94 350 ASP A N 1
ATOM 2646 C CA . ASP A 1 350 ? 20.037 -6.794 -10.834 1.00 95.94 350 ASP A CA 1
ATOM 2647 C C . ASP A 1 350 ? 21.245 -6.163 -11.559 1.00 95.94 350 ASP A C 1
ATOM 2649 O O . ASP A 1 350 ? 22.353 -6.687 -11.484 1.00 95.94 350 ASP A O 1
ATOM 2653 N N . ALA A 1 351 ? 21.009 -5.120 -12.360 1.00 95.88 351 ALA A N 1
ATOM 2654 C CA . ALA A 1 351 ? 22.022 -4.389 -13.127 1.00 95.88 351 ALA A CA 1
ATOM 2655 C C . ALA A 1 351 ? 21.511 -2.962 -13.388 1.00 95.88 351 ALA A C 1
ATOM 2657 O O . ALA A 1 351 ? 21.289 -2.550 -14.529 1.00 95.88 351 ALA A O 1
ATOM 2658 N N . LEU A 1 352 ? 21.188 -2.243 -12.311 1.00 94.56 352 LEU A N 1
ATOM 2659 C CA . LEU A 1 352 ? 20.532 -0.937 -12.389 1.00 94.56 352 LEU A CA 1
ATOM 2660 C C . LEU A 1 352 ? 21.427 0.135 -13.041 1.00 94.56 352 LEU A C 1
ATOM 2662 O O . LEU A 1 352 ? 20.932 1.105 -13.615 1.00 94.56 352 LEU A O 1
ATOM 2666 N N . GLU A 1 353 ? 22.742 -0.051 -12.974 1.00 93.38 353 GLU A N 1
ATOM 2667 C CA . GLU A 1 353 ? 23.777 0.778 -13.587 1.00 93.38 353 GLU A CA 1
ATOM 2668 C C . GLU A 1 353 ? 23.794 0.720 -15.122 1.00 93.38 353 GLU A C 1
ATOM 2670 O O . GLU A 1 353 ? 24.328 1.633 -15.754 1.00 93.38 353 GLU A O 1
ATOM 2675 N N . ASP A 1 354 ? 23.160 -0.292 -15.732 1.00 95.62 354 ASP A N 1
ATOM 2676 C CA . ASP A 1 354 ? 22.965 -0.370 -17.189 1.00 95.62 354 ASP A CA 1
ATOM 2677 C C . ASP A 1 354 ? 22.008 0.728 -17.706 1.00 95.62 354 ASP A C 1
ATOM 2679 O O . ASP A 1 354 ? 21.877 0.936 -18.918 1.00 95.62 354 ASP A O 1
ATOM 2683 N N . GLY A 1 355 ? 21.327 1.434 -16.797 1.00 95.81 355 GLY A N 1
ATOM 2684 C CA . GLY A 1 355 ? 20.291 2.409 -17.101 1.00 95.81 355 GLY A CA 1
ATOM 2685 C C . GLY A 1 355 ? 18.930 1.758 -17.351 1.00 95.81 355 GLY A C 1
ATOM 2686 O O . GLY A 1 355 ? 18.671 0.610 -16.980 1.00 95.81 355 GLY A O 1
ATOM 2687 N N . PHE A 1 356 ? 18.026 2.511 -17.977 1.00 96.94 356 PHE A N 1
ATOM 2688 C CA . PHE A 1 356 ? 16.645 2.084 -18.197 1.00 96.94 356 PHE A CA 1
ATOM 2689 C C . PHE A 1 356 ? 16.218 2.172 -19.658 1.00 96.94 356 PHE A C 1
ATOM 2691 O O . PHE A 1 356 ? 16.715 2.976 -20.449 1.00 96.94 356 PHE A O 1
ATOM 2698 N N . ARG A 1 357 ? 15.212 1.368 -19.997 1.00 97.25 357 ARG A N 1
ATOM 2699 C CA . ARG A 1 357 ? 14.410 1.525 -21.209 1.00 97.25 357 ARG A CA 1
ATOM 2700 C C . ARG A 1 357 ? 13.160 2.330 -20.873 1.00 97.25 357 ARG A C 1
ATOM 2702 O O . ARG A 1 357 ? 12.469 1.999 -19.917 1.00 97.25 357 ARG A O 1
ATOM 2709 N N . SER A 1 358 ? 12.847 3.345 -21.674 1.00 96.69 358 SER A N 1
ATOM 2710 C CA . SER A 1 358 ? 11.570 4.059 -21.561 1.00 96.69 358 SER A CA 1
ATOM 2711 C C . SER A 1 358 ? 10.498 3.383 -22.415 1.00 96.69 358 SER A C 1
ATOM 2713 O O . SER A 1 358 ? 10.755 3.047 -23.577 1.00 96.69 358 SER A O 1
ATOM 2715 N N . LEU A 1 359 ? 9.312 3.159 -21.847 1.00 98.19 359 LEU A N 1
ATOM 2716 C CA . LEU A 1 359 ? 8.164 2.581 -22.545 1.00 98.19 359 LEU A CA 1
ATOM 2717 C C . LEU A 1 359 ? 7.071 3.637 -22.774 1.00 98.19 359 LEU A C 1
ATOM 2719 O O . LEU A 1 359 ? 6.683 4.319 -21.823 1.00 98.19 359 LEU A O 1
ATOM 2723 N N . PRO A 1 360 ? 6.526 3.757 -24.001 1.00 97.00 360 PRO A N 1
ATOM 2724 C CA . PRO A 1 360 ? 5.571 4.799 -24.372 1.00 97.00 360 PRO A CA 1
ATOM 2725 C C . PRO A 1 360 ? 4.136 4.446 -23.961 1.00 97.00 360 PRO A C 1
ATOM 2727 O O . PRO A 1 360 ? 3.242 4.333 -24.798 1.00 97.00 360 PRO A O 1
ATOM 2730 N N . ILE A 1 361 ? 3.913 4.265 -22.657 1.00 98.19 361 ILE A N 1
ATOM 2731 C CA . ILE A 1 361 ? 2.659 3.748 -22.095 1.00 98.19 361 ILE A CA 1
ATOM 2732 C C . ILE A 1 361 ? 1.450 4.599 -22.498 1.00 98.19 361 ILE A C 1
ATOM 2734 O O . ILE A 1 361 ? 0.446 4.061 -22.962 1.00 98.19 361 ILE A O 1
ATOM 2738 N N . ALA A 1 362 ? 1.533 5.927 -22.387 1.00 96.25 362 ALA A N 1
ATOM 2739 C CA . ALA A 1 362 ? 0.396 6.776 -22.736 1.00 96.25 362 ALA A CA 1
ATOM 2740 C C . ALA A 1 362 ? 0.116 6.802 -24.249 1.00 96.25 362 ALA A C 1
ATOM 2742 O O . ALA A 1 362 ? -1.029 6.998 -24.648 1.00 96.25 362 ALA A O 1
ATOM 2743 N N . ALA A 1 363 ? 1.135 6.574 -25.086 1.00 96.06 363 ALA A N 1
ATOM 2744 C CA . ALA A 1 363 ? 0.947 6.428 -26.527 1.00 96.06 363 ALA A CA 1
ATOM 2745 C C . ALA A 1 363 ? 0.299 5.079 -26.869 1.00 96.06 363 ALA A C 1
ATOM 2747 O O . ALA A 1 363 ? -0.584 5.029 -27.717 1.00 96.06 363 ALA A O 1
ATOM 2748 N N . TRP A 1 364 ? 0.687 3.998 -26.183 1.00 98.31 364 TRP A N 1
ATOM 2749 C CA . TRP A 1 364 ? 0.035 2.692 -26.320 1.00 98.31 364 TRP A CA 1
ATOM 2750 C C . TRP A 1 364 ? -1.436 2.724 -25.924 1.00 98.31 364 TRP A C 1
ATOM 2752 O O . TRP A 1 364 ? -2.229 2.016 -26.534 1.00 98.31 364 TRP A O 1
ATOM 2762 N N . ALA A 1 365 ? -1.808 3.559 -24.951 1.00 97.44 365 ALA A N 1
ATOM 2763 C CA . ALA A 1 365 ? -3.201 3.721 -24.558 1.00 97.44 365 ALA A CA 1
ATOM 2764 C C . ALA A 1 365 ? -4.093 4.276 -25.677 1.00 97.44 365 ALA A C 1
ATOM 2766 O O . ALA A 1 365 ? -5.288 4.008 -25.632 1.00 97.44 365 ALA A O 1
ATOM 2767 N N . ASP A 1 366 ? -3.534 4.995 -26.662 1.00 95.88 366 ASP A N 1
ATOM 2768 C CA . ASP A 1 366 ? -4.230 5.495 -27.862 1.00 95.88 366 ASP A CA 1
ATOM 2769 C C . ASP A 1 366 ? -5.543 6.247 -27.539 1.00 95.88 366 ASP A C 1
ATOM 2771 O O . ASP A 1 366 ? -6.627 5.946 -28.040 1.00 95.88 366 ASP A O 1
ATOM 2775 N N . LEU A 1 367 ? -5.432 7.206 -26.614 1.00 94.19 367 LEU A N 1
ATOM 2776 C CA . LEU A 1 367 ? -6.517 8.076 -26.155 1.00 94.19 367 LEU A CA 1
ATOM 2777 C C . LEU A 1 367 ? -6.496 9.422 -26.895 1.00 94.19 367 LEU A C 1
ATOM 2779 O O . LEU A 1 367 ? -5.425 9.901 -27.280 1.00 94.19 367 LEU A O 1
ATOM 2783 N N . ASP A 1 368 ? -7.659 10.074 -26.993 1.00 90.88 368 ASP A N 1
ATOM 2784 C CA . ASP A 1 368 ? -7.810 11.416 -27.576 1.00 90.88 368 ASP A CA 1
ATOM 2785 C C . ASP A 1 368 ? -6.845 12.448 -26.961 1.00 90.88 368 ASP A C 1
ATOM 2787 O O . ASP A 1 368 ? -6.329 12.276 -25.853 1.00 90.88 368 ASP A O 1
ATOM 2791 N N . ASP A 1 369 ? -6.573 13.540 -27.677 1.00 84.69 369 ASP A N 1
ATOM 2792 C CA . ASP A 1 369 ? -5.662 14.594 -27.219 1.00 84.69 369 ASP A CA 1
ATOM 2793 C C . ASP A 1 369 ? -6.080 15.188 -25.864 1.00 84.69 369 ASP A C 1
ATOM 2795 O O . ASP A 1 369 ? -7.226 15.576 -25.647 1.00 84.69 369 ASP A O 1
ATOM 2799 N N . GLY A 1 370 ? -5.114 15.316 -24.953 1.00 86.00 370 GLY A N 1
ATOM 2800 C CA . GLY A 1 370 ? -5.343 15.888 -23.633 1.00 86.00 370 GLY A CA 1
ATOM 2801 C C . GLY A 1 370 ? -4.173 15.666 -22.676 1.00 86.00 370 GLY A C 1
ATOM 2802 O O . GLY A 1 370 ? -3.265 14.876 -22.962 1.00 86.00 370 GLY A O 1
ATOM 2803 N N . PRO A 1 371 ? -4.157 16.374 -21.533 1.00 86.12 371 PRO A N 1
ATOM 2804 C CA . PRO A 1 371 ? -3.188 16.114 -20.482 1.00 86.12 371 PRO A CA 1
ATOM 2805 C C . PRO A 1 371 ? -3.442 14.726 -19.885 1.00 86.12 371 PRO A C 1
ATOM 2807 O O . PRO A 1 371 ? -4.524 14.447 -19.372 1.00 86.12 371 PRO A O 1
ATOM 2810 N N . ARG A 1 372 ? -2.420 13.874 -19.928 1.00 91.00 372 ARG A N 1
ATOM 2811 C CA . ARG A 1 372 ? -2.445 12.520 -19.373 1.00 91.00 372 ARG A CA 1
ATOM 2812 C C . ARG A 1 372 ? -1.165 12.245 -18.598 1.00 91.00 372 ARG A C 1
ATOM 2814 O O . ARG A 1 372 ? -0.102 12.746 -18.976 1.00 91.00 372 ARG A O 1
ATOM 2821 N N . ARG A 1 373 ? -1.278 11.476 -17.518 1.00 95.00 373 ARG A N 1
ATOM 2822 C CA . ARG A 1 373 ? -0.157 11.060 -16.667 1.00 95.00 373 ARG A CA 1
ATOM 2823 C C . ARG A 1 373 ? -0.196 9.549 -16.477 1.00 95.00 373 ARG A C 1
ATOM 2825 O O . ARG A 1 373 ? -1.261 8.995 -16.218 1.00 95.00 373 ARG A O 1
ATOM 2832 N N . VAL A 1 374 ? 0.952 8.897 -16.603 1.00 97.00 374 VAL A N 1
ATOM 2833 C CA . VAL A 1 374 ? 1.102 7.460 -16.370 1.00 97.00 374 VAL A CA 1
ATOM 2834 C C . VAL A 1 374 ? 1.652 7.236 -14.977 1.00 97.00 374 VAL A C 1
ATOM 2836 O O . VAL A 1 374 ? 2.633 7.871 -14.590 1.00 97.00 374 VAL A O 1
ATOM 2839 N N . LEU A 1 375 ? 1.005 6.362 -14.215 1.00 94.94 375 LEU A N 1
ATOM 2840 C CA . LEU A 1 375 ? 1.358 6.128 -12.823 1.00 94.94 375 LEU A CA 1
ATOM 2841 C C . LEU A 1 375 ? 1.077 4.700 -12.363 1.00 94.94 375 LEU A C 1
ATOM 2843 O O . LEU A 1 375 ? 0.222 3.999 -12.905 1.00 94.94 375 LEU A O 1
ATOM 2847 N N . GLN A 1 376 ? 1.776 4.345 -11.289 1.00 95.19 376 GLN A N 1
ATOM 2848 C CA . GLN A 1 376 ? 1.575 3.171 -10.454 1.00 95.19 376 GLN A CA 1
ATOM 2849 C C . GLN A 1 376 ? 1.621 1.835 -11.213 1.00 95.19 376 GLN A C 1
ATOM 2851 O O . GLN A 1 376 ? 0.606 1.133 -11.287 1.00 95.19 376 GLN A O 1
ATOM 2856 N N . PRO A 1 377 ? 2.800 1.443 -11.738 1.00 97.69 377 PRO A N 1
ATOM 2857 C CA . PRO A 1 377 ? 3.005 0.079 -12.210 1.00 97.69 377 PRO A CA 1
ATOM 2858 C C . PRO A 1 377 ? 2.605 -0.918 -11.116 1.00 97.69 377 PRO A C 1
ATOM 2860 O O . PRO A 1 377 ? 3.054 -0.818 -9.976 1.00 97.69 377 PRO A O 1
ATOM 2863 N N . THR A 1 378 ? 1.721 -1.854 -11.452 1.00 98.19 378 THR A N 1
ATOM 2864 C CA . THR A 1 378 ? 1.167 -2.834 -10.510 1.00 98.19 378 THR A CA 1
ATOM 2865 C C . THR A 1 378 ? 1.214 -4.218 -11.139 1.00 98.19 378 THR A C 1
ATOM 2867 O O . THR A 1 378 ? 0.662 -4.425 -12.216 1.00 98.19 378 THR A O 1
ATOM 2870 N N . TYR A 1 379 ? 1.867 -5.172 -10.482 1.00 98.00 379 TYR A N 1
ATOM 2871 C CA . TYR A 1 379 ? 1.953 -6.540 -10.989 1.00 98.00 379 TYR A CA 1
ATOM 2872 C C . TYR A 1 379 ? 0.649 -7.314 -10.778 1.00 98.00 379 TYR A C 1
ATOM 2874 O O . TYR A 1 379 ? -0.033 -7.155 -9.764 1.00 98.00 379 TYR A O 1
ATOM 2882 N N . SER A 1 380 ? 0.345 -8.198 -11.726 1.00 97.06 380 SER A N 1
ATOM 2883 C CA . SER A 1 380 ? -0.568 -9.328 -11.510 1.00 97.06 380 SER A CA 1
ATOM 2884 C C . SER A 1 380 ? -0.043 -10.270 -10.423 1.00 97.06 380 SER A C 1
ATOM 2886 O O . SER A 1 380 ? 1.148 -10.268 -10.118 1.00 97.06 380 SER A O 1
ATOM 2888 N N . ALA A 1 381 ? -0.913 -11.118 -9.864 1.00 91.62 381 ALA A N 1
ATOM 2889 C CA . ALA A 1 381 ? -0.538 -12.084 -8.826 1.00 91.62 381 ALA A CA 1
ATOM 2890 C C . ALA A 1 381 ? 0.608 -13.022 -9.245 1.00 91.62 381 ALA A C 1
ATOM 2892 O O . ALA A 1 381 ? 1.455 -13.393 -8.438 1.00 91.62 381 ALA A O 1
ATOM 2893 N N . ARG A 1 382 ? 0.659 -13.389 -10.530 1.00 93.38 382 ARG A N 1
ATOM 2894 C CA . ARG A 1 382 ? 1.709 -14.257 -11.089 1.00 93.38 382 ARG A CA 1
ATOM 2895 C C . ARG A 1 382 ? 3.015 -13.507 -11.356 1.00 93.38 382 ARG A C 1
ATOM 2897 O O . ARG A 1 382 ? 4.070 -14.133 -11.481 1.00 93.38 382 ARG A O 1
ATOM 2904 N N . GLY A 1 383 ? 2.953 -12.181 -11.441 1.00 95.69 383 GLY A N 1
ATOM 2905 C CA . GLY A 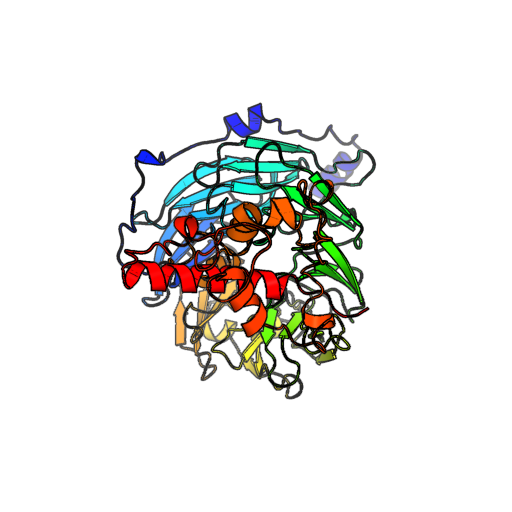1 383 ? 4.103 -11.334 -11.711 1.00 95.69 383 GLY A CA 1
ATOM 2906 C C . GLY A 1 383 ? 4.605 -11.362 -13.151 1.00 95.69 383 GLY A C 1
ATOM 2907 O O . GLY A 1 383 ? 5.763 -11.025 -13.371 1.00 95.69 383 GLY A O 1
ATOM 2908 N N . ASP A 1 384 ? 3.783 -11.798 -14.107 1.00 96.31 384 ASP A N 1
ATOM 2909 C CA . ASP A 1 384 ? 4.135 -11.867 -15.532 1.00 96.31 384 ASP A CA 1
ATOM 2910 C C . ASP A 1 384 ? 3.525 -10.733 -16.374 1.00 96.31 384 ASP A C 1
ATOM 2912 O O . ASP A 1 384 ? 3.979 -10.466 -17.485 1.00 96.31 384 ASP A O 1
ATOM 2916 N N . GLU A 1 385 ? 2.542 -10.023 -15.822 1.00 98.25 385 GLU A N 1
ATOM 2917 C CA . GLU A 1 385 ? 1.967 -8.801 -16.392 1.00 98.25 385 GLU A CA 1
ATOM 2918 C C . GLU A 1 385 ? 2.101 -7.614 -15.430 1.00 98.25 385 GLU A C 1
ATOM 2920 O O . GLU A 1 385 ? 1.897 -7.767 -14.219 1.00 98.25 385 GLU A O 1
ATOM 2925 N N . VAL A 1 386 ? 2.347 -6.424 -15.990 1.00 98.69 386 VAL A N 1
ATOM 2926 C CA . VAL A 1 386 ? 2.359 -5.132 -15.283 1.00 98.69 386 VAL A CA 1
ATOM 2927 C C . VAL A 1 386 ? 1.248 -4.242 -15.825 1.00 98.69 386 VAL A C 1
ATOM 2929 O O . VAL A 1 386 ? 1.169 -3.980 -17.023 1.00 98.69 386 VAL A O 1
ATOM 2932 N N . TRP A 1 387 ? 0.392 -3.771 -14.927 1.00 98.75 387 TRP A N 1
ATOM 2933 C CA . TRP A 1 387 ? -0.762 -2.934 -15.215 1.00 98.75 387 TRP A CA 1
ATOM 2934 C C . TRP A 1 387 ? -0.446 -1.494 -14.813 1.00 98.75 387 TRP A C 1
ATOM 2936 O O . TRP A 1 387 ? 0.007 -1.243 -13.694 1.00 98.75 387 TRP A O 1
ATOM 2946 N N . LEU A 1 388 ? -0.667 -0.546 -15.721 1.00 98.62 388 LEU A N 1
ATOM 2947 C CA . LEU A 1 388 ? -0.342 0.867 -15.532 1.00 98.62 388 LEU A CA 1
ATOM 2948 C C . LEU A 1 388 ? -1.555 1.744 -15.801 1.00 98.62 388 LEU A C 1
ATOM 2950 O O . LEU A 1 388 ? -2.235 1.583 -16.815 1.00 98.62 388 LEU A O 1
ATOM 2954 N N . LEU A 1 389 ? -1.797 2.710 -14.919 1.00 98.38 389 LEU A N 1
ATOM 2955 C CA . LEU A 1 389 ? -2.867 3.678 -15.107 1.00 98.38 389 LEU A CA 1
ATOM 2956 C C . LEU A 1 389 ? -2.429 4.760 -16.089 1.00 98.38 389 LEU A C 1
ATOM 2958 O O . LEU A 1 389 ? -1.348 5.326 -15.943 1.00 98.38 389 LEU A O 1
ATOM 2962 N N . VAL A 1 390 ? -3.301 5.097 -17.035 1.00 97.81 390 VAL A N 1
ATOM 2963 C CA . VAL A 1 390 ? -3.205 6.311 -17.850 1.00 97.81 390 VAL A CA 1
ATOM 2964 C C . VAL A 1 390 ? -4.314 7.246 -17.399 1.00 97.81 390 VAL A C 1
ATOM 2966 O O . VAL A 1 390 ? -5.471 7.093 -17.786 1.00 97.81 390 VAL A O 1
ATOM 2969 N N . TRP A 1 391 ? -3.954 8.173 -16.515 1.00 95.56 391 TRP A N 1
ATOM 2970 C CA . TRP A 1 391 ? -4.871 9.085 -15.845 1.00 95.56 391 TRP A CA 1
ATOM 2971 C C . TRP A 1 391 ? -5.074 10.367 -16.655 1.00 95.56 391 TRP A C 1
ATOM 2973 O O . TRP A 1 391 ? -4.123 11.122 -16.882 1.00 95.56 391 TRP A O 1
ATOM 2983 N N . SER A 1 392 ? -6.328 10.618 -17.033 1.00 93.62 392 SER A N 1
ATOM 2984 C CA . SER A 1 392 ? -6.790 11.828 -17.723 1.00 93.62 392 SER A CA 1
ATOM 2985 C C . SER A 1 392 ? -7.696 12.687 -16.825 1.00 93.62 392 SER A C 1
ATOM 2987 O O . SER A 1 392 ? -8.039 12.311 -15.699 1.00 93.62 392 SER A O 1
ATOM 2989 N N . THR A 1 393 ? -8.093 13.866 -17.311 1.00 91.06 393 THR A N 1
ATOM 2990 C CA . THR A 1 393 ? -9.077 14.730 -16.638 1.00 91.06 393 THR A CA 1
ATOM 2991 C C . THR A 1 393 ? -10.464 14.083 -16.577 1.00 91.06 393 THR A C 1
ATOM 2993 O O . THR A 1 393 ? -10.762 13.146 -17.309 1.00 91.06 393 THR A O 1
ATOM 2996 N N . ALA A 1 394 ? -11.326 14.587 -15.689 1.00 88.50 394 ALA A N 1
ATOM 2997 C CA . ALA A 1 394 ? -12.660 14.035 -15.422 1.00 88.50 394 ALA A CA 1
ATOM 2998 C C . ALA A 1 394 ? -13.595 13.976 -16.645 1.00 88.50 394 ALA A C 1
ATOM 3000 O O . ALA A 1 394 ? -14.553 13.208 -16.664 1.00 88.50 394 ALA A O 1
ATOM 3001 N N . ASP A 1 395 ? -13.336 14.821 -17.639 1.00 90.56 395 ASP A N 1
ATOM 3002 C CA . ASP A 1 395 ? -14.072 14.959 -18.893 1.00 90.56 395 ASP A CA 1
ATOM 3003 C C . ASP A 1 395 ? -13.434 14.197 -20.067 1.00 90.56 395 ASP A C 1
ATOM 3005 O O . ASP A 1 395 ? -13.939 14.276 -21.186 1.00 90.56 395 ASP A O 1
ATOM 3009 N N . ALA A 1 396 ? -12.352 13.454 -19.819 1.00 92.88 396 ALA A N 1
ATOM 3010 C CA . ALA A 1 396 ? -11.605 12.706 -20.820 1.00 92.88 396 ALA A CA 1
ATOM 3011 C C . ALA A 1 396 ? -11.514 11.212 -20.471 1.00 92.88 396 ALA A C 1
ATOM 3013 O O . ALA A 1 396 ? -11.557 10.805 -19.308 1.00 92.88 396 ALA A O 1
ATOM 3014 N N . GLU A 1 397 ? -11.356 10.381 -21.501 1.00 95.12 397 GLU A N 1
ATOM 3015 C CA . GLU A 1 397 ? -11.164 8.941 -21.332 1.00 95.12 397 GLU A CA 1
ATOM 3016 C C . GLU A 1 397 ? -9.826 8.659 -20.628 1.00 95.12 397 GLU A C 1
ATOM 3018 O O . GLU A 1 397 ? -8.806 9.289 -20.915 1.00 95.12 397 GLU A O 1
ATOM 3023 N N . SER A 1 398 ? -9.833 7.721 -19.683 1.00 97.19 398 SER A N 1
ATOM 3024 C CA . SER A 1 398 ? -8.630 7.140 -19.075 1.00 97.19 398 SER A CA 1
ATOM 3025 C C . SER A 1 398 ? -8.538 5.662 -19.458 1.00 97.19 398 SER A C 1
ATOM 3027 O O . SER A 1 398 ? -9.511 5.074 -19.926 1.00 97.19 398 SER A O 1
ATOM 3029 N N . ALA A 1 399 ? -7.379 5.044 -19.248 1.00 97.94 399 ALA A N 1
ATOM 3030 C CA . ALA A 1 399 ? -7.168 3.639 -19.588 1.00 97.94 399 ALA A CA 1
ATOM 3031 C C . ALA A 1 399 ? -6.279 2.931 -18.567 1.00 97.94 399 ALA A C 1
ATOM 3033 O O . ALA A 1 399 ? -5.597 3.569 -17.759 1.00 97.94 399 ALA A O 1
ATOM 3034 N N . ILE A 1 400 ? -6.251 1.603 -18.653 1.00 98.69 400 ILE A N 1
ATOM 3035 C CA . ILE A 1 400 ? -5.202 0.777 -18.059 1.00 98.69 400 ILE A CA 1
ATOM 3036 C C . ILE A 1 400 ? -4.431 0.112 -19.192 1.00 98.69 400 ILE A C 1
ATOM 3038 O O . ILE A 1 400 ? -5.022 -0.526 -20.057 1.00 98.69 400 ILE A O 1
ATOM 3042 N N . VAL A 1 401 ? -3.112 0.254 -19.193 1.00 98.81 401 VAL A N 1
ATOM 3043 C CA . VAL A 1 401 ? -2.230 -0.419 -20.148 1.00 98.81 401 VAL A CA 1
ATOM 3044 C C . VAL A 1 401 ? -1.594 -1.617 -19.463 1.00 98.81 401 VAL A C 1
ATOM 3046 O O . VAL A 1 401 ? -1.020 -1.480 -18.385 1.00 98.81 401 VAL A O 1
ATOM 3049 N N . ILE A 1 402 ? -1.696 -2.782 -20.095 1.00 98.75 402 ILE A N 1
ATOM 3050 C CA . ILE A 1 402 ? -1.136 -4.041 -19.612 1.00 98.75 402 ILE A CA 1
ATOM 3051 C C . ILE A 1 402 ? 0.075 -4.378 -20.471 1.00 98.75 402 ILE A C 1
ATOM 3053 O O . ILE A 1 402 ? -0.013 -4.432 -21.702 1.00 98.75 402 ILE A O 1
ATOM 3057 N N . VAL A 1 403 ? 1.206 -4.613 -19.819 1.00 98.88 403 VAL A N 1
ATOM 3058 C CA . VAL A 1 403 ? 2.487 -4.911 -20.458 1.00 98.88 403 VAL A CA 1
ATOM 3059 C C . VAL A 1 403 ? 2.948 -6.298 -20.035 1.00 98.88 403 VAL A C 1
ATOM 3061 O O . VAL A 1 403 ? 2.822 -6.670 -18.868 1.00 98.88 403 VAL A O 1
ATOM 3064 N N . ASP A 1 404 ? 3.484 -7.057 -20.986 1.00 98.62 404 ASP A N 1
ATOM 3065 C CA . ASP A 1 404 ? 4.202 -8.293 -20.693 1.00 98.62 404 ASP A CA 1
ATOM 3066 C C . ASP A 1 404 ? 5.507 -7.968 -19.971 1.00 98.62 404 ASP A C 1
ATOM 3068 O O . ASP A 1 404 ? 6.347 -7.252 -20.523 1.00 98.62 404 ASP A O 1
ATOM 3072 N N . ASP A 1 405 ? 5.709 -8.493 -18.765 1.00 98.50 405 ASP A N 1
ATOM 3073 C CA . ASP A 1 405 ? 6.938 -8.191 -18.037 1.00 98.50 405 ASP A CA 1
ATOM 3074 C C . ASP A 1 405 ? 8.167 -8.807 -18.715 1.00 98.50 405 ASP A C 1
ATOM 3076 O O . ASP A 1 405 ? 9.219 -8.183 -18.743 1.00 98.50 405 ASP A O 1
ATOM 3080 N N . ALA A 1 406 ? 8.066 -9.995 -19.315 1.00 97.81 406 ALA A N 1
ATOM 3081 C CA . ALA A 1 406 ? 9.220 -10.677 -19.894 1.00 97.81 406 ALA A CA 1
ATOM 3082 C C . ALA A 1 406 ? 9.702 -10.037 -21.208 1.00 97.81 406 ALA A C 1
ATOM 3084 O O . A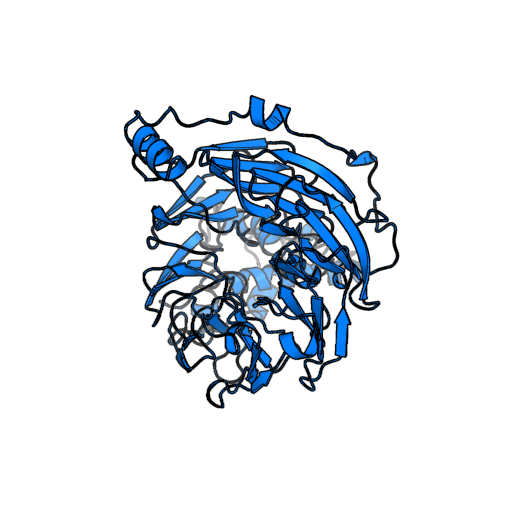LA A 1 406 ? 10.911 -9.989 -21.457 1.00 97.81 406 ALA A O 1
ATOM 3085 N N . THR A 1 407 ? 8.785 -9.566 -22.057 1.00 98.31 407 THR A N 1
ATOM 3086 C CA . THR A 1 407 ? 9.095 -8.985 -23.374 1.00 98.31 407 THR A CA 1
ATOM 3087 C C . THR A 1 407 ? 9.102 -7.457 -23.381 1.00 98.31 407 THR A C 1
ATOM 3089 O O . THR A 1 407 ? 9.700 -6.860 -24.282 1.00 98.31 407 THR A O 1
ATOM 3092 N N . LEU A 1 408 ? 8.504 -6.814 -22.371 1.00 98.56 408 LEU A N 1
ATOM 3093 C CA . LEU A 1 408 ? 8.266 -5.366 -22.314 1.00 98.56 408 LEU A CA 1
ATOM 3094 C C . LEU A 1 408 ? 7.424 -4.857 -23.496 1.00 98.56 408 LEU A C 1
ATOM 3096 O O . LEU A 1 408 ? 7.623 -3.739 -23.983 1.00 98.56 408 LEU A O 1
ATOM 3100 N N . GLU A 1 409 ? 6.508 -5.693 -23.985 1.00 98.62 409 GLU A N 1
ATOM 3101 C CA . GLU A 1 409 ? 5.599 -5.383 -25.088 1.00 98.62 409 GLU A CA 1
ATOM 3102 C C . GLU A 1 409 ? 4.167 -5.190 -24.588 1.00 98.62 409 GLU A C 1
ATOM 3104 O O . GLU A 1 409 ? 3.723 -5.824 -23.628 1.00 98.62 409 GLU A O 1
ATOM 3109 N N . LEU A 1 410 ? 3.429 -4.314 -25.274 1.00 98.69 410 LEU A N 1
ATOM 3110 C CA . LEU A 1 410 ? 2.006 -4.105 -25.037 1.00 98.69 410 LEU A CA 1
ATOM 3111 C C . LEU A 1 410 ? 1.244 -5.429 -25.181 1.00 98.69 410 LEU A C 1
ATOM 3113 O O . LEU A 1 410 ? 1.277 -6.057 -26.239 1.00 98.69 410 LEU A O 1
ATOM 3117 N N . ARG A 1 411 ? 0.515 -5.813 -24.132 1.00 98.19 411 ARG A N 1
ATOM 3118 C CA . ARG A 1 411 ? -0.403 -6.956 -24.147 1.00 98.19 411 ARG A CA 1
ATOM 3119 C C . ARG A 1 411 ? -1.820 -6.518 -24.461 1.00 98.19 411 ARG A C 1
ATOM 3121 O O . ARG A 1 411 ? -2.447 -7.093 -25.345 1.00 98.19 411 ARG A O 1
ATOM 3128 N N . GLU A 1 412 ? -2.312 -5.506 -23.754 1.00 98.19 412 GLU A N 1
ATOM 3129 C CA . GLU A 1 412 ? -3.683 -5.024 -23.903 1.00 98.19 412 GLU A CA 1
ATOM 3130 C C . GLU A 1 412 ? -3.851 -3.596 -23.375 1.00 98.19 412 GLU A C 1
ATOM 3132 O O . GLU A 1 412 ? -3.069 -3.125 -22.548 1.00 98.19 412 GLU A O 1
ATOM 3137 N N . VAL A 1 413 ? -4.895 -2.916 -23.847 1.00 98.50 413 VAL A N 1
ATOM 3138 C CA . VAL A 1 413 ? -5.365 -1.642 -23.302 1.00 98.50 413 VAL A CA 1
ATOM 3139 C C . VAL A 1 413 ? -6.808 -1.825 -22.857 1.00 98.50 413 VAL A C 1
ATOM 3141 O O . VAL A 1 413 ? -7.682 -2.071 -23.685 1.00 98.50 413 VAL A O 1
ATOM 3144 N N . LEU A 1 414 ? -7.060 -1.671 -21.561 1.00 97.88 414 LEU A N 1
ATOM 3145 C CA . LEU A 1 414 ? -8.405 -1.673 -21.007 1.00 97.88 414 LEU A CA 1
ATOM 3146 C C . LEU A 1 414 ? -8.963 -0.260 -21.016 1.00 97.88 414 LEU A C 1
ATOM 3148 O O . LEU A 1 414 ? -8.399 0.656 -20.411 1.00 97.88 414 LEU A O 1
ATOM 3152 N N . ARG A 1 415 ? -10.102 -0.114 -21.684 1.00 95.56 415 ARG A N 1
ATOM 3153 C CA . ARG A 1 415 ? -10.912 1.098 -21.696 1.00 95.56 415 ARG A CA 1
ATOM 3154 C C . ARG A 1 415 ? -12.320 0.726 -21.278 1.00 95.56 415 ARG A C 1
ATOM 3156 O O . ARG A 1 415 ? -12.882 -0.243 -21.780 1.00 95.56 415 ARG A O 1
ATOM 3163 N N . ASP A 1 416 ? -12.870 1.490 -20.351 1.00 93.88 416 ASP A N 1
ATOM 3164 C CA . ASP A 1 416 ? -14.224 1.296 -19.855 1.00 93.88 416 ASP A CA 1
ATOM 3165 C C . ASP A 1 416 ? -14.771 2.643 -19.380 1.00 93.88 416 ASP A C 1
ATOM 3167 O O . ASP A 1 416 ? -14.045 3.440 -18.782 1.00 93.88 416 ASP A O 1
ATOM 3171 N N . ALA A 1 417 ? -16.058 2.902 -19.611 1.00 92.12 417 ALA A N 1
ATOM 3172 C CA . ALA A 1 417 ? -16.701 4.143 -19.184 1.00 92.12 417 ALA A CA 1
ATOM 3173 C C . ALA A 1 417 ? -16.692 4.333 -17.652 1.00 92.12 417 ALA A C 1
ATOM 3175 O O . ALA A 1 417 ? -16.843 5.456 -17.173 1.00 92.12 417 ALA A O 1
ATOM 3176 N N . ALA A 1 418 ? -16.518 3.259 -16.876 1.00 93.19 418 ALA A N 1
ATOM 3177 C CA . ALA A 1 418 ? -16.366 3.297 -15.428 1.00 93.19 418 ALA A CA 1
ATOM 3178 C C . ALA A 1 418 ? -14.965 3.741 -14.974 1.00 93.19 418 ALA A C 1
ATOM 3180 O O . ALA A 1 418 ? -14.826 4.175 -13.829 1.00 93.19 418 ALA A O 1
ATOM 3181 N N . LEU A 1 419 ? -13.933 3.677 -15.828 1.00 95.06 419 LEU A N 1
ATOM 3182 C CA . LEU A 1 419 ? -12.554 4.082 -15.511 1.00 95.06 419 LEU A CA 1
ATOM 3183 C C . LEU A 1 419 ? -12.381 5.611 -15.530 1.00 95.06 419 LEU A C 1
ATOM 3185 O O . LEU A 1 419 ? -11.521 6.152 -16.215 1.00 95.06 419 LEU A O 1
ATOM 3189 N N . LEU A 1 420 ? -13.186 6.336 -14.755 1.00 93.88 420 LEU A N 1
ATOM 3190 C CA . LEU A 1 420 ? -13.087 7.791 -14.635 1.00 93.88 420 LEU A CA 1
ATOM 3191 C C . LEU A 1 420 ? -12.107 8.180 -13.530 1.00 93.88 420 LEU A C 1
ATOM 3193 O O . LEU A 1 420 ? -12.306 7.845 -12.359 1.00 93.88 420 LEU A O 1
ATOM 3197 N N . THR A 1 421 ? -11.076 8.951 -13.881 1.00 94.75 421 THR A N 1
ATOM 3198 C CA . THR A 1 421 ? -10.028 9.425 -12.955 1.00 94.75 421 THR A CA 1
ATOM 3199 C C . THR A 1 421 ? -9.418 8.312 -12.081 1.00 94.75 421 THR A C 1
ATOM 3201 O O . THR A 1 421 ? -9.445 8.404 -10.846 1.00 94.75 421 THR A O 1
ATOM 3204 N N . PRO A 1 422 ? -8.890 7.227 -12.683 1.00 96.38 422 PRO A N 1
ATOM 3205 C CA . PRO A 1 422 ? -8.234 6.173 -11.924 1.00 96.38 422 PRO A CA 1
ATOM 3206 C C . PRO A 1 422 ? -6.929 6.722 -11.337 1.00 96.38 422 PRO A C 1
ATOM 3208 O O . PRO A 1 422 ? -6.017 7.101 -12.067 1.00 96.38 422 PRO A O 1
ATOM 3211 N N . MET A 1 423 ? -6.847 6.800 -10.008 1.00 91.19 423 MET A N 1
ATOM 3212 C CA . MET A 1 423 ? -5.692 7.389 -9.314 1.00 91.19 423 MET A CA 1
ATOM 3213 C C . MET A 1 423 ? -4.873 6.379 -8.520 1.00 91.19 423 MET A C 1
ATOM 3215 O O . MET A 1 423 ? -3.728 6.671 -8.176 1.00 91.19 423 MET A O 1
ATOM 3219 N N . ARG A 1 424 ? -5.464 5.229 -8.176 1.00 94.69 424 ARG A N 1
ATOM 3220 C CA . ARG A 1 424 ? -4.732 4.116 -7.577 1.00 94.69 424 ARG A CA 1
ATOM 3221 C C . ARG A 1 424 ? -5.137 2.790 -8.192 1.00 94.69 424 ARG A C 1
ATOM 3223 O O . ARG A 1 424 ? -6.314 2.587 -8.475 1.00 94.69 424 ARG A O 1
ATOM 3230 N N . LEU A 1 425 ? -4.174 1.897 -8.326 1.00 97.06 425 LEU A N 1
ATOM 3231 C CA . LEU A 1 425 ? -4.341 0.516 -8.735 1.00 97.06 425 LEU A CA 1
ATOM 3232 C C . LEU A 1 425 ? -3.718 -0.387 -7.674 1.00 97.06 425 LEU A C 1
ATOM 3234 O O . LEU A 1 425 ? -2.621 -0.124 -7.187 1.00 97.06 425 LEU A O 1
ATOM 3238 N N . TYR A 1 426 ? -4.438 -1.431 -7.296 1.00 96.25 426 TYR A N 1
ATOM 3239 C CA . TYR A 1 426 ? -3.964 -2.436 -6.361 1.00 96.25 426 TYR A CA 1
ATOM 3240 C C . TYR A 1 426 ? -4.251 -3.814 -6.934 1.00 96.25 426 TYR A C 1
ATOM 3242 O O . TYR A 1 426 ? -5.364 -4.063 -7.388 1.00 96.25 426 TYR A O 1
ATOM 3250 N N . SER A 1 427 ? -3.272 -4.706 -6.871 1.00 96.00 427 SER A N 1
ATOM 3251 C CA . SER A 1 427 ? -3.524 -6.142 -6.950 1.00 96.00 427 SER A CA 1
ATOM 3252 C C . SER A 1 427 ? -3.940 -6.618 -5.561 1.00 96.00 427 SER A C 1
ATOM 3254 O O . SER A 1 427 ? -3.300 -6.247 -4.569 1.00 96.00 427 SER A O 1
ATOM 3256 N N . VAL A 1 428 ? -5.011 -7.406 -5.470 1.00 94.94 428 VAL A N 1
ATOM 3257 C CA . VAL A 1 428 ? -5.431 -7.991 -4.194 1.00 94.94 428 VAL A CA 1
ATOM 3258 C C . VAL A 1 428 ? -4.331 -8.904 -3.671 1.00 94.94 428 VAL A C 1
ATOM 3260 O O . VAL A 1 428 ? -4.001 -8.764 -2.504 1.00 94.94 428 VAL A O 1
ATOM 3263 N N . ALA A 1 429 ? -3.654 -9.691 -4.516 1.00 92.06 429 ALA A N 1
ATOM 3264 C CA . ALA A 1 429 ? -2.490 -10.482 -4.102 1.00 92.06 429 ALA A CA 1
ATOM 3265 C C . ALA A 1 429 ? -1.395 -9.646 -3.416 1.00 92.06 429 ALA A C 1
ATOM 3267 O O . ALA A 1 429 ? -0.819 -10.072 -2.421 1.00 92.06 429 ALA A O 1
ATOM 3268 N N . ALA A 1 430 ? -1.106 -8.442 -3.922 1.00 88.50 430 ALA A N 1
ATOM 3269 C CA . ALA A 1 430 ? -0.104 -7.563 -3.319 1.00 88.50 430 ALA A CA 1
ATOM 3270 C C . ALA A 1 430 ? -0.600 -6.951 -1.998 1.00 88.50 430 ALA A C 1
ATOM 3272 O O . ALA A 1 430 ? 0.150 -6.890 -1.025 1.00 88.50 430 ALA A O 1
ATOM 3273 N N . LEU A 1 431 ? -1.870 -6.530 -1.946 1.00 88.62 431 LEU A N 1
ATOM 3274 C CA . LEU A 1 431 ? -2.494 -6.047 -0.713 1.00 88.62 431 LEU A CA 1
ATOM 3275 C C . LEU A 1 431 ? -2.517 -7.130 0.362 1.00 88.62 431 LEU A C 1
ATOM 3277 O O . LEU A 1 431 ? -2.269 -6.823 1.521 1.00 88.62 431 LEU A O 1
ATOM 3281 N N . THR A 1 432 ? -2.803 -8.375 -0.018 1.00 80.88 432 THR A N 1
ATOM 3282 C CA . THR A 1 432 ? -2.833 -9.513 0.893 1.00 80.88 432 THR A CA 1
ATOM 3283 C C . THR A 1 432 ? -1.446 -10.002 1.221 1.00 80.88 432 THR A C 1
ATOM 3285 O O . THR A 1 432 ? -1.248 -10.344 2.357 1.00 80.88 432 THR A O 1
ATOM 3288 N N . ALA A 1 433 ? -0.443 -9.977 0.348 1.00 71.94 433 ALA A N 1
ATOM 3289 C CA . ALA A 1 433 ? 0.933 -10.267 0.768 1.00 71.94 433 ALA A CA 1
ATOM 3290 C C . ALA A 1 433 ? 1.420 -9.242 1.811 1.00 71.94 433 ALA A C 1
ATOM 3292 O O . ALA A 1 433 ? 2.048 -9.601 2.803 1.00 71.94 433 ALA A O 1
ATOM 3293 N N . ALA A 1 434 ? 1.041 -7.971 1.633 1.00 57.19 434 ALA A N 1
ATOM 3294 C CA . ALA A 1 434 ? 1.301 -6.886 2.576 1.00 57.19 434 ALA A CA 1
ATOM 3295 C C . ALA A 1 434 ? 0.324 -6.822 3.769 1.00 57.19 434 ALA A C 1
ATOM 3297 O O . ALA A 1 434 ? 0.512 -5.980 4.645 1.00 57.19 434 ALA A O 1
ATOM 3298 N N . ALA A 1 435 ? -0.710 -7.669 3.821 1.00 48.38 435 ALA A N 1
ATOM 3299 C CA . ALA A 1 435 ? -1.666 -7.763 4.933 1.00 48.38 435 ALA A CA 1
ATOM 3300 C C . ALA A 1 435 ? -1.674 -9.144 5.597 1.00 48.38 435 ALA A C 1
ATOM 3302 O O . ALA A 1 435 ? -2.076 -9.272 6.745 1.00 48.38 435 ALA A O 1
ATOM 3303 N N . ALA A 1 436 ? -1.179 -10.172 4.929 1.00 35.91 436 ALA A N 1
ATOM 3304 C CA . ALA A 1 436 ? -1.135 -11.521 5.435 1.00 35.91 436 ALA A CA 1
ATOM 3305 C C . ALA A 1 436 ? -0.248 -11.477 6.677 1.00 35.91 436 ALA A C 1
ATOM 3307 O O . ALA A 1 436 ? 0.812 -10.840 6.630 1.00 35.91 436 ALA A O 1
ATOM 3308 N N . PRO A 1 437 ? -0.612 -12.120 7.793 1.00 41.44 437 PRO A N 1
ATOM 3309 C CA . PRO A 1 437 ? 0.444 -12.648 8.642 1.00 41.44 437 PRO A CA 1
ATOM 3310 C C . PRO A 1 437 ? 1.405 -13.378 7.702 1.00 41.44 437 PRO A C 1
ATOM 3312 O O . PRO A 1 437 ? 0.926 -13.985 6.742 1.00 41.44 437 PRO A O 1
ATOM 3315 N N . LEU A 1 438 ? 2.720 -13.238 7.901 1.00 29.08 438 LEU A N 1
ATOM 3316 C CA . LEU A 1 438 ? 3.730 -14.016 7.173 1.00 29.08 438 LEU A CA 1
ATOM 3317 C C . LEU A 1 438 ? 3.124 -15.361 6.760 1.00 29.08 438 LEU A C 1
ATOM 3319 O O . LEU A 1 438 ? 2.668 -16.087 7.643 1.00 29.08 438 LEU A O 1
ATOM 3323 N N . ALA A 1 439 ? 2.979 -15.610 5.450 1.00 27.17 439 ALA A N 1
ATOM 3324 C CA . ALA A 1 439 ? 2.315 -16.813 4.968 1.00 27.17 439 ALA A CA 1
ATOM 3325 C C . ALA A 1 439 ? 3.080 -18.010 5.534 1.00 27.17 439 ALA A C 1
ATOM 3327 O O . ALA A 1 439 ? 4.216 -18.292 5.153 1.00 27.17 439 ALA A O 1
ATOM 3328 N N . MET A 1 440 ? 2.462 -18.640 6.518 1.00 33.25 440 MET A N 1
ATOM 3329 C CA . MET A 1 440 ? 2.921 -19.816 7.220 1.00 33.25 440 MET A CA 1
ATOM 3330 C C . MET A 1 440 ? 1.718 -20.755 7.161 1.00 33.25 440 MET A C 1
ATOM 3332 O O . MET A 1 440 ? 0.617 -20.350 7.533 1.00 33.25 440 MET A O 1
ATOM 3336 N N . ASP A 1 441 ? 1.915 -21.921 6.544 1.00 27.83 441 ASP A N 1
ATOM 3337 C CA . ASP A 1 441 ? 0.869 -22.878 6.161 1.00 27.83 441 ASP A CA 1
ATOM 3338 C C . ASP A 1 441 ? -0.120 -23.198 7.304 1.00 27.83 441 ASP A C 1
ATOM 3340 O O . ASP A 1 441 ? 0.223 -23.072 8.476 1.00 27.83 441 ASP A O 1
ATOM 3344 N N . ASP A 1 442 ? -1.327 -23.676 6.962 1.00 30.95 442 ASP A N 1
ATOM 3345 C CA . ASP A 1 442 ? -2.420 -24.082 7.881 1.00 30.95 442 ASP A CA 1
ATOM 3346 C C . ASP A 1 442 ? -2.002 -25.055 9.021 1.00 30.95 442 ASP A C 1
ATOM 3348 O O . ASP A 1 442 ? -2.767 -25.266 9.967 1.00 30.95 442 ASP A O 1
ATOM 3352 N N . ASP A 1 443 ? -0.787 -25.615 8.983 1.00 39.62 443 ASP A N 1
ATOM 3353 C CA . ASP A 1 443 ? -0.168 -26.364 10.088 1.00 39.62 443 ASP A CA 1
ATOM 3354 C C . ASP A 1 443 ? 0.238 -25.473 11.289 1.00 39.62 443 ASP A C 1
ATOM 3356 O O . ASP A 1 443 ? 0.401 -25.969 12.409 1.00 39.62 443 ASP A O 1
ATOM 3360 N N . ASP A 1 444 ? 0.315 -24.146 11.121 1.00 45.28 444 ASP A N 1
ATOM 3361 C CA . ASP A 1 444 ? 0.634 -23.160 12.168 1.00 45.28 444 ASP A CA 1
ATOM 3362 C C . ASP A 1 444 ? -0.607 -22.719 12.972 1.00 45.28 444 ASP A C 1
ATOM 3364 O O . ASP A 1 444 ? -0.803 -21.552 13.319 1.00 45.28 444 ASP A O 1
ATOM 3368 N N . LEU A 1 445 ? -1.417 -23.687 13.412 1.00 36.53 445 LEU A N 1
ATOM 3369 C CA . LEU A 1 445 ? -2.463 -23.457 14.421 1.00 36.53 445 LEU A CA 1
ATOM 3370 C C . LEU A 1 445 ? -1.917 -22.899 15.753 1.00 36.53 445 LEU A C 1
ATOM 3372 O O . LEU A 1 445 ? -2.704 -22.554 16.636 1.00 36.53 445 LEU A O 1
ATOM 3376 N N . GLN A 1 446 ? -0.593 -22.788 15.919 1.00 52.25 446 GLN A N 1
ATOM 3377 C CA . GLN A 1 446 ? 0.046 -22.009 16.975 1.00 52.25 446 GLN A CA 1
ATOM 3378 C C . GLN A 1 446 ? 1.356 -21.408 16.440 1.00 52.25 446 GLN A C 1
ATOM 3380 O O . GLN A 1 446 ? 2.342 -22.125 16.290 1.00 52.25 446 GLN A O 1
ATOM 3385 N N . SER A 1 447 ? 1.386 -20.096 16.174 1.00 63.66 447 SER A N 1
ATOM 3386 C CA . SER A 1 447 ? 2.615 -19.409 15.756 1.00 63.66 447 SER A CA 1
ATOM 3387 C C . SER A 1 447 ? 3.767 -19.724 16.725 1.00 63.66 447 SER A C 1
ATOM 3389 O O . SER A 1 447 ? 3.546 -19.855 17.930 1.00 63.66 447 SER A O 1
ATOM 3391 N N . GLY A 1 448 ? 5.008 -19.832 16.239 1.00 66.94 448 GLY A N 1
ATOM 3392 C CA . GLY A 1 448 ? 6.175 -20.054 17.107 1.00 66.94 448 GLY A CA 1
ATOM 3393 C C . GLY A 1 448 ? 6.280 -19.025 18.243 1.00 66.94 448 GLY A C 1
ATOM 3394 O O . GLY A 1 448 ? 6.687 -19.376 19.348 1.00 66.94 448 GLY A O 1
ATOM 3395 N N . ALA A 1 449 ? 5.827 -17.789 18.000 1.00 64.19 449 ALA A N 1
ATOM 3396 C CA . ALA A 1 449 ? 5.686 -16.746 19.011 1.00 64.19 449 ALA A CA 1
ATOM 3397 C C . ALA A 1 449 ? 4.580 -17.072 20.032 1.00 64.19 449 ALA A C 1
ATOM 3399 O O . ALA A 1 449 ? 4.836 -17.016 21.230 1.00 64.19 449 ALA A O 1
ATOM 3400 N N . SER A 1 450 ? 3.382 -17.479 19.596 1.00 61.91 450 SER A N 1
ATOM 3401 C CA . SER A 1 450 ? 2.269 -17.882 20.473 1.00 61.91 450 SER A CA 1
ATOM 3402 C C . SER A 1 450 ? 2.624 -19.125 21.297 1.00 61.91 450 SER A C 1
ATOM 3404 O O . SER A 1 450 ? 2.378 -19.154 22.502 1.00 61.91 450 SER A O 1
ATOM 3406 N N . LEU A 1 451 ? 3.266 -20.127 20.684 1.00 71.88 451 LEU A N 1
ATOM 3407 C CA . LEU A 1 451 ? 3.828 -21.297 21.364 1.00 71.88 451 LEU A CA 1
ATOM 3408 C C . LEU A 1 451 ? 4.853 -20.876 22.413 1.00 71.88 451 LEU A C 1
ATOM 3410 O O . LEU A 1 451 ? 4.820 -21.349 23.549 1.00 71.88 451 LEU A O 1
ATOM 3414 N N . PHE A 1 452 ? 5.752 -19.963 22.049 1.00 79.00 452 PHE A N 1
ATOM 3415 C CA . PHE A 1 452 ? 6.758 -19.453 22.962 1.00 79.00 452 PHE A CA 1
ATOM 3416 C C . PHE A 1 452 ? 6.121 -18.690 24.127 1.00 79.00 452 PHE A C 1
ATOM 3418 O O . PHE A 1 452 ? 6.479 -18.944 25.273 1.00 79.00 452 PHE A O 1
ATOM 3425 N N . GLN A 1 453 ? 5.140 -17.820 23.880 1.00 73.19 453 GLN A N 1
ATOM 3426 C CA . GLN A 1 453 ? 4.420 -17.110 24.941 1.00 73.19 453 GLN A CA 1
ATOM 3427 C C . GLN A 1 453 ? 3.678 -18.073 25.870 1.00 73.19 453 GLN A C 1
ATOM 3429 O O . GLN A 1 453 ? 3.758 -17.949 27.092 1.00 73.19 453 GLN A O 1
ATOM 3434 N N . ALA A 1 454 ? 2.993 -19.066 25.304 1.00 67.06 454 ALA A N 1
ATOM 3435 C CA . ALA A 1 454 ? 2.199 -20.019 26.065 1.00 67.06 454 ALA A CA 1
ATOM 3436 C C . ALA A 1 454 ? 3.056 -20.986 26.898 1.00 67.06 454 ALA A C 1
ATOM 3438 O O . ALA A 1 454 ? 2.658 -21.364 28.002 1.00 67.06 454 ALA A O 1
ATOM 3439 N N . HIS A 1 455 ? 4.220 -21.397 26.383 1.00 75.00 455 HIS A N 1
ATOM 3440 C CA . HIS A 1 455 ? 4.955 -22.545 26.925 1.00 75.00 455 HIS A CA 1
ATOM 3441 C C . HIS A 1 455 ? 6.392 -22.237 27.356 1.00 75.00 455 HIS A C 1
ATOM 3443 O O . HIS A 1 455 ? 6.948 -22.949 28.186 1.00 75.00 455 HIS A O 1
ATOM 3449 N N . CYS A 1 456 ? 7.008 -21.168 26.855 1.00 83.25 456 CYS A N 1
ATOM 3450 C CA . CYS A 1 456 ? 8.406 -20.840 27.146 1.00 83.25 456 CYS A CA 1
ATOM 3451 C C . CYS A 1 456 ? 8.561 -19.550 27.963 1.00 83.25 456 CYS A C 1
ATOM 3453 O O . CYS A 1 456 ? 9.415 -19.498 28.852 1.00 83.25 456 CYS A O 1
ATOM 3455 N N . ALA A 1 457 ? 7.729 -18.533 27.725 1.00 78.69 457 ALA A N 1
ATOM 3456 C CA . ALA A 1 457 ? 7.877 -17.195 28.295 1.00 78.69 457 ALA A CA 1
ATOM 3457 C C . ALA A 1 457 ? 7.702 -17.146 29.820 1.00 78.69 457 ALA A C 1
ATOM 3459 O O . ALA A 1 457 ? 8.313 -16.311 30.484 1.00 78.69 457 ALA A O 1
ATOM 3460 N N . GLY A 1 458 ? 6.950 -18.083 30.410 1.00 79.06 458 GLY A N 1
ATOM 3461 C CA . GLY A 1 458 ? 6.834 -18.192 31.870 1.00 79.06 458 GLY A CA 1
ATOM 3462 C C . GLY A 1 458 ? 8.190 -18.369 32.569 1.00 79.06 458 GLY A C 1
ATOM 3463 O O . GLY A 1 458 ? 8.403 -17.850 33.665 1.00 79.06 458 GLY A O 1
ATOM 3464 N N . CYS A 1 459 ? 9.126 -19.045 31.903 1.00 82.81 459 CYS A N 1
ATOM 3465 C CA . CYS A 1 459 ? 10.501 -19.216 32.358 1.00 82.81 459 CYS A CA 1
ATOM 3466 C C . CYS A 1 459 ? 11.429 -18.200 31.681 1.00 82.81 459 CYS A C 1
ATOM 3468 O O . CYS A 1 459 ? 12.170 -17.488 32.348 1.00 82.81 459 CYS A O 1
ATOM 3470 N N . HIS A 1 460 ? 11.380 -18.106 30.355 1.00 87.94 460 HIS A N 1
ATOM 3471 C CA . HIS A 1 460 ? 12.359 -17.362 29.570 1.00 87.94 460 HIS A CA 1
ATOM 3472 C C . HIS A 1 460 ? 12.035 -15.876 29.370 1.00 87.94 460 HIS A C 1
ATOM 3474 O O . HIS A 1 460 ? 12.834 -15.188 28.749 1.00 87.94 460 HIS A O 1
ATOM 3480 N N . GLY A 1 461 ? 10.920 -15.369 29.896 1.00 78.75 461 GLY A N 1
ATOM 3481 C CA . GLY A 1 461 ? 10.470 -13.996 29.659 1.00 78.75 461 GLY A CA 1
ATOM 3482 C C . GLY A 1 461 ? 9.808 -13.846 28.292 1.00 78.75 461 GLY A C 1
ATOM 3483 O O . GLY A 1 461 ? 9.989 -14.691 27.413 1.00 78.75 461 GLY A O 1
ATOM 3484 N N . ALA A 1 462 ? 9.035 -12.775 28.102 1.00 73.56 462 ALA A N 1
ATOM 3485 C CA . ALA A 1 462 ? 8.273 -12.549 26.869 1.00 73.56 462 ALA A CA 1
ATOM 3486 C C . ALA A 1 462 ? 9.170 -12.474 25.618 1.00 73.56 462 ALA A C 1
ATOM 3488 O O . ALA A 1 462 ? 8.729 -12.838 24.532 1.00 73.56 462 ALA A O 1
ATOM 3489 N N . HIS A 1 463 ? 10.437 -12.080 25.775 1.00 75.12 463 HIS A N 1
ATOM 3490 C CA . HIS A 1 463 ? 11.398 -11.924 24.677 1.00 75.12 463 HIS A CA 1
ATOM 3491 C C . HIS A 1 463 ? 12.558 -12.935 24.725 1.00 75.12 463 HIS A C 1
ATOM 3493 O O . HIS A 1 463 ? 13.521 -12.819 23.972 1.00 75.12 463 HIS A O 1
ATOM 3499 N N . GLY A 1 464 ? 12.500 -13.940 25.606 1.00 82.75 464 GLY A N 1
ATOM 3500 C CA . GLY A 1 464 ? 13.539 -14.972 25.702 1.00 82.75 464 GLY A CA 1
ATOM 3501 C C . GLY A 1 464 ? 14.799 -14.580 26.472 1.00 82.75 464 GLY A C 1
ATOM 3502 O O . GLY A 1 464 ? 15.809 -15.270 26.380 1.00 82.75 464 GLY A O 1
ATOM 3503 N N . GLU A 1 465 ? 14.737 -13.525 27.273 1.00 89.00 465 GLU A N 1
ATOM 3504 C CA . GLU A 1 465 ? 15.812 -12.984 28.111 1.00 89.00 465 GLU A CA 1
ATOM 3505 C C . GLU A 1 465 ? 16.302 -13.907 29.233 1.00 89.00 465 GLU A C 1
ATOM 3507 O O . GLU A 1 465 ? 17.426 -13.761 29.718 1.00 89.00 465 GLU A O 1
ATOM 3512 N N . GLY A 1 466 ? 15.494 -14.894 29.616 1.00 87.56 466 GLY A N 1
ATOM 3513 C CA . GLY A 1 466 ? 15.741 -15.734 30.787 1.00 87.56 466 GLY A CA 1
ATOM 3514 C C . GLY A 1 466 ? 15.243 -15.117 32.098 1.00 87.56 466 GLY A C 1
ATOM 3515 O O . GLY A 1 466 ? 15.617 -15.592 33.166 1.00 87.56 466 GLY A O 1
ATOM 3516 N N . ASP A 1 467 ? 14.411 -14.081 32.031 1.00 87.50 467 ASP A N 1
ATOM 3517 C CA . ASP A 1 467 ? 13.918 -13.289 33.163 1.00 87.50 467 ASP A CA 1
ATOM 3518 C C . ASP A 1 467 ? 12.405 -13.449 33.399 1.00 87.50 467 ASP A C 1
ATOM 3520 O O . ASP A 1 467 ? 11.760 -12.597 34.012 1.00 87.50 467 ASP A O 1
ATOM 3524 N N . GLY A 1 468 ? 11.829 -14.560 32.932 1.00 84.69 468 GLY A N 1
ATOM 3525 C CA . GLY A 1 468 ? 10.405 -14.831 33.085 1.00 84.69 468 GLY A CA 1
ATOM 3526 C C . GLY A 1 468 ? 9.963 -14.873 34.551 1.00 84.69 468 GLY A C 1
ATOM 3527 O O . GLY A 1 468 ? 10.783 -15.031 35.458 1.00 84.69 468 GLY A O 1
ATOM 3528 N N . PRO A 1 469 ? 8.651 -14.788 34.822 1.00 80.94 469 PRO A N 1
ATOM 3529 C CA . PRO A 1 469 ? 8.114 -14.735 36.185 1.00 80.94 469 PRO A CA 1
ATOM 3530 C C . PRO A 1 469 ? 8.528 -15.924 37.068 1.00 80.94 469 PRO A C 1
ATOM 3532 O O . PRO A 1 469 ? 8.547 -15.799 38.291 1.00 80.94 469 PRO A O 1
ATOM 3535 N N . MET A 1 470 ? 8.881 -17.070 36.475 1.00 82.81 470 MET A N 1
ATOM 3536 C CA . MET A 1 470 ? 9.410 -18.230 37.200 1.00 82.81 470 MET A CA 1
ATOM 3537 C C . MET A 1 470 ? 10.921 -18.182 37.436 1.00 82.81 470 MET A C 1
ATOM 3539 O O . MET A 1 470 ? 11.395 -18.886 38.323 1.00 82.81 470 MET A O 1
ATOM 3543 N N . ALA A 1 471 ? 11.682 -17.352 36.718 1.00 83.44 471 ALA A N 1
ATOM 3544 C CA . ALA A 1 471 ? 13.142 -17.298 36.808 1.00 83.44 471 ALA A CA 1
ATOM 3545 C C . ALA A 1 471 ? 13.685 -17.116 38.245 1.00 83.44 471 ALA A C 1
ATOM 3547 O O . ALA A 1 471 ? 14.621 -17.833 38.600 1.00 83.44 471 ALA A O 1
ATOM 3548 N N . PRO A 1 472 ? 13.095 -16.278 39.130 1.00 84.00 472 PRO A N 1
ATOM 3549 C CA . PRO A 1 472 ? 13.553 -16.149 40.521 1.00 84.00 472 PRO A CA 1
ATOM 3550 C C . PRO A 1 472 ? 13.320 -17.394 41.390 1.00 84.00 472 PRO A C 1
ATOM 3552 O O . PRO A 1 472 ? 13.874 -17.497 42.484 1.00 84.00 472 PRO A O 1
ATOM 3555 N N . HIS A 1 473 ? 12.461 -18.309 40.939 1.00 83.62 473 HIS A N 1
ATOM 3556 C CA . HIS A 1 473 ? 12.044 -19.505 41.671 1.00 83.62 473 HIS A CA 1
ATOM 3557 C C . HIS A 1 473 ? 12.737 -20.786 41.189 1.00 83.62 473 HIS A C 1
ATOM 3559 O O . HIS A 1 473 ? 12.500 -21.852 41.755 1.00 83.62 473 HIS A O 1
ATOM 3565 N N . LEU A 1 474 ? 13.590 -20.697 40.165 1.00 75.00 474 LEU A N 1
ATOM 3566 C CA . LEU A 1 474 ? 14.345 -21.827 39.633 1.00 75.00 474 LEU A CA 1
ATOM 3567 C C . LEU A 1 474 ? 15.734 -21.901 40.278 1.00 75.00 474 LEU A C 1
ATOM 3569 O O . LEU A 1 474 ? 16.412 -20.895 40.460 1.00 75.00 474 LEU A O 1
ATOM 3573 N N . GLU A 1 475 ? 16.199 -23.118 40.571 1.00 77.94 475 GLU A N 1
ATOM 3574 C CA . GLU A 1 475 ? 17.571 -23.356 41.058 1.00 77.94 475 GLU A CA 1
ATOM 3575 C C . GLU A 1 475 ? 18.630 -23.193 39.949 1.00 77.94 475 GLU A C 1
ATOM 3577 O O . GLU A 1 475 ? 19.832 -23.165 40.219 1.00 77.94 475 GLU A O 1
ATOM 3582 N N . VAL A 1 476 ? 18.187 -23.088 38.692 1.00 75.56 476 VAL A N 1
ATOM 3583 C CA . VAL A 1 476 ? 19.031 -22.945 37.504 1.00 75.56 476 VAL A CA 1
ATOM 3584 C C . VAL A 1 476 ? 18.845 -21.554 36.911 1.00 75.56 476 VAL A C 1
ATOM 3586 O O . VAL A 1 476 ? 17.725 -21.121 36.658 1.00 75.56 476 VAL A O 1
ATOM 3589 N N . VAL A 1 477 ? 19.962 -20.883 36.623 1.00 80.62 477 VAL A N 1
ATOM 3590 C CA . VAL A 1 477 ? 19.960 -19.608 35.899 1.00 80.62 477 VAL A CA 1
ATOM 3591 C C . VAL A 1 477 ? 19.593 -19.863 34.441 1.00 80.62 477 VAL A C 1
ATOM 3593 O O . VAL A 1 477 ? 20.341 -20.518 33.705 1.00 80.62 477 VAL A O 1
ATOM 3596 N N . LEU A 1 478 ? 18.441 -19.339 34.027 1.00 83.38 478 LEU A N 1
ATOM 3597 C CA . LEU A 1 478 ? 18.008 -19.389 32.639 1.00 83.38 478 LEU A CA 1
ATOM 3598 C C . LEU A 1 478 ? 18.894 -18.489 31.783 1.00 83.38 478 LEU A C 1
ATOM 3600 O O . LEU A 1 478 ? 19.218 -17.356 32.130 1.00 83.38 478 LEU A O 1
ATOM 3604 N N . LYS A 1 479 ? 19.331 -19.040 30.657 1.00 84.38 479 LYS A N 1
ATOM 3605 C CA . LYS A 1 479 ? 20.190 -18.348 29.705 1.00 84.38 479 LYS A CA 1
ATOM 3606 C C . LYS A 1 479 ? 19.339 -17.518 28.743 1.00 84.38 479 LYS A C 1
ATOM 3608 O O . LYS A 1 479 ? 18.340 -18.031 28.248 1.00 84.38 479 LYS A O 1
ATOM 3613 N N . ASP A 1 480 ? 19.808 -16.311 28.413 1.00 89.19 480 ASP A N 1
ATOM 3614 C CA . ASP A 1 480 ? 19.235 -15.483 27.339 1.00 89.19 480 ASP A CA 1
ATOM 3615 C C . ASP A 1 480 ? 19.251 -16.270 26.018 1.00 89.19 480 ASP A C 1
ATOM 3617 O O . ASP A 1 480 ? 20.328 -16.599 25.497 1.00 89.19 480 ASP A O 1
ATOM 3621 N N . LEU A 1 481 ? 18.064 -16.615 25.524 1.00 90.94 481 LEU A N 1
ATOM 3622 C CA . LEU A 1 481 ? 17.831 -17.384 24.307 1.00 90.94 481 LEU A CA 1
ATOM 3623 C C . LEU A 1 481 ? 18.091 -16.566 23.046 1.00 90.94 481 LEU A C 1
ATOM 3625 O O . LEU A 1 481 ? 18.279 -17.156 21.991 1.00 90.94 481 LEU A O 1
ATOM 3629 N N . ARG A 1 482 ? 18.196 -15.240 23.138 1.00 89.12 482 ARG A N 1
ATOM 3630 C CA . ARG A 1 482 ? 18.542 -14.360 22.014 1.00 89.12 482 ARG A CA 1
ATOM 3631 C C . ARG A 1 482 ? 20.028 -14.385 21.671 1.00 89.12 482 ARG A C 1
ATOM 3633 O O . ARG A 1 482 ? 20.464 -13.732 20.741 1.00 89.12 482 ARG A O 1
ATOM 3640 N N . SER A 1 483 ? 20.846 -15.097 22.439 1.00 88.69 483 SER A N 1
ATOM 3641 C CA . SER A 1 483 ? 22.307 -15.131 22.254 1.00 88.69 483 SER A CA 1
ATOM 3642 C C . SER A 1 483 ? 22.835 -16.523 21.901 1.00 88.69 483 SER A C 1
ATOM 3644 O O . SER A 1 483 ? 24.021 -16.801 22.071 1.00 88.69 483 SER A O 1
ATOM 3646 N N . LEU A 1 484 ? 21.968 -17.425 21.435 1.00 89.12 484 LEU A N 1
ATOM 3647 C CA . LEU A 1 484 ? 22.339 -18.789 21.056 1.00 89.12 484 LEU A CA 1
ATOM 3648 C C . LEU A 1 484 ? 23.313 -18.798 19.873 1.00 89.12 484 LEU A C 1
ATOM 3650 O O . LEU A 1 484 ? 24.315 -19.502 19.950 1.00 89.12 484 LEU A O 1
ATOM 3654 N N . SER A 1 485 ? 23.078 -17.978 18.844 1.00 87.06 485 SER A N 1
ATOM 3655 C CA . SER A 1 485 ? 23.994 -17.830 17.705 1.00 87.06 485 SER A CA 1
ATOM 3656 C C . SER A 1 485 ? 25.346 -17.279 18.146 1.00 87.06 485 SER A C 1
ATOM 3658 O O . SER A 1 485 ? 26.378 -17.885 17.875 1.00 87.06 485 SER A O 1
ATOM 3660 N N . ALA A 1 486 ? 25.364 -16.184 18.913 1.00 84.69 486 ALA A N 1
ATOM 3661 C CA . ALA A 1 486 ? 26.608 -15.594 19.418 1.00 84.69 486 ALA A CA 1
ATOM 3662 C C . ALA A 1 486 ? 27.423 -16.578 20.283 1.00 84.69 486 ALA A C 1
ATOM 3664 O O . ALA A 1 486 ? 28.650 -16.593 20.239 1.00 84.69 486 ALA A O 1
ATOM 3665 N N . ARG A 1 487 ? 26.746 -17.442 21.049 1.00 84.62 487 ARG A N 1
ATOM 3666 C CA . ARG A 1 487 ? 27.379 -18.489 21.869 1.00 84.62 487 ARG A CA 1
ATOM 3667 C C . ARG A 1 487 ? 27.805 -19.726 21.075 1.00 84.62 487 ARG A C 1
ATOM 3669 O O . ARG A 1 487 ? 28.466 -20.588 21.648 1.00 84.62 487 ARG A O 1
ATOM 3676 N N . ASN A 1 488 ? 27.434 -19.812 19.803 1.00 89.62 488 ASN A N 1
ATOM 3677 C CA . ASN A 1 488 ? 27.740 -20.916 18.903 1.00 89.62 488 ASN A CA 1
ATOM 3678 C C . ASN A 1 488 ? 28.396 -20.394 17.613 1.00 89.62 488 ASN A C 1
ATOM 3680 O O . ASN A 1 488 ? 27.946 -20.671 16.505 1.00 89.62 488 ASN A O 1
ATOM 3684 N N . GLU A 1 489 ? 29.459 -19.599 17.776 1.00 86.81 489 GLU A N 1
ATOM 3685 C CA . GLU A 1 489 ? 30.311 -19.113 16.675 1.00 86.81 489 GLU A CA 1
ATOM 3686 C C . GLU A 1 489 ? 29.540 -18.356 15.574 1.00 86.81 489 GLU A C 1
ATOM 3688 O O . GLU A 1 489 ? 29.882 -18.418 14.398 1.00 86.81 489 GLU A O 1
ATOM 3693 N N . GLY A 1 490 ? 28.477 -17.641 15.954 1.00 81.38 490 GLY A N 1
ATOM 3694 C CA . GLY A 1 490 ? 27.620 -16.881 15.037 1.00 81.38 490 GLY A CA 1
ATOM 3695 C C . GLY A 1 490 ? 26.555 -17.720 14.326 1.00 81.38 490 GLY A C 1
ATOM 3696 O O . GLY A 1 490 ? 25.678 -17.162 13.675 1.00 81.38 490 GLY A O 1
ATOM 3697 N N . VAL A 1 491 ? 26.564 -19.045 14.484 1.00 83.69 491 VAL A N 1
ATOM 3698 C CA . VAL A 1 491 ? 25.619 -19.955 13.827 1.00 83.69 491 VAL A CA 1
ATOM 3699 C C . VAL A 1 491 ? 24.555 -20.400 14.822 1.00 83.69 491 VAL A C 1
ATOM 3701 O O . VAL A 1 491 ? 24.876 -20.887 15.902 1.00 83.69 491 VAL A O 1
ATOM 3704 N N . PHE A 1 492 ? 23.274 -20.306 14.470 1.00 85.88 492 PHE A N 1
ATOM 3705 C CA . PHE A 1 492 ? 22.211 -20.807 15.343 1.00 85.88 492 PHE A CA 1
ATOM 3706 C C . PHE A 1 492 ? 22.303 -22.342 15.505 1.00 85.88 492 PHE A C 1
ATOM 3708 O O . PHE A 1 492 ? 22.256 -23.057 14.499 1.00 85.88 492 PHE A O 1
ATOM 3715 N N . PRO A 1 493 ? 22.397 -22.887 16.736 1.00 90.88 493 PRO A N 1
ATOM 3716 C CA . PRO A 1 493 ? 22.596 -24.318 16.970 1.00 90.88 493 PRO A CA 1
ATOM 3717 C C . PRO A 1 493 ? 21.283 -25.109 16.842 1.00 90.88 493 PRO A C 1
ATOM 3719 O O . PRO A 1 493 ? 20.773 -25.667 17.813 1.00 90.88 493 PRO A O 1
ATOM 3722 N N . GLU A 1 494 ? 20.722 -25.167 15.634 1.00 88.25 494 GLU A N 1
ATOM 3723 C CA . GLU A 1 494 ? 19.377 -25.697 15.382 1.00 88.25 494 GLU A CA 1
ATOM 3724 C C . GLU A 1 494 ? 19.165 -27.122 15.905 1.00 88.25 494 GLU A C 1
ATOM 3726 O O . GLU A 1 494 ? 18.198 -27.370 16.623 1.00 88.25 494 GLU A O 1
ATOM 3731 N N . GLY A 1 495 ? 20.069 -28.053 15.581 1.00 86.62 495 GLY A N 1
ATOM 3732 C CA . GLY A 1 495 ? 19.932 -29.453 15.997 1.00 86.62 495 GLY A CA 1
ATOM 3733 C C . GLY A 1 495 ? 19.922 -29.621 17.518 1.00 86.62 495 GLY A C 1
ATOM 3734 O O . GLY A 1 495 ? 19.149 -30.413 18.051 1.00 86.62 495 GLY A O 1
ATOM 3735 N N . PHE A 1 496 ? 20.722 -28.818 18.224 1.00 85.44 496 PHE A N 1
ATOM 3736 C CA . PHE A 1 496 ? 20.756 -28.807 19.684 1.00 85.44 496 PHE A CA 1
ATOM 3737 C C . PHE A 1 496 ? 19.465 -28.224 20.273 1.00 85.44 496 PHE A C 1
ATOM 3739 O O . PHE A 1 496 ? 18.876 -28.817 21.173 1.00 85.44 496 PHE A O 1
ATOM 3746 N N . VAL A 1 497 ? 18.991 -27.090 19.748 1.00 87.12 497 VAL A N 1
ATOM 3747 C CA . VAL A 1 497 ? 17.745 -26.454 20.207 1.00 87.12 497 VAL A CA 1
ATOM 3748 C C . VAL A 1 497 ? 16.550 -27.378 19.980 1.00 87.12 497 VAL A C 1
ATOM 3750 O O . VAL A 1 497 ? 15.745 -27.566 20.889 1.00 87.12 497 VAL A O 1
ATOM 3753 N N . ARG A 1 498 ? 16.478 -28.028 18.815 1.00 87.94 498 ARG A N 1
ATOM 3754 C CA . ARG A 1 498 ? 15.459 -29.032 18.498 1.00 87.94 498 ARG A CA 1
ATOM 3755 C C . ARG A 1 498 ? 15.430 -30.157 19.518 1.00 87.94 498 ARG A C 1
ATOM 3757 O O . ARG A 1 498 ? 14.367 -30.463 20.042 1.00 87.94 498 ARG A O 1
ATOM 3764 N N . GLN A 1 499 ? 16.591 -30.729 19.833 1.00 81.50 499 GLN A N 1
ATOM 3765 C CA . GLN A 1 499 ? 16.703 -31.808 20.813 1.00 81.50 499 GLN A CA 1
ATOM 3766 C C . GLN A 1 499 ? 16.229 -31.363 22.207 1.00 81.50 499 GLN A C 1
ATOM 3768 O O . GLN A 1 499 ? 15.583 -32.125 22.923 1.00 81.50 499 GLN A O 1
ATOM 3773 N N . ILE A 1 500 ? 16.516 -30.119 22.600 1.00 80.06 500 ILE A N 1
ATOM 3774 C CA . ILE A 1 500 ? 16.079 -29.557 23.885 1.00 80.06 500 ILE A CA 1
ATOM 3775 C C . ILE A 1 500 ? 14.557 -29.365 23.939 1.00 80.06 500 ILE A C 1
ATOM 3777 O O . ILE A 1 500 ? 13.958 -29.712 24.956 1.00 80.06 500 ILE A O 1
ATOM 3781 N N . ILE A 1 501 ? 13.938 -28.841 22.876 1.00 79.81 501 ILE A N 1
ATOM 3782 C CA . ILE A 1 501 ? 12.480 -28.628 22.811 1.00 79.81 501 ILE A CA 1
ATOM 3783 C C . ILE A 1 501 ? 11.740 -29.973 22.741 1.00 79.81 501 ILE A C 1
ATOM 3785 O O . ILE A 1 501 ? 10.736 -30.149 23.427 1.00 79.81 501 ILE A O 1
ATOM 3789 N N . ASP A 1 502 ? 12.263 -30.925 21.963 1.00 76.81 502 ASP A N 1
ATOM 3790 C CA . ASP A 1 502 ? 11.728 -32.285 21.832 1.00 76.81 502 ASP A CA 1
ATOM 3791 C C . ASP A 1 502 ? 11.773 -33.047 23.169 1.00 76.81 502 ASP A C 1
ATOM 3793 O O . ASP A 1 502 ? 10.809 -33.694 23.566 1.00 76.81 502 ASP A O 1
ATOM 3797 N N . GLY A 1 503 ? 12.877 -32.940 23.915 1.00 70.12 503 GLY A N 1
ATOM 3798 C CA . GLY A 1 503 ? 12.972 -33.428 25.293 1.00 70.12 503 GLY A CA 1
ATOM 3799 C C . GLY A 1 503 ? 13.040 -34.954 25.471 1.00 70.12 503 GLY A C 1
ATOM 3800 O O . GLY A 1 503 ? 13.220 -35.401 26.603 1.00 70.12 503 GLY A O 1
ATOM 3801 N N . ARG A 1 504 ? 12.950 -35.773 24.407 1.00 68.75 504 ARG A N 1
ATOM 3802 C CA . ARG A 1 504 ? 13.047 -37.250 24.500 1.00 68.75 504 ARG A CA 1
ATOM 3803 C C . ARG A 1 504 ? 14.457 -37.761 24.808 1.00 68.75 504 ARG A C 1
ATOM 3805 O O . ARG A 1 504 ? 14.615 -38.751 25.520 1.00 68.75 504 ARG A O 1
ATOM 3812 N N . GLU A 1 505 ? 15.484 -37.082 24.302 1.00 60.06 505 GLU A N 1
ATOM 3813 C CA . GLU A 1 505 ? 16.890 -37.506 24.426 1.00 60.06 505 GLU A CA 1
ATOM 3814 C C . GLU A 1 505 ? 17.683 -36.733 25.496 1.00 60.06 505 GLU A C 1
ATOM 3816 O O . GLU A 1 505 ? 18.839 -37.050 25.787 1.00 60.06 505 GLU A O 1
ATOM 3821 N N . THR A 1 506 ? 17.063 -35.735 26.125 1.00 57.09 506 THR A N 1
ATOM 3822 C CA . THR A 1 506 ? 17.741 -34.725 26.947 1.00 57.09 506 THR A CA 1
ATOM 3823 C C . THR A 1 506 ? 17.173 -34.727 28.362 1.00 57.09 506 THR A C 1
ATOM 3825 O O . THR A 1 506 ? 15.967 -34.642 28.567 1.00 57.09 506 THR A O 1
ATOM 3828 N N . ARG A 1 507 ? 18.037 -34.811 29.385 1.00 50.78 507 ARG A N 1
ATOM 3829 C CA . ARG A 1 507 ? 17.616 -34.633 30.786 1.00 50.78 507 ARG A CA 1
ATOM 3830 C C . ARG A 1 507 ? 17.214 -33.174 31.007 1.00 50.78 507 ARG A C 1
ATOM 3832 O O . ARG A 1 507 ? 18.075 -32.333 31.252 1.00 50.78 507 ARG A O 1
ATOM 3839 N N . VAL A 1 508 ? 15.922 -32.886 30.919 1.00 53.66 508 VAL A N 1
ATOM 3840 C CA . VAL A 1 508 ? 15.358 -31.584 31.288 1.00 53.66 508 VAL A CA 1
ATOM 3841 C C . VAL A 1 508 ? 15.237 -31.499 32.816 1.00 53.66 508 VAL A C 1
ATOM 3843 O O . VAL A 1 508 ? 15.106 -32.512 33.501 1.00 53.66 508 VAL A O 1
ATOM 3846 N N . ALA A 1 509 ? 15.322 -30.287 33.368 1.00 50.81 509 ALA A N 1
ATOM 3847 C CA . ALA A 1 509 ? 15.280 -30.021 34.810 1.00 50.81 509 ALA A CA 1
ATOM 3848 C C . ALA A 1 509 ? 13.965 -30.451 35.502 1.00 50.81 509 ALA A C 1
ATOM 3850 O O . ALA A 1 509 ? 13.937 -30.585 36.724 1.00 50.81 509 ALA A O 1
ATOM 3851 N N . HIS A 1 510 ? 12.897 -30.717 34.740 1.00 51.31 510 HIS A N 1
ATOM 3852 C CA . HIS A 1 510 ? 11.610 -31.205 35.237 1.00 51.31 510 HIS A CA 1
ATOM 3853 C C . HIS A 1 510 ? 11.036 -32.283 34.309 1.00 51.31 510 HIS A C 1
ATOM 3855 O O . HIS A 1 510 ? 11.217 -32.194 33.104 1.00 51.31 510 HIS A O 1
ATOM 3861 N N . GLY A 1 511 ? 10.342 -33.279 34.877 1.00 51.25 511 GLY A N 1
ATOM 3862 C CA . GLY A 1 511 ? 9.710 -34.396 34.154 1.00 51.25 511 GLY A CA 1
ATOM 3863 C C . GLY A 1 511 ? 10.416 -35.757 34.338 1.00 51.25 511 GLY A C 1
ATOM 3864 O O . GLY A 1 511 ? 11.612 -35.797 34.639 1.00 51.25 511 GLY A O 1
ATOM 3865 N N . PRO A 1 512 ? 9.707 -36.898 34.212 1.00 49.50 512 PRO A N 1
ATOM 3866 C CA . PRO A 1 512 ? 10.329 -38.224 34.219 1.00 49.50 512 PRO A CA 1
ATOM 3867 C C . PRO A 1 512 ? 11.244 -38.422 33.001 1.00 49.50 512 PRO A C 1
ATOM 3869 O O . PRO A 1 512 ? 10.901 -38.020 31.893 1.00 49.50 512 PRO A O 1
ATOM 3872 N N . ALA A 1 513 ? 12.385 -39.094 33.181 1.00 44.69 513 ALA A N 1
ATOM 3873 C CA . ALA A 1 513 ? 13.274 -39.443 32.071 1.00 44.69 513 ALA A CA 1
ATOM 3874 C C . ALA A 1 513 ? 12.541 -40.290 31.013 1.00 44.69 513 ALA A C 1
ATOM 3876 O O . ALA A 1 513 ? 11.848 -41.244 31.364 1.00 44.69 513 ALA A O 1
ATOM 3877 N N . GLY A 1 514 ? 12.724 -39.953 29.733 1.00 50.41 514 GLY A N 1
ATOM 3878 C CA . GLY A 1 514 ? 12.063 -40.631 28.613 1.00 50.41 514 GLY A CA 1
ATOM 3879 C C . GLY A 1 514 ? 10.665 -40.104 28.278 1.00 50.41 514 GLY A C 1
ATOM 3880 O O . GLY A 1 514 ? 10.008 -40.690 27.424 1.00 50.41 514 GLY A O 1
ATOM 3881 N N . LYS A 1 515 ? 10.211 -39.014 28.919 1.00 52.84 515 LYS A N 1
ATOM 3882 C CA . LYS A 1 515 ? 8.970 -38.311 28.568 1.00 52.84 515 LYS A CA 1
ATOM 3883 C C . LYS A 1 515 ? 9.270 -36.858 28.183 1.00 52.84 515 LYS A C 1
ATOM 3885 O O . LYS A 1 515 ? 9.963 -36.186 28.952 1.00 52.84 515 LYS A O 1
ATOM 3890 N N . PRO A 1 516 ? 8.755 -36.352 27.048 1.00 55.66 516 PRO A N 1
ATOM 3891 C CA . PRO A 1 516 ? 8.862 -34.936 26.729 1.00 55.66 516 PRO A CA 1
ATOM 3892 C C . PRO A 1 516 ? 8.160 -34.117 27.815 1.00 55.66 516 PRO A C 1
ATOM 3894 O O . PRO A 1 516 ? 7.019 -34.404 28.173 1.00 55.66 516 PRO A O 1
ATOM 3897 N N . VAL A 1 517 ? 8.807 -33.065 28.315 1.00 54.31 517 VAL A N 1
ATOM 3898 C CA . VAL A 1 517 ? 8.191 -32.123 29.275 1.00 54.31 517 VAL A CA 1
ATOM 3899 C C . VAL A 1 517 ? 6.927 -31.482 28.698 1.00 54.31 517 VAL A C 1
ATOM 3901 O O . VAL A 1 517 ? 5.989 -31.174 29.426 1.00 54.31 517 VAL A O 1
ATOM 3904 N N . TRP A 1 518 ? 6.888 -31.359 27.374 1.00 60.97 518 TRP A N 1
ATOM 3905 C CA . TRP A 1 518 ? 5.788 -30.807 26.595 1.00 60.97 518 TRP A CA 1
ATOM 3906 C C . TRP A 1 518 ? 4.973 -31.896 25.865 1.00 60.97 518 TRP A C 1
ATOM 3908 O O . TRP A 1 518 ? 4.300 -31.606 24.881 1.00 60.97 518 TRP A O 1
ATOM 3918 N N . GLY A 1 519 ? 5.050 -33.157 26.317 1.00 56.47 519 GLY A N 1
ATOM 3919 C CA . GLY A 1 519 ? 4.557 -34.343 25.597 1.00 56.47 519 GLY A CA 1
ATOM 3920 C C . GLY A 1 519 ? 3.057 -34.333 25.313 1.00 56.47 519 GLY A C 1
ATOM 3921 O O . GLY A 1 519 ? 2.668 -34.409 24.152 1.00 56.47 519 GLY A O 1
ATOM 3922 N N . GLU A 1 520 ? 2.225 -34.108 26.333 1.00 55.50 520 GLU A N 1
ATOM 3923 C CA . GLU A 1 520 ? 0.766 -33.958 26.165 1.00 55.50 520 GLU A CA 1
ATOM 3924 C C . GLU A 1 520 ? 0.400 -32.762 25.263 1.00 55.50 520 GLU A C 1
ATOM 3926 O O . GLU A 1 520 ? -0.639 -32.765 24.606 1.00 55.50 520 GLU A O 1
ATOM 3931 N N . PHE A 1 521 ? 1.260 -31.738 25.192 1.00 57.22 521 PHE A N 1
ATOM 3932 C CA . PHE A 1 521 ? 1.002 -30.509 24.437 1.00 57.22 521 PHE A CA 1
ATOM 3933 C C . PHE A 1 521 ? 1.355 -30.634 22.957 1.00 57.22 521 PHE A C 1
ATOM 3935 O O . PHE A 1 521 ? 0.634 -30.100 22.120 1.00 57.22 521 PHE A O 1
ATOM 3942 N N . PHE A 1 522 ? 2.424 -31.357 22.618 1.00 56.53 522 PHE A N 1
ATOM 3943 C CA . PHE A 1 522 ? 2.803 -31.646 21.232 1.00 56.53 522 PHE A CA 1
ATOM 3944 C C . PHE A 1 522 ? 2.193 -32.951 20.693 1.00 56.53 522 PHE A C 1
ATOM 3946 O O . PHE A 1 522 ? 2.411 -33.272 19.533 1.00 56.53 522 PHE A O 1
ATOM 3953 N N . GLY A 1 523 ? 1.408 -33.685 21.491 1.00 53.72 523 GLY A N 1
ATOM 3954 C CA . GLY A 1 523 ? 0.794 -34.955 21.082 1.00 53.72 523 GLY A CA 1
ATOM 3955 C C . GLY A 1 523 ? 1.766 -36.146 21.088 1.00 53.72 523 GLY A C 1
ATOM 3956 O O . GLY A 1 523 ? 1.589 -37.105 20.338 1.00 53.72 523 GLY A O 1
ATOM 3957 N N . LEU A 1 524 ? 2.808 -36.090 21.913 1.00 54.00 524 LEU A N 1
ATOM 3958 C CA . LEU A 1 524 ? 3.893 -37.070 22.010 1.00 54.00 524 LEU A CA 1
ATOM 3959 C C . LEU A 1 524 ? 3.719 -38.002 23.232 1.00 54.00 524 LEU A C 1
ATOM 3961 O O . LEU A 1 524 ? 4.597 -38.062 24.097 1.00 54.00 524 LEU A O 1
ATOM 3965 N N . ASP A 1 525 ? 2.589 -38.714 23.308 1.00 56.03 525 ASP A N 1
ATOM 3966 C CA . ASP A 1 525 ? 2.322 -39.760 24.316 1.00 56.03 525 ASP A CA 1
ATOM 3967 C C . ASP A 1 525 ? 2.668 -41.177 23.804 1.00 56.03 525 ASP A C 1
ATOM 3969 O O . ASP A 1 525 ? 2.915 -41.374 22.618 1.00 56.03 525 ASP A O 1
ATOM 3973 N N . GLU A 1 526 ? 2.675 -42.185 24.693 1.00 48.97 526 GLU A N 1
ATOM 3974 C CA . GLU A 1 526 ? 3.051 -43.588 24.385 1.00 48.97 526 GLU A CA 1
ATOM 3975 C C . GLU A 1 526 ? 2.205 -44.249 23.269 1.00 48.97 526 GLU A C 1
ATOM 3977 O O . GLU A 1 526 ? 2.664 -45.219 22.668 1.00 48.97 526 GLU A O 1
ATOM 3982 N N . ASP A 1 527 ? 1.027 -43.695 22.953 1.00 50.91 527 ASP A N 1
ATOM 3983 C CA . ASP A 1 527 ? 0.114 -44.126 21.880 1.00 50.91 527 ASP A CA 1
ATOM 3984 C C . ASP A 1 527 ? 0.031 -43.095 20.720 1.00 50.91 527 ASP A C 1
ATOM 3986 O O . ASP A 1 527 ? -1.016 -42.939 20.081 1.00 50.91 527 ASP A O 1
ATOM 3990 N N . SER A 1 528 ? 1.107 -42.339 20.449 1.00 55.22 528 SER A N 1
ATOM 3991 C CA . SER A 1 528 ? 1.120 -41.322 19.386 1.00 55.22 528 SER A CA 1
ATOM 3992 C C . SER A 1 528 ? 0.914 -41.945 17.993 1.00 55.22 528 SER A C 1
ATOM 3994 O O . SER A 1 528 ? 1.587 -42.888 17.574 1.00 55.22 528 SER A O 1
ATOM 3996 N N . SER A 1 529 ? -0.058 -41.417 17.242 1.00 56.62 529 SER A N 1
ATOM 3997 C CA . SER A 1 529 ? -0.241 -41.764 15.825 1.00 56.62 529 SER A CA 1
ATOM 3998 C C . SER A 1 529 ? 0.823 -41.077 14.955 1.00 56.62 529 SER A C 1
ATOM 4000 O O . SER A 1 529 ? 1.361 -40.043 15.348 1.00 56.62 529 SER A O 1
ATOM 4002 N N . GLU A 1 530 ? 1.089 -41.582 13.741 1.00 56.12 530 GLU A N 1
ATOM 4003 C CA . GLU A 1 530 ? 2.002 -40.922 12.779 1.00 56.12 530 GLU A CA 1
ATOM 4004 C C . GLU A 1 530 ? 1.634 -39.446 12.526 1.00 56.12 530 GLU A C 1
ATOM 4006 O O . GLU A 1 530 ? 2.517 -38.610 12.341 1.00 56.12 530 GLU A O 1
ATOM 4011 N N . VAL A 1 531 ? 0.337 -39.123 12.587 1.00 44.78 531 VAL A N 1
ATOM 4012 C CA . VAL A 1 531 ? -0.209 -37.761 12.462 1.00 44.78 531 VAL A CA 1
ATOM 4013 C C . VAL A 1 531 ? 0.195 -36.881 13.653 1.00 44.78 531 VAL A C 1
ATOM 4015 O O . VAL A 1 531 ? 0.535 -35.716 13.477 1.00 44.78 531 VAL A O 1
ATOM 4018 N N . SER A 1 532 ? 0.222 -37.443 14.862 1.00 58.91 532 SER A N 1
ATOM 4019 C CA . SER A 1 532 ? 0.622 -36.739 16.088 1.00 58.91 532 SER A CA 1
ATOM 4020 C C . SER A 1 532 ? 2.126 -36.427 16.110 1.00 58.91 532 SER A C 1
ATOM 4022 O O . SER A 1 532 ? 2.539 -35.347 16.518 1.00 58.91 532 SER A O 1
ATOM 4024 N N . GLU A 1 533 ? 2.956 -37.343 15.601 1.00 64.88 533 GLU A N 1
ATOM 4025 C CA . GLU A 1 533 ? 4.405 -37.131 15.452 1.00 64.88 533 GLU A CA 1
ATOM 4026 C C . GLU A 1 533 ? 4.749 -36.103 14.359 1.00 64.88 533 GLU A C 1
ATOM 4028 O O . GLU A 1 533 ? 5.756 -35.402 14.470 1.00 64.88 533 GLU A O 1
ATOM 4033 N N . ALA A 1 534 ? 3.949 -36.012 13.291 1.00 58.69 534 ALA A N 1
ATOM 4034 C CA . ALA A 1 534 ? 4.103 -34.975 12.268 1.00 58.69 534 ALA A CA 1
ATOM 4035 C C . ALA A 1 534 ? 3.811 -33.582 12.847 1.00 58.69 534 ALA A C 1
ATOM 4037 O O . ALA A 1 534 ? 4.684 -32.716 12.809 1.00 58.69 534 ALA A O 1
ATOM 4038 N N . LEU A 1 535 ? 2.670 -33.441 13.528 1.00 60.28 535 LEU A N 1
ATOM 4039 C CA . LEU A 1 535 ? 2.254 -32.193 14.167 1.00 60.28 535 LEU A CA 1
ATOM 4040 C C . LEU A 1 535 ? 3.243 -31.718 15.245 1.00 60.28 535 LEU A C 1
ATOM 4042 O O . LEU A 1 535 ? 3.522 -30.527 15.384 1.00 60.28 535 LEU A O 1
ATOM 4046 N N . ALA A 1 536 ? 3.813 -32.648 16.016 1.00 67.50 536 ALA A N 1
ATOM 4047 C CA . ALA A 1 536 ? 4.848 -32.330 16.992 1.00 67.50 536 ALA A CA 1
ATOM 4048 C C . ALA A 1 536 ? 6.109 -31.747 16.336 1.00 67.50 536 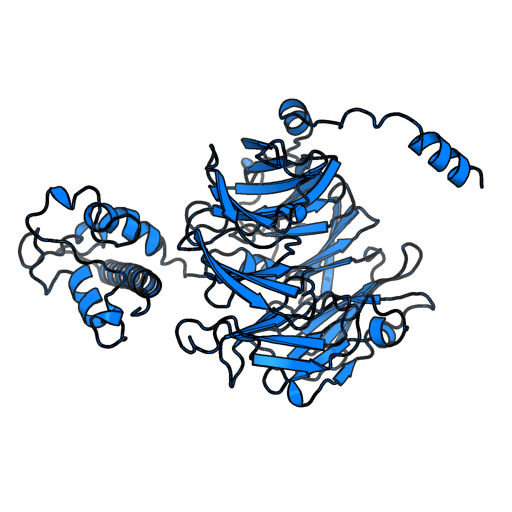ALA A C 1
ATOM 4050 O O . ALA A 1 536 ? 6.666 -30.766 16.832 1.00 67.50 536 ALA A O 1
ATOM 4051 N N . ARG A 1 537 ? 6.562 -32.334 15.219 1.00 73.31 537 ARG A N 1
ATOM 4052 C CA . ARG A 1 537 ? 7.728 -31.837 14.472 1.00 73.31 537 ARG A CA 1
ATOM 4053 C C . ARG A 1 537 ? 7.481 -30.434 13.927 1.00 73.31 537 ARG A C 1
ATOM 4055 O O . ARG A 1 537 ? 8.336 -29.575 14.127 1.00 73.31 537 ARG A O 1
ATOM 4062 N N . GLU A 1 538 ? 6.313 -30.193 13.344 1.00 64.12 538 GLU A N 1
ATOM 4063 C CA . GLU A 1 538 ? 5.921 -28.886 12.799 1.00 64.12 538 GLU A CA 1
ATOM 4064 C C . GLU A 1 538 ? 5.894 -27.790 13.869 1.00 64.12 538 GLU A C 1
ATOM 4066 O O . GLU A 1 538 ? 6.467 -26.716 13.683 1.00 64.12 538 GLU A O 1
ATOM 4071 N N . ARG A 1 539 ? 5.331 -28.073 15.049 1.00 70.75 539 ARG A N 1
ATOM 4072 C CA . ARG A 1 539 ? 5.312 -27.107 16.161 1.00 70.75 539 ARG A CA 1
ATOM 4073 C C . ARG A 1 539 ? 6.705 -26.814 16.719 1.00 70.75 539 ARG A C 1
ATOM 4075 O O . ARG A 1 539 ? 7.013 -25.674 17.073 1.00 70.75 539 ARG A O 1
ATOM 4082 N N . ILE A 1 540 ? 7.568 -27.828 16.790 1.00 79.81 540 ILE A N 1
ATOM 4083 C CA . ILE A 1 540 ? 8.974 -27.648 17.178 1.00 79.81 540 ILE A CA 1
ATOM 4084 C C . ILE A 1 540 ? 9.707 -26.805 16.123 1.00 79.81 540 ILE A C 1
ATOM 4086 O O . ILE A 1 540 ? 10.478 -25.916 16.485 1.00 79.81 540 ILE A O 1
ATOM 4090 N N . ASP A 1 541 ? 9.440 -27.028 14.833 1.00 75.06 541 ASP A N 1
ATOM 4091 C CA . ASP A 1 541 ? 9.971 -26.214 13.736 1.00 75.06 541 ASP A CA 1
ATOM 4092 C C . ASP A 1 541 ? 9.543 -24.748 13.844 1.00 75.06 541 ASP A C 1
ATOM 4094 O O . ASP A 1 541 ? 10.381 -23.853 13.702 1.00 75.06 541 ASP A O 1
ATOM 4098 N N . ALA A 1 542 ? 8.272 -24.492 14.155 1.00 66.12 542 ALA A N 1
ATOM 4099 C CA . ALA A 1 542 ? 7.739 -23.148 14.358 1.00 66.12 542 ALA A CA 1
ATOM 4100 C C . ALA A 1 542 ? 8.443 -22.417 15.513 1.00 66.12 542 ALA A C 1
ATOM 4102 O O . ALA A 1 542 ? 8.901 -21.282 15.350 1.00 66.12 542 ALA A O 1
ATOM 4103 N N . LEU A 1 543 ? 8.620 -23.085 16.658 1.00 77.62 543 LEU A N 1
ATOM 4104 C CA . LEU A 1 543 ? 9.385 -22.559 17.795 1.00 77.62 543 LEU A CA 1
ATOM 4105 C C . LEU A 1 543 ? 10.849 -22.281 17.432 1.00 77.62 543 LEU A C 1
ATOM 4107 O O . LEU A 1 543 ? 11.396 -21.250 17.818 1.00 77.62 543 LEU A O 1
ATOM 4111 N N . ILE A 1 544 ? 11.493 -23.165 16.668 1.00 83.38 544 ILE A N 1
ATOM 4112 C CA . ILE A 1 544 ? 12.873 -22.976 16.205 1.00 83.38 544 ILE A CA 1
ATOM 4113 C C . ILE A 1 544 ? 12.989 -21.756 15.290 1.00 83.38 544 ILE A C 1
ATOM 4115 O O . ILE A 1 544 ? 13.930 -20.980 15.449 1.00 83.38 544 ILE A O 1
ATOM 4119 N N . ARG A 1 545 ? 12.054 -21.564 14.349 1.00 74.56 545 ARG A N 1
ATOM 4120 C CA . ARG A 1 545 ? 12.022 -20.378 13.474 1.00 74.56 545 ARG A CA 1
ATOM 4121 C C . ARG A 1 545 ? 11.899 -19.095 14.291 1.00 74.56 545 ARG A C 1
ATOM 4123 O O . ARG A 1 545 ? 12.680 -18.169 14.084 1.00 74.56 545 ARG A O 1
ATOM 4130 N N . PHE A 1 546 ? 10.995 -19.073 15.268 1.00 74.62 546 PHE A N 1
ATOM 4131 C CA . PHE A 1 546 ? 10.847 -17.936 16.172 1.00 74.62 546 PHE A CA 1
ATOM 4132 C C . PHE A 1 546 ? 12.126 -17.671 16.985 1.00 74.62 546 PHE A C 1
ATOM 4134 O O . PHE A 1 546 ? 12.618 -16.546 17.032 1.00 74.62 546 PHE A O 1
ATOM 4141 N N . LEU A 1 547 ? 12.740 -18.714 17.553 1.00 83.56 547 LEU A N 1
ATOM 4142 C CA . LEU A 1 547 ? 14.000 -18.586 18.290 1.00 83.56 547 LEU A CA 1
ATOM 4143 C C . LEU A 1 547 ? 15.157 -18.109 17.403 1.00 83.56 547 LEU A C 1
ATOM 4145 O O . LEU A 1 547 ? 15.997 -17.354 17.884 1.00 83.56 547 LEU A O 1
ATOM 4149 N N . LYS A 1 548 ? 15.210 -18.504 16.126 1.00 78.62 548 LYS A N 1
ATOM 4150 C CA . LYS A 1 548 ? 16.179 -17.970 15.153 1.00 78.62 548 LYS A CA 1
ATOM 4151 C C . LYS A 1 548 ? 15.981 -16.471 14.921 1.00 78.62 548 LYS A C 1
ATOM 4153 O O . LYS A 1 548 ? 16.967 -15.743 14.893 1.00 78.62 548 LYS A O 1
ATOM 4158 N N . ALA A 1 549 ? 14.737 -16.010 14.802 1.00 68.69 549 ALA A N 1
ATOM 4159 C CA . ALA A 1 549 ? 14.421 -14.590 14.627 1.00 68.69 549 ALA A CA 1
ATOM 4160 C C . ALA A 1 549 ? 14.748 -13.746 15.874 1.00 68.69 549 ALA A C 1
ATOM 4162 O O . ALA A 1 549 ? 15.120 -12.581 15.756 1.00 68.69 549 ALA A O 1
ATOM 4163 N N . LEU A 1 550 ? 14.677 -14.345 17.068 1.00 77.25 550 LEU A N 1
ATOM 4164 C CA . LEU A 1 550 ? 15.053 -13.705 18.333 1.00 77.25 550 LEU A CA 1
ATOM 4165 C C . LEU A 1 550 ? 16.565 -13.475 18.500 1.00 77.25 550 LEU A C 1
ATOM 4167 O O . LEU A 1 550 ? 16.970 -12.843 19.474 1.00 77.25 550 LEU A O 1
ATOM 4171 N N . GLN A 1 551 ? 17.421 -14.009 17.625 1.00 82.56 551 GLN A N 1
ATOM 4172 C CA . GLN A 1 551 ? 18.867 -13.904 17.818 1.00 82.56 551 GLN A CA 1
ATOM 4173 C C . GLN A 1 551 ? 19.356 -12.460 17.656 1.00 82.56 551 GLN A C 1
ATOM 4175 O O . GLN A 1 551 ? 19.061 -11.791 16.672 1.00 82.56 551 GLN A O 1
ATOM 4180 N N . ARG A 1 552 ? 20.136 -11.997 18.632 1.00 75.44 552 ARG A N 1
ATOM 4181 C CA . ARG A 1 552 ? 20.856 -10.726 18.624 1.00 75.44 552 ARG A CA 1
ATOM 4182 C C . ARG A 1 552 ? 22.263 -10.943 18.087 1.00 75.44 552 ARG A C 1
ATOM 4184 O O . ARG A 1 552 ? 22.904 -11.955 18.389 1.00 75.44 552 ARG A O 1
ATOM 4191 N N . GLU A 1 553 ? 22.756 -9.964 17.342 1.00 55.44 553 GLU A N 1
ATOM 4192 C CA . GLU A 1 553 ? 24.147 -9.955 16.909 1.00 55.44 553 GLU A CA 1
ATOM 4193 C C . GLU A 1 553 ? 25.106 -9.879 18.109 1.00 55.44 553 GLU A C 1
ATOM 4195 O O . GLU A 1 553 ? 24.771 -9.286 19.146 1.00 55.44 553 GLU A O 1
ATOM 4200 N N . PRO A 1 554 ? 26.311 -10.465 18.004 1.00 50.50 554 PRO A N 1
ATOM 4201 C CA . PRO A 1 554 ? 27.370 -10.180 18.957 1.00 50.50 554 PRO A CA 1
ATOM 4202 C C . PRO A 1 554 ? 27.721 -8.687 18.864 1.00 50.50 554 PRO A C 1
ATOM 4204 O O . PRO A 1 554 ? 28.207 -8.237 17.832 1.00 50.50 554 PRO A O 1
ATOM 4207 N N . ARG A 1 555 ? 27.455 -7.925 19.932 1.00 39.53 555 ARG A N 1
ATOM 4208 C CA . ARG A 1 555 ? 27.938 -6.541 20.071 1.00 39.53 555 ARG A CA 1
ATOM 4209 C C . ARG A 1 555 ? 29.457 -6.458 20.138 1.00 39.53 555 ARG A C 1
ATOM 4211 O O . ARG A 1 555 ? 30.065 -7.351 20.777 1.00 39.53 555 ARG A O 1
#

Foldseek 3Di:
DVVVVVVVVVVPDPDDPADDQDPVNFQVQKDFQADPVRDDPAAPDDADLLQWKWFQFAPQQWIWIARNVVRHTQDTAHQPHRWADWFAFQVLQWIWTAHQQQKIWIWGVSDRNIYTRIMTGPARGFREKYYAAAPVQGQQWMWTAGLGVGKIFIAGSSRRRTDDIDGPPNDPPFPRFPWAYFAHQRAQQWTWIQGAAQQKIWTWHNDPVIDIDIARHGHAWHAADQWPVSFWTWIFGQQQKTWIAGSNVRYTPDMDGHPGGFAAHADWDQAPPQGIWGKTDALAAQKIWIQRPCCQPCVVRHRHGPDIGGHDDHQWHDWDADHPFQWIKIARCNDPDQQRQQWIWIARRNCCVVPTDIGRNNVVLVWDDADWGKDDFEARSVRQKTWIWTFGAQPTWIWIWIAGRVPRDTDDIDTDPVNGGRDDMYRSNVSNCSNHSPPDDPLPPDALLNCCVVPPCCQQNSLRCRPHVCSVVDPDRRHRLQCCCVVVVNHRPLVVLLCVQQQQVDPDPDDDHRAHPCCVVQQNDPPRDPVSVVSSSVSSVSNSVSSVVSHDDDD

Nearest PDB structures (foldseek):
  1n90-assembly1_B  TM=9.584E-01  e=2.566E-47  Pseudomonas aeruginosa
  1dy7-assembly1_A  TM=9.632E-01  e=4.947E-47  Paracoccus pantotrophus
  1aom-assembly1_A  TM=9.635E-01  e=8.548E-47  Paracoccus pantotrophus
  1hzu-assembly1_A-2  TM=9.471E-01  e=7.620E-46  Pseudomonas aeruginosa
  1hzv-assembly1_A-2  TM=9.521E-01  e=4.386E-45  Pseudomonas aeruginosa

Sequence (555 aa):
PEDINNLALFLQHPVPPAAAMDMATIRGSWTVQRPLADRPTAPAHEYALEDLFVVALHDPGAVLLIHGPSREPIVQIPVGGPPHRIAASASGRYLHVVARNGKVALIDLYASPPERVASIRVGFEARAVGGSRHADSVDRYVLAGSDWPPQLLLLDGMTLEPLQRLDTPLEADVPDAELGDVIASPWQGTFVVPVRRSGRVLLLGETPPMTVDALDAEPTLRSGALAEDDRHLLLPTDSRRVVVVDLLEQERVTDRTLPFAGAGQGVVYRHAEYGPVWVTGSMVSDQLAVVGADPAAAPEDAWQVIATLDGPAMGSLFLATHANSKHLWVDSPLAEFGHASQEVAVFRRDALEDGFRSLPIAAWADLDDGPRRVLQPTYSARGDEVWLLVWSTADAESAIVIVDDATLELREVLRDAALLTPMRLYSVAALTAAAAPLAMDDDDLQSGASLFQAHCAGCHGAHGEGDGPMAPHLEVVLKDLRSLSARNEGVFPEGFVRQIIDGRETRVAHGPAGKPVWGEFFGLDEDSSEVSEALARERIDALIRFLKALQREPR

Mean predicted aligned error: 11.11 Å